Protein AF-A0A9E1IAH6-F1 (afdb_monomer_lite)

Structure (mmCIF, N/CA/C/O backbone):
data_AF-A0A9E1IAH6-F1
#
_entry.id   AF-A0A9E1IAH6-F1
#
loop_
_atom_site.group_PDB
_atom_site.id
_atom_site.type_symbol
_atom_site.label_atom_id
_atom_site.label_alt_id
_atom_site.label_comp_id
_atom_site.label_asym_id
_atom_site.label_entity_id
_atom_site.label_seq_id
_atom_site.pdbx_PDB_ins_code
_atom_site.Cartn_x
_atom_site.Cartn_y
_atom_site.Cartn_z
_atom_site.occupancy
_atom_site.B_iso_or_equiv
_atom_site.auth_seq_id
_atom_site.auth_comp_id
_atom_site.auth_asym_id
_atom_site.auth_atom_id
_atom_site.pdbx_PDB_model_num
ATOM 1 N N . MET A 1 1 ? 34.985 -28.064 -27.841 1.00 69.06 1 MET A N 1
ATOM 2 C CA . MET A 1 1 ? 35.245 -27.105 -26.742 1.00 69.06 1 MET A CA 1
ATOM 3 C C . MET A 1 1 ? 35.573 -25.696 -27.240 1.00 69.06 1 MET A C 1
ATOM 5 O O . MET A 1 1 ? 34.730 -24.836 -27.055 1.00 69.06 1 MET A O 1
ATOM 9 N N . LYS A 1 2 ? 36.683 -25.441 -27.957 1.00 74.56 2 LYS A N 1
ATOM 10 C CA . LYS A 1 2 ? 37.049 -24.075 -28.425 1.00 74.56 2 LYS A CA 1
ATOM 11 C C . LYS A 1 2 ? 35.964 -23.340 -29.242 1.00 74.56 2 LYS A C 1
ATOM 13 O O . LYS A 1 2 ? 35.744 -22.157 -29.031 1.00 74.56 2 LYS A O 1
ATOM 18 N N . ARG A 1 3 ? 35.249 -24.044 -30.131 1.00 75.94 3 ARG A N 1
ATOM 19 C CA . ARG A 1 3 ? 34.139 -23.467 -30.924 1.00 75.94 3 ARG A CA 1
ATOM 20 C C . ARG A 1 3 ? 32.915 -23.097 -30.079 1.00 75.94 3 ARG A C 1
ATOM 22 O O . ARG A 1 3 ? 32.267 -22.109 -30.369 1.00 75.94 3 ARG A O 1
ATOM 29 N N . LEU A 1 4 ? 32.630 -23.871 -29.032 1.00 80.50 4 LEU A N 1
ATOM 30 C CA . LEU A 1 4 ? 31.499 -23.626 -28.133 1.00 80.50 4 LEU A CA 1
ATOM 31 C C . LEU A 1 4 ? 31.780 -22.405 -27.244 1.00 80.50 4 LEU A C 1
ATOM 33 O O . LEU A 1 4 ? 30.912 -21.562 -27.067 1.00 80.50 4 LEU A O 1
ATOM 37 N N . LEU A 1 5 ? 33.030 -22.256 -26.795 1.00 83.00 5 LEU A N 1
ATOM 38 C CA . LEU A 1 5 ? 33.488 -21.083 -26.048 1.00 83.00 5 LEU A CA 1
ATOM 39 C C . LEU A 1 5 ? 33.442 -19.805 -26.904 1.00 83.00 5 LEU A C 1
ATOM 41 O O . LEU A 1 5 ? 32.976 -18.781 -26.427 1.00 83.00 5 LEU A O 1
ATOM 45 N N . LEU A 1 6 ? 33.838 -19.875 -28.181 1.00 85.25 6 LEU A N 1
ATOM 46 C CA . LEU A 1 6 ? 33.715 -18.744 -29.113 1.00 85.25 6 LEU A CA 1
ATOM 47 C C . LEU A 1 6 ? 32.259 -18.344 -29.383 1.00 85.25 6 LEU A C 1
ATOM 49 O O . LEU A 1 6 ? 31.968 -17.156 -29.442 1.00 85.25 6 LEU A O 1
ATOM 53 N N . VAL A 1 7 ? 31.346 -19.311 -29.522 1.00 84.69 7 VAL A N 1
ATOM 54 C CA . VAL A 1 7 ? 29.911 -19.027 -29.693 1.00 84.69 7 VAL A CA 1
ATOM 55 C C . VAL A 1 7 ? 29.330 -18.380 -28.435 1.00 84.69 7 VAL A C 1
ATOM 57 O O . VAL A 1 7 ? 28.626 -17.383 -28.547 1.00 84.69 7 VAL A O 1
ATOM 60 N N . LEU A 1 8 ? 29.668 -18.880 -27.242 1.00 81.69 8 LEU A N 1
ATOM 61 C CA . LEU A 1 8 ? 29.250 -18.257 -25.981 1.00 81.69 8 LEU A CA 1
ATOM 62 C C . LEU A 1 8 ? 29.805 -16.835 -25.835 1.00 81.69 8 LEU A C 1
ATOM 64 O O . LEU A 1 8 ? 29.055 -15.931 -25.489 1.00 81.69 8 LEU A O 1
ATOM 68 N N . LEU A 1 9 ? 31.085 -16.619 -26.154 1.00 86.88 9 LEU A N 1
ATOM 69 C CA . LEU A 1 9 ? 31.702 -15.291 -26.121 1.00 86.88 9 LEU A CA 1
ATOM 70 C C . LEU A 1 9 ? 31.017 -14.328 -27.102 1.00 86.88 9 LEU A C 1
ATOM 72 O O . LEU A 1 9 ? 30.769 -13.179 -26.754 1.00 86.88 9 LEU A O 1
ATOM 76 N N . ALA A 1 10 ? 30.674 -14.799 -28.305 1.00 85.00 10 ALA A N 1
ATOM 77 C CA . ALA A 1 10 ? 29.957 -14.005 -29.298 1.00 85.00 10 ALA A CA 1
ATOM 78 C C . ALA A 1 10 ? 28.541 -13.635 -28.830 1.00 85.00 10 ALA A C 1
ATOM 80 O O . ALA A 1 10 ? 28.126 -12.499 -29.030 1.00 85.00 10 ALA A O 1
ATOM 81 N N . ILE A 1 11 ? 27.824 -14.554 -28.171 1.00 86.25 11 ILE A N 1
ATOM 82 C CA . ILE A 1 11 ? 26.506 -14.276 -27.579 1.00 86.25 11 ILE A CA 1
ATOM 83 C C . ILE A 1 11 ? 26.632 -13.242 -26.459 1.00 86.25 11 ILE A C 1
ATOM 85 O O . ILE A 1 11 ? 25.903 -12.259 -26.468 1.00 86.25 11 ILE A O 1
ATOM 89 N N . VAL A 1 12 ? 27.572 -13.422 -25.526 1.00 86.19 12 VAL A N 1
ATOM 90 C CA . VAL A 1 12 ? 27.797 -12.474 -24.421 1.00 86.19 12 VAL A CA 1
ATOM 91 C C . VAL A 1 12 ? 28.167 -11.092 -24.954 1.00 86.19 12 VAL A C 1
ATOM 93 O O . VAL A 1 12 ? 27.611 -10.097 -24.501 1.00 86.19 12 VAL A O 1
ATOM 96 N N . TRP A 1 13 ? 29.056 -11.022 -25.947 1.00 90.94 13 TRP A N 1
ATOM 97 C CA . TRP A 1 13 ? 29.432 -9.762 -26.582 1.00 90.94 13 TRP A CA 1
ATOM 98 C C . TRP A 1 13 ? 28.243 -9.109 -27.287 1.00 90.94 13 TRP A C 1
ATOM 100 O O . TRP A 1 13 ? 28.000 -7.924 -27.095 1.00 90.94 13 TRP A O 1
ATOM 110 N N . PHE A 1 14 ? 27.464 -9.880 -28.049 1.00 87.12 14 PHE A N 1
ATOM 111 C CA . PHE A 1 14 ? 26.280 -9.372 -28.738 1.00 87.12 14 PHE A CA 1
ATOM 112 C C . PHE A 1 14 ? 25.232 -8.842 -27.753 1.00 87.12 14 PHE A C 1
ATOM 114 O O . PHE A 1 14 ? 24.726 -7.742 -27.942 1.00 87.12 14 PHE A O 1
ATOM 121 N N . VAL A 1 15 ? 24.952 -9.581 -26.675 1.00 82.38 15 VAL A N 1
ATOM 122 C CA . VAL A 1 15 ? 24.037 -9.150 -25.607 1.00 82.38 15 VAL A CA 1
ATOM 123 C C . VAL A 1 15 ? 24.570 -7.900 -24.906 1.00 82.38 15 VAL A C 1
ATOM 125 O O . VAL A 1 15 ? 23.802 -6.978 -24.660 1.00 82.38 15 VAL A O 1
ATOM 128 N N . GLY A 1 16 ? 25.876 -7.833 -24.633 1.00 81.88 16 GLY A N 1
ATOM 129 C CA . GLY A 1 16 ? 26.510 -6.669 -24.015 1.00 81.88 16 GLY A CA 1
ATOM 130 C C . GLY A 1 16 ? 26.426 -5.418 -24.889 1.00 81.88 16 GLY A C 1
ATOM 131 O O . GLY A 1 16 ? 25.994 -4.371 -24.416 1.00 81.88 16 GLY A O 1
ATOM 132 N N . VAL A 1 17 ? 26.768 -5.530 -26.176 1.00 86.88 17 VAL A N 1
ATOM 133 C CA . VAL A 1 17 ? 26.642 -4.424 -27.138 1.00 86.88 17 VAL A CA 1
ATOM 134 C C . VAL A 1 17 ? 25.188 -3.999 -27.267 1.00 86.88 17 VAL A C 1
ATOM 136 O O . VAL A 1 17 ? 24.903 -2.813 -27.171 1.00 86.88 17 VAL A O 1
ATOM 139 N N . LEU A 1 18 ? 24.262 -4.948 -27.411 1.00 83.25 18 LEU A N 1
ATOM 140 C CA . LEU A 1 18 ? 22.836 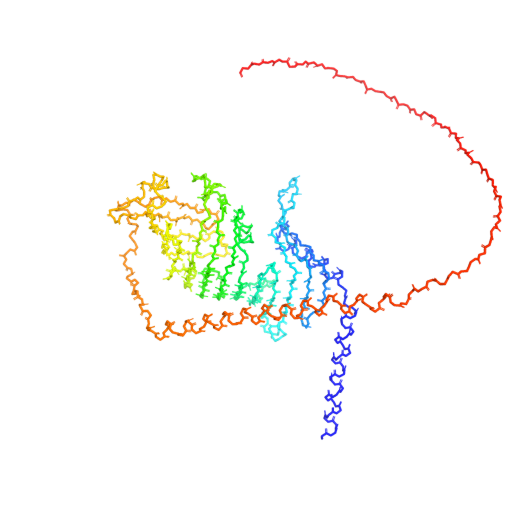-4.653 -27.507 1.00 83.25 18 LEU A CA 1
ATOM 141 C C . LEU A 1 18 ? 22.314 -3.943 -26.252 1.00 83.25 18 LEU A C 1
ATOM 143 O O . LEU A 1 18 ? 21.568 -2.980 -26.380 1.00 83.25 18 LEU A O 1
ATOM 147 N N . TYR A 1 19 ? 22.740 -4.360 -25.059 1.00 79.75 19 TYR A N 1
ATOM 148 C CA . TYR A 1 19 ? 22.376 -3.712 -23.799 1.00 79.75 19 TYR A CA 1
ATOM 149 C C . TYR A 1 19 ? 22.922 -2.280 -23.702 1.00 79.75 19 TYR A C 1
ATOM 151 O O . TYR A 1 19 ? 22.187 -1.364 -23.338 1.00 79.75 19 TYR A O 1
ATOM 159 N N . VAL A 1 20 ? 24.190 -2.067 -24.072 1.00 83.62 20 VAL A N 1
ATOM 160 C CA . VAL A 1 20 ? 24.808 -0.731 -24.085 1.00 83.62 20 VAL A CA 1
ATOM 161 C C . VAL A 1 20 ? 24.131 0.168 -25.114 1.00 83.62 20 VAL A C 1
ATOM 163 O O . VAL A 1 20 ? 23.742 1.283 -24.778 1.00 83.62 20 VAL A O 1
ATOM 166 N N . THR A 1 21 ? 23.935 -0.313 -26.345 1.00 83.88 21 THR A N 1
ATOM 167 C CA . THR A 1 21 ? 23.224 0.434 -27.386 1.00 83.88 21 THR A CA 1
ATOM 168 C C . THR A 1 21 ? 21.821 0.780 -26.920 1.00 83.88 21 THR A C 1
ATOM 170 O O . THR A 1 21 ? 21.464 1.948 -26.957 1.00 83.88 21 THR A O 1
ATOM 173 N N . TRP A 1 22 ? 21.065 -0.187 -26.394 1.00 79.94 22 TRP A N 1
ATOM 174 C CA . TRP A 1 22 ? 19.723 0.051 -25.868 1.00 79.94 22 TRP A CA 1
ATOM 175 C C . TRP A 1 22 ? 19.707 1.118 -24.774 1.00 79.94 22 TRP A C 1
ATOM 177 O O . TRP A 1 22 ? 18.808 1.949 -24.773 1.00 79.94 22 TRP A O 1
ATOM 187 N N . ARG A 1 23 ? 20.706 1.143 -23.884 1.00 80.38 23 ARG A N 1
ATOM 188 C CA . ARG A 1 23 ? 20.798 2.145 -22.816 1.00 80.38 23 ARG A CA 1
ATOM 189 C C . ARG A 1 23 ? 21.170 3.540 -23.318 1.00 80.38 23 ARG A C 1
ATOM 191 O O . ARG A 1 23 ? 20.661 4.510 -22.772 1.00 80.38 23 ARG A O 1
ATOM 198 N N . VAL A 1 24 ? 22.018 3.638 -24.341 1.00 83.69 24 VAL A N 1
ATOM 199 C CA . VAL A 1 24 ? 22.449 4.919 -24.930 1.00 83.69 24 VAL A CA 1
ATOM 200 C C . VAL A 1 24 ? 21.395 5.492 -25.877 1.00 83.69 24 VAL A C 1
ATOM 202 O O . VAL A 1 24 ? 21.181 6.697 -25.903 1.00 83.69 24 VAL A O 1
ATOM 205 N N . THR A 1 25 ? 20.716 4.646 -26.652 1.00 84.81 25 THR A N 1
ATOM 206 C CA . THR A 1 25 ? 19.705 5.073 -27.630 1.00 84.81 25 THR A CA 1
ATOM 207 C C . THR A 1 25 ? 18.289 5.061 -27.060 1.00 84.81 25 THR A C 1
ATOM 209 O O . THR A 1 25 ? 17.329 5.107 -27.827 1.00 84.81 25 THR A O 1
ATOM 212 N N . PHE A 1 26 ? 18.131 4.917 -25.742 1.00 85.81 26 PHE A N 1
ATOM 213 C CA . PHE A 1 26 ? 16.818 4.885 -25.114 1.00 85.81 26 PHE A CA 1
ATOM 214 C C . PHE A 1 26 ? 16.159 6.271 -25.191 1.00 85.81 26 PHE A C 1
ATOM 216 O O . PHE A 1 26 ? 16.714 7.223 -24.641 1.00 85.81 26 PHE A O 1
ATOM 223 N N . PRO A 1 27 ? 14.982 6.410 -25.826 1.00 86.69 27 PRO A N 1
ATOM 224 C CA . PRO A 1 27 ? 14.305 7.695 -25.950 1.00 86.69 27 PRO A CA 1
ATOM 225 C C . PRO A 1 27 ? 13.541 8.015 -24.657 1.00 86.69 27 PRO A C 1
ATOM 227 O O . PRO A 1 27 ? 12.318 7.890 -24.597 1.00 86.69 27 PRO A O 1
ATOM 230 N N . SER A 1 28 ? 14.274 8.386 -23.607 1.00 86.31 28 SER A N 1
ATOM 231 C CA . SER A 1 28 ? 13.749 8.623 -22.254 1.00 86.31 28 SER A CA 1
ATOM 232 C C . SER A 1 28 ? 12.571 9.596 -22.227 1.00 86.31 28 SER A C 1
ATOM 234 O O . SER A 1 28 ? 11.547 9.285 -21.625 1.00 86.31 28 SER A O 1
ATOM 236 N N . GLU A 1 29 ? 12.689 10.731 -22.915 1.00 85.69 29 GLU A N 1
ATOM 237 C CA . GLU A 1 29 ? 11.664 11.783 -22.965 1.00 85.69 29 GLU A CA 1
ATOM 238 C C . GLU A 1 29 ? 10.367 11.292 -23.614 1.00 85.69 29 GLU A C 1
ATOM 240 O O . GLU A 1 29 ? 9.293 11.435 -23.036 1.00 85.69 29 GLU A O 1
ATOM 245 N N . VAL A 1 30 ? 10.472 10.623 -24.767 1.00 86.94 30 VAL A N 1
ATOM 246 C CA . VAL A 1 30 ? 9.314 10.080 -25.497 1.00 86.94 30 VAL A CA 1
ATOM 247 C C . VAL A 1 30 ? 8.622 8.987 -24.684 1.00 86.94 30 VAL A C 1
ATOM 249 O O . VAL A 1 30 ? 7.395 8.909 -24.652 1.00 86.94 30 VAL A O 1
ATOM 252 N N . VAL A 1 31 ? 9.396 8.130 -24.010 1.00 85.75 31 VAL A N 1
ATOM 253 C CA . VAL A 1 31 ? 8.832 7.091 -23.140 1.00 85.75 31 VAL A CA 1
ATOM 254 C C . VAL A 1 31 ? 8.148 7.719 -21.932 1.00 85.75 31 VAL A C 1
ATOM 256 O O . VAL A 1 31 ? 7.041 7.303 -21.601 1.00 85.75 31 VAL A O 1
ATOM 259 N N . ALA A 1 32 ? 8.762 8.722 -21.303 1.00 86.25 32 ALA A N 1
ATOM 260 C CA . ALA A 1 32 ? 8.158 9.441 -20.190 1.00 86.25 32 ALA A CA 1
ATOM 261 C C . ALA A 1 32 ? 6.825 10.071 -20.612 1.00 86.25 32 ALA A C 1
ATOM 263 O O . ALA A 1 32 ? 5.813 9.804 -19.975 1.00 86.25 32 ALA A O 1
ATOM 264 N N . GLU A 1 33 ? 6.798 10.827 -21.712 1.00 86.00 33 GLU A N 1
ATOM 265 C CA . GLU A 1 33 ? 5.590 11.475 -22.238 1.00 86.00 33 GLU A CA 1
ATOM 266 C C . GLU A 1 33 ? 4.486 10.466 -22.577 1.00 86.00 33 GLU A C 1
ATOM 268 O O . GLU A 1 33 ? 3.330 10.654 -22.197 1.00 86.00 33 GLU A O 1
ATOM 273 N N . ASN A 1 34 ? 4.845 9.343 -23.203 1.00 86.88 34 ASN A N 1
ATOM 274 C CA . ASN A 1 34 ? 3.898 8.270 -23.478 1.00 86.88 34 ASN A CA 1
ATOM 275 C C . ASN A 1 34 ? 3.339 7.646 -22.188 1.00 86.88 34 ASN A C 1
ATOM 277 O O . ASN A 1 34 ? 2.148 7.364 -22.133 1.00 86.88 34 ASN A O 1
ATOM 281 N N . ILE A 1 35 ? 4.149 7.463 -21.136 1.00 85.38 35 ILE A N 1
ATOM 282 C CA . ILE A 1 35 ? 3.642 6.989 -19.837 1.00 85.38 35 ILE A CA 1
ATOM 283 C C . ILE A 1 35 ? 2.678 8.014 -19.236 1.00 85.38 35 ILE A C 1
ATOM 285 O O . ILE A 1 35 ? 1.593 7.622 -18.815 1.00 85.38 35 ILE A O 1
ATOM 289 N N . LYS A 1 36 ? 3.019 9.311 -19.242 1.00 86.19 36 LYS A N 1
ATOM 290 C CA . LYS A 1 36 ? 2.121 10.367 -18.738 1.00 86.19 36 LYS A CA 1
ATOM 291 C C . LYS A 1 36 ? 0.767 10.321 -19.442 1.00 86.19 36 LYS A C 1
ATOM 293 O O . LYS A 1 36 ? -0.271 10.313 -18.788 1.00 86.19 36 LYS A O 1
ATOM 298 N N . TRP A 1 37 ? 0.787 10.230 -20.773 1.00 85.19 37 TRP A N 1
ATOM 299 C CA . TRP A 1 37 ? -0.426 10.140 -21.580 1.00 85.19 37 TRP A CA 1
ATOM 300 C C . TRP A 1 37 ? -1.211 8.849 -21.323 1.00 85.19 37 TRP A C 1
ATOM 302 O O . TRP A 1 37 ? -2.436 8.887 -21.245 1.00 85.19 37 TRP A O 1
ATOM 312 N N . GLN A 1 38 ? -0.531 7.708 -21.170 1.00 83.75 38 GLN A N 1
ATOM 313 C CA . GLN A 1 38 ? -1.192 6.438 -20.875 1.00 83.75 38 GLN A CA 1
ATOM 314 C C . GLN A 1 38 ? -1.846 6.441 -19.500 1.00 83.75 38 GLN A C 1
ATOM 316 O O . GLN A 1 38 ? -2.982 5.996 -19.406 1.00 83.75 38 GLN A O 1
ATOM 321 N N . VAL A 1 39 ? -1.180 6.952 -18.461 1.00 82.19 39 VAL A N 1
ATOM 322 C CA . VAL A 1 39 ? -1.787 7.032 -17.126 1.00 82.19 39 VAL A CA 1
ATOM 323 C C . VAL A 1 39 ? -3.005 7.945 -17.159 1.00 82.19 39 VAL A C 1
ATOM 325 O O . VAL A 1 39 ? -4.071 7.520 -16.730 1.00 82.19 39 VAL A O 1
ATOM 328 N N . TYR A 1 40 ? -2.892 9.130 -17.761 1.00 81.56 40 TYR A N 1
ATOM 329 C CA . TYR A 1 40 ? -4.020 10.051 -17.905 1.00 81.56 40 TYR A CA 1
ATOM 330 C C . TYR A 1 40 ? -5.196 9.426 -18.656 1.00 81.56 40 TYR A C 1
ATOM 332 O O . TYR A 1 40 ? -6.335 9.506 -18.218 1.00 81.56 40 TYR A O 1
ATOM 340 N N . ARG A 1 41 ? -4.930 8.722 -19.758 1.00 80.62 41 ARG A N 1
ATOM 341 C CA . ARG A 1 41 ? -5.988 8.097 -20.554 1.00 80.62 41 ARG A CA 1
ATOM 342 C C . ARG A 1 41 ? -6.605 6.861 -19.895 1.00 80.62 41 ARG A C 1
ATOM 344 O O . ARG A 1 41 ? -7.797 6.640 -20.052 1.00 80.62 41 ARG A O 1
ATOM 351 N N . LEU A 1 42 ? -5.800 6.016 -19.251 1.00 78.31 42 LEU A N 1
ATOM 352 C CA . LEU A 1 42 ? -6.270 4.775 -18.618 1.00 78.31 42 LEU A CA 1
ATOM 353 C C . LEU A 1 42 ? -6.966 5.026 -17.279 1.00 78.31 42 LEU A C 1
ATOM 355 O O . LEU A 1 42 ? -7.711 4.166 -16.828 1.00 78.31 42 LEU A O 1
ATOM 359 N N . SER A 1 43 ? -6.720 6.182 -16.665 1.00 73.00 43 SER A N 1
ATOM 360 C CA . SER A 1 43 ? -7.427 6.649 -15.472 1.00 73.00 43 SER A CA 1
ATOM 361 C C . SER A 1 43 ? -8.674 7.473 -15.786 1.00 73.00 43 SER A C 1
ATOM 363 O O . SER A 1 43 ? -9.135 8.197 -14.917 1.00 73.00 43 SER A O 1
ATOM 365 N N . ASP A 1 44 ? -9.193 7.431 -17.018 1.00 80.94 44 ASP A N 1
ATOM 366 C CA . ASP A 1 44 ? -10.336 8.257 -17.434 1.00 80.94 44 ASP A CA 1
ATOM 367 C C . ASP A 1 44 ? -10.157 9.754 -17.101 1.00 80.94 44 ASP A C 1
ATOM 369 O O . ASP A 1 44 ? -11.099 10.450 -16.733 1.00 80.94 44 ASP A O 1
ATOM 373 N N . GLU A 1 45 ? -8.931 10.259 -17.277 1.00 81.75 45 GLU A N 1
ATOM 374 C CA . GLU A 1 45 ? -8.524 11.647 -17.025 1.00 81.75 45 GLU A CA 1
ATOM 375 C C . GLU A 1 45 ? -8.469 12.054 -15.540 1.00 81.75 45 GLU A C 1
ATOM 377 O O . GLU A 1 45 ? -8.265 13.231 -15.238 1.00 81.75 45 GLU A O 1
ATOM 382 N N . GLU A 1 46 ? -8.579 11.098 -14.614 1.00 78.62 46 GLU A N 1
ATOM 383 C CA . GLU A 1 46 ? -8.554 11.351 -13.167 1.00 78.62 46 GLU A CA 1
ATOM 384 C C . GLU A 1 46 ? -7.136 11.522 -12.612 1.00 78.62 46 GLU A C 1
ATOM 386 O O . GLU A 1 46 ? -6.942 12.269 -11.654 1.00 78.62 46 GLU A O 1
ATOM 391 N N . PHE A 1 47 ? -6.124 10.886 -13.214 1.00 81.44 47 PHE A N 1
ATOM 392 C CA . PHE A 1 47 ? -4.750 10.931 -12.708 1.00 81.44 47 PHE A CA 1
ATOM 393 C C . PHE A 1 47 ? -3.748 11.464 -13.730 1.00 81.44 47 PHE A C 1
ATOM 395 O O . PHE A 1 47 ? -3.707 11.066 -14.891 1.00 81.44 47 PHE A O 1
ATOM 402 N N . PHE A 1 48 ? -2.847 12.322 -13.269 1.00 85.00 48 PHE A N 1
ATOM 403 C CA . PHE A 1 48 ? -1.702 12.816 -14.022 1.00 85.00 48 PHE A CA 1
ATOM 404 C C . PHE A 1 48 ? -0.402 12.404 -13.332 1.00 85.00 48 PHE A C 1
ATOM 406 O O . PHE A 1 48 ? -0.327 12.375 -12.108 1.00 85.00 48 PHE A O 1
ATOM 413 N N . VAL A 1 49 ? 0.643 12.091 -14.100 1.00 85.75 49 VAL A N 1
ATOM 414 C CA . VAL A 1 49 ? 1.929 11.660 -13.534 1.00 85.75 49 VAL A CA 1
ATOM 415 C C . VAL A 1 49 ? 3.066 12.520 -14.057 1.00 85.75 49 VAL A C 1
ATOM 417 O O . VAL A 1 49 ? 3.191 12.768 -15.254 1.00 85.75 49 VAL A O 1
ATOM 420 N N . GLU A 1 50 ? 3.957 12.922 -13.160 1.00 86.31 50 GLU A N 1
ATOM 421 C CA . GLU A 1 50 ? 5.265 13.467 -13.489 1.00 86.31 50 GLU A CA 1
ATOM 422 C C . GLU A 1 50 ? 6.345 12.434 -13.192 1.00 86.31 50 GLU A C 1
ATOM 424 O O . GLU A 1 50 ? 6.338 11.779 -12.156 1.00 86.31 50 GLU A O 1
ATOM 429 N N . LEU A 1 51 ? 7.275 12.273 -14.128 1.00 89.25 51 LEU A N 1
ATOM 430 C CA . LEU A 1 51 ? 8.386 11.333 -14.048 1.00 89.25 51 LEU A CA 1
ATOM 431 C C . LEU A 1 51 ? 9.639 12.075 -14.490 1.00 89.25 51 LEU A C 1
ATOM 433 O O . LEU A 1 51 ? 9.597 12.800 -15.487 1.00 89.25 51 LEU A O 1
ATOM 437 N N . SER A 1 52 ? 10.747 11.855 -13.791 1.00 84.81 52 SER A N 1
ATOM 438 C CA . SER A 1 52 ? 12.069 12.343 -14.181 1.00 84.81 52 SER A CA 1
ATOM 439 C C . SER A 1 52 ? 13.014 11.171 -14.446 1.00 84.81 52 SER A C 1
ATOM 441 O O . SER A 1 52 ? 12.855 10.087 -13.887 1.00 84.81 52 SER A O 1
ATOM 443 N N . ASP A 1 53 ? 14.023 11.391 -15.289 1.00 84.06 53 ASP A N 1
ATOM 444 C CA . ASP A 1 53 ? 15.135 10.453 -15.506 1.00 84.06 53 ASP A CA 1
ATOM 445 C C . ASP A 1 53 ? 14.701 9.010 -15.857 1.00 84.06 53 ASP A C 1
ATOM 447 O O . ASP A 1 53 ? 15.228 8.029 -15.323 1.00 84.06 53 ASP A O 1
ATOM 451 N N . VAL A 1 54 ? 13.708 8.871 -16.749 1.00 86.94 54 VAL A N 1
ATOM 452 C CA . VAL A 1 54 ? 13.209 7.557 -17.179 1.00 86.94 54 VAL A CA 1
ATOM 453 C C . VAL A 1 54 ? 14.291 6.828 -17.969 1.00 86.94 54 VAL A C 1
ATOM 455 O O . VAL A 1 54 ? 14.694 7.246 -19.054 1.00 86.94 54 VAL A O 1
ATOM 458 N N . LYS A 1 55 ? 14.752 5.704 -17.432 1.00 88.19 55 LYS A N 1
ATOM 459 C CA . LYS A 1 55 ? 15.857 4.913 -17.969 1.00 88.19 55 LYS A CA 1
ATOM 460 C C . LYS A 1 55 ? 15.460 3.447 -18.098 1.00 88.19 55 LYS A C 1
ATOM 462 O O . LYS A 1 55 ? 14.669 2.943 -17.301 1.00 88.19 55 LYS A O 1
ATOM 467 N N . PRO A 1 56 ? 16.063 2.713 -19.041 1.00 84.88 56 PRO A N 1
ATOM 468 C CA . PRO A 1 56 ? 15.865 1.277 -19.109 1.00 84.88 56 PRO A CA 1
ATOM 469 C C . PRO A 1 56 ? 16.447 0.601 -17.860 1.00 84.88 56 PRO A C 1
ATOM 471 O O . PRO A 1 56 ? 17.492 1.007 -17.355 1.00 84.88 56 PRO A O 1
ATOM 474 N N . TRP A 1 57 ? 15.806 -0.440 -17.347 1.00 80.75 57 TRP A N 1
ATOM 475 C CA . TRP A 1 57 ? 16.319 -1.213 -16.215 1.00 80.75 57 TRP A CA 1
ATOM 476 C C . TRP A 1 57 ? 16.040 -2.697 -16.426 1.00 80.75 57 TRP A C 1
ATOM 478 O O . TRP A 1 57 ? 14.901 -3.149 -16.317 1.00 80.75 57 TRP A O 1
ATOM 488 N N . GLY A 1 58 ? 17.079 -3.466 -16.761 1.00 78.38 58 GLY A N 1
ATOM 489 C CA . GLY A 1 58 ? 16.934 -4.880 -17.107 1.00 78.38 58 GLY A CA 1
ATOM 490 C C . GLY A 1 58 ? 15.981 -5.078 -18.289 1.00 78.38 58 GLY A C 1
ATOM 491 O O . GLY A 1 58 ? 16.341 -4.798 -19.423 1.00 78.38 58 GLY A O 1
ATOM 492 N N . LEU A 1 59 ? 14.769 -5.561 -18.014 1.00 78.38 59 LEU A N 1
ATOM 493 C CA . LEU A 1 59 ? 13.686 -5.758 -18.990 1.00 78.38 59 LEU A CA 1
ATOM 494 C C . LEU A 1 59 ? 12.460 -4.885 -18.678 1.00 78.38 59 LEU A C 1
ATOM 496 O O . LEU A 1 59 ? 11.331 -5.224 -19.019 1.00 78.38 59 LEU A O 1
ATOM 500 N N . GLY A 1 60 ? 12.679 -3.770 -17.990 1.00 83.19 60 GLY A N 1
ATOM 501 C CA . GLY A 1 60 ? 11.663 -2.767 -17.720 1.00 83.19 60 GLY A CA 1
ATOM 502 C C . GLY A 1 60 ? 12.269 -1.377 -17.602 1.00 83.19 60 GLY A C 1
ATOM 503 O O . GLY A 1 60 ? 13.195 -1.037 -18.344 1.00 83.19 60 GLY A O 1
ATOM 504 N N . LEU A 1 61 ? 11.721 -0.569 -16.700 1.00 86.75 61 LEU A N 1
ATOM 505 C CA . LEU A 1 61 ? 11.969 0.864 -16.604 1.00 86.75 61 LEU A CA 1
ATOM 506 C C . LEU A 1 61 ? 12.302 1.267 -15.170 1.00 86.75 61 LEU A C 1
ATOM 508 O O . LEU A 1 61 ? 11.792 0.701 -14.209 1.00 86.75 61 LEU A O 1
ATOM 512 N N . SER A 1 62 ? 13.153 2.273 -15.039 1.00 88.88 62 SER A N 1
ATOM 513 C CA . SER A 1 62 ? 13.408 2.995 -13.800 1.00 88.88 62 SER A CA 1
ATOM 514 C C . SER A 1 62 ? 13.056 4.455 -14.027 1.00 88.88 62 SER A C 1
ATOM 516 O O . SER A 1 62 ? 13.398 5.000 -15.071 1.00 88.88 62 SER A O 1
ATOM 518 N N . ALA A 1 63 ? 12.429 5.089 -13.050 1.00 88.69 63 ALA A N 1
ATOM 519 C CA . ALA A 1 63 ? 12.164 6.519 -13.022 1.00 88.69 63 ALA A CA 1
ATOM 520 C C . ALA A 1 63 ? 12.553 7.084 -11.651 1.00 88.69 63 ALA A C 1
ATOM 522 O O . ALA A 1 63 ? 12.590 6.351 -10.658 1.00 88.69 63 ALA A O 1
ATOM 523 N N . LYS A 1 64 ? 12.854 8.380 -11.612 1.00 87.38 64 LYS A N 1
ATOM 524 C CA . LYS A 1 64 ? 13.102 9.157 -10.394 1.00 87.38 64 LYS A CA 1
ATOM 525 C C . LYS A 1 64 ? 12.045 10.247 -10.254 1.00 87.38 64 LYS A C 1
ATOM 527 O O . LYS A 1 64 ? 11.478 10.677 -11.259 1.00 87.38 64 LYS A O 1
ATOM 532 N N . ASN A 1 65 ? 11.825 10.722 -9.030 1.00 83.94 65 ASN A N 1
ATOM 533 C CA . ASN A 1 65 ? 10.887 11.804 -8.717 1.00 83.94 65 ASN A CA 1
ATOM 534 C C . ASN A 1 65 ? 9.510 11.570 -9.360 1.00 83.94 65 ASN A C 1
ATOM 536 O O . ASN A 1 65 ? 9.019 12.409 -10.116 1.00 83.94 65 ASN A O 1
ATOM 540 N N . VAL A 1 66 ? 8.936 10.390 -9.125 1.00 83.75 66 VAL A N 1
ATOM 541 C CA . VAL A 1 66 ? 7.616 10.040 -9.652 1.00 83.75 66 VAL A CA 1
ATOM 542 C C . VAL A 1 66 ? 6.567 10.728 -8.797 1.00 83.75 66 VAL A C 1
ATOM 544 O O . VAL A 1 66 ? 6.479 10.457 -7.606 1.00 83.75 66 VAL A O 1
ATOM 547 N N . ARG A 1 67 ? 5.777 11.622 -9.380 1.00 83.38 67 ARG A N 1
ATOM 548 C CA . ARG A 1 67 ? 4.693 12.318 -8.682 1.00 83.38 67 ARG A CA 1
ATOM 549 C C . ARG A 1 67 ? 3.373 12.007 -9.356 1.00 83.38 67 ARG A C 1
ATOM 551 O O . ARG A 1 67 ? 3.274 12.146 -10.570 1.00 83.38 67 ARG A O 1
ATOM 558 N N . ILE A 1 68 ? 2.381 11.584 -8.588 1.00 82.62 68 ILE A N 1
ATOM 559 C CA . ILE A 1 68 ? 1.033 11.286 -9.074 1.00 82.62 68 ILE A CA 1
ATOM 560 C C . ILE A 1 68 ? 0.105 12.366 -8.537 1.00 82.62 68 ILE A C 1
ATOM 562 O O . ILE A 1 68 ? 0.073 12.619 -7.334 1.00 82.62 68 ILE A O 1
ATOM 566 N N . PHE A 1 69 ? -0.639 12.990 -9.435 1.00 81.50 69 PHE A N 1
ATOM 567 C CA . PHE A 1 69 ? -1.601 14.039 -9.154 1.00 81.50 69 PHE A CA 1
ATOM 568 C C . PHE A 1 69 ? -2.997 13.541 -9.499 1.00 81.50 69 PHE A C 1
ATOM 570 O O . PHE A 1 69 ? -3.179 12.915 -10.541 1.00 81.50 69 PHE A O 1
ATOM 577 N N . GLU A 1 70 ? -3.975 13.843 -8.659 1.00 80.19 70 GLU A N 1
ATOM 578 C CA . GLU A 1 70 ? -5.386 13.696 -9.007 1.00 80.19 70 GLU A CA 1
ATOM 579 C C . GLU A 1 70 ? -5.889 14.998 -9.636 1.00 80.19 70 GLU A C 1
ATOM 581 O O . GLU A 1 70 ? -5.552 16.095 -9.177 1.00 80.19 70 GLU A O 1
ATOM 586 N N . VAL A 1 71 ? -6.672 14.882 -10.705 1.00 79.81 71 VAL A N 1
ATOM 587 C CA . VAL A 1 71 ? -7.295 16.001 -11.411 1.00 79.81 71 VAL A CA 1
ATOM 588 C C . VAL A 1 71 ? -8.708 16.188 -10.866 1.00 79.81 71 VAL A C 1
ATOM 590 O O . VAL A 1 71 ? -9.646 15.483 -11.228 1.00 79.81 71 VAL A O 1
ATOM 593 N N . MET A 1 72 ? -8.871 17.174 -9.989 1.00 69.75 72 MET A N 1
ATOM 594 C CA . MET A 1 72 ? -10.144 17.495 -9.352 1.00 69.75 72 MET A CA 1
ATOM 595 C C . MET A 1 72 ? -10.940 18.514 -10.172 1.00 69.75 72 MET A C 1
ATOM 597 O O . MET A 1 72 ? -10.492 19.642 -10.377 1.00 69.75 72 MET A O 1
ATOM 601 N N . GLY A 1 73 ? -12.176 18.157 -10.536 1.00 55.06 73 GLY A N 1
ATOM 602 C CA . GLY A 1 73 ? -13.199 19.091 -11.022 1.00 55.06 73 GLY A CA 1
ATOM 603 C C . GLY A 1 73 ? -13.205 19.351 -12.537 1.00 55.06 73 GLY A C 1
ATOM 604 O O . GLY A 1 73 ? -12.224 19.767 -13.136 1.00 55.06 73 GLY A O 1
ATOM 605 N N . TYR A 1 74 ? -14.383 19.208 -13.158 1.00 51.69 74 TYR A N 1
ATOM 606 C CA . TYR A 1 74 ? -14.577 19.355 -14.614 1.00 51.69 74 TYR A CA 1
ATOM 607 C C . TYR A 1 74 ? -14.527 20.811 -15.127 1.00 51.69 74 TYR A C 1
ATOM 609 O O . TYR A 1 74 ? -14.418 21.051 -16.327 1.00 51.69 74 TYR A O 1
ATOM 617 N N . ARG A 1 75 ? -14.683 21.804 -14.238 1.00 45.78 75 ARG A N 1
ATOM 618 C CA . ARG A 1 75 ? -14.787 23.237 -14.600 1.00 45.78 75 ARG A CA 1
ATOM 619 C C . ARG A 1 75 ? -13.606 24.098 -14.152 1.00 45.78 75 ARG A C 1
ATOM 621 O O . ARG A 1 75 ? -13.414 25.158 -14.736 1.00 45.78 75 ARG A O 1
ATOM 628 N N . ASP A 1 76 ? -12.862 23.662 -13.142 1.00 49.97 76 ASP A N 1
ATOM 629 C CA . ASP A 1 76 ? -11.665 24.332 -12.623 1.00 49.97 76 ASP A CA 1
ATOM 630 C C . ASP A 1 76 ? -10.690 23.230 -12.184 1.00 49.97 76 ASP A C 1
ATOM 632 O O . ASP A 1 76 ? -10.743 22.814 -11.025 1.00 49.97 76 ASP A O 1
ATOM 636 N N . PRO A 1 77 ? -9.918 22.653 -13.127 1.00 59.62 77 PRO A N 1
ATOM 637 C CA . PRO A 1 77 ? -9.072 21.503 -12.849 1.00 59.62 77 PRO A CA 1
ATOM 638 C C . PRO A 1 77 ? -7.982 21.912 -11.864 1.00 59.62 77 PRO A C 1
ATOM 640 O O . PRO A 1 77 ? -7.029 22.612 -12.210 1.00 59.62 77 PRO A O 1
ATOM 643 N N . ARG A 1 78 ? -8.131 21.468 -10.619 1.00 61.62 78 ARG A N 1
ATOM 644 C CA . ARG A 1 78 ? -7.090 21.580 -9.600 1.00 61.62 78 ARG A CA 1
ATOM 645 C C . ARG A 1 78 ? -6.332 20.269 -9.565 1.00 61.62 78 ARG A C 1
ATOM 647 O O . ARG A 1 78 ? -6.938 19.207 -9.489 1.00 61.62 78 ARG A O 1
ATOM 654 N N . THR A 1 79 ? -5.013 20.349 -9.648 1.00 69.88 79 THR A N 1
ATOM 655 C CA . THR A 1 79 ? -4.143 19.189 -9.486 1.00 69.88 79 THR A CA 1
ATOM 656 C C . THR A 1 79 ? -3.715 19.104 -8.033 1.00 69.88 79 THR A C 1
ATOM 658 O O . THR A 1 79 ? -3.102 20.028 -7.498 1.00 69.88 79 THR A O 1
ATOM 661 N N . GLU A 1 80 ? -4.065 18.004 -7.380 1.00 72.62 80 GLU A N 1
ATOM 662 C CA . GLU A 1 80 ? -3.646 17.724 -6.010 1.00 72.62 80 GLU A CA 1
ATOM 663 C C . GLU A 1 80 ? -2.619 16.596 -6.037 1.00 72.62 80 GLU A C 1
ATOM 665 O O . GLU A 1 80 ? -2.862 15.541 -6.622 1.00 72.62 80 GLU A O 1
ATOM 670 N N . LEU A 1 81 ? -1.442 16.829 -5.451 1.00 69.75 81 LEU A N 1
ATOM 671 C CA . LEU A 1 81 ? -0.416 15.797 -5.341 1.00 69.75 81 LEU A CA 1
ATOM 672 C C . LEU A 1 81 ? -0.932 14.698 -4.408 1.00 69.75 81 LEU A C 1
ATOM 674 O O . LEU A 1 81 ? -1.127 14.942 -3.222 1.00 69.75 81 LEU A O 1
ATOM 678 N N . ARG A 1 82 ? -1.119 13.491 -4.944 1.00 71.19 82 ARG A N 1
ATOM 679 C CA . ARG A 1 82 ? -1.516 12.309 -4.170 1.00 71.19 82 ARG A CA 1
ATOM 680 C C . ARG A 1 82 ? -0.331 11.498 -3.692 1.00 71.19 82 ARG A C 1
ATOM 682 O O . ARG A 1 82 ? -0.353 11.004 -2.576 1.00 71.19 82 ARG A O 1
ATOM 689 N N . PHE A 1 83 ? 0.697 11.375 -4.527 1.00 71.88 83 PHE A N 1
ATOM 690 C CA . PHE A 1 83 ? 1.879 10.588 -4.193 1.00 71.88 83 PHE A CA 1
ATOM 691 C C . PHE A 1 83 ? 3.145 11.220 -4.732 1.00 71.88 83 PHE A C 1
ATOM 693 O O . PHE A 1 83 ? 3.173 11.683 -5.872 1.00 71.88 83 PHE A O 1
ATOM 700 N N . ALA A 1 84 ? 4.222 11.141 -3.955 1.00 76.19 84 ALA A N 1
ATOM 701 C CA . ALA A 1 84 ? 5.566 11.458 -4.406 1.00 76.19 84 ALA A CA 1
ATOM 702 C C . ALA A 1 84 ? 6.527 10.324 -4.037 1.00 76.19 84 ALA A C 1
ATOM 704 O O . ALA A 1 84 ? 6.705 9.993 -2.873 1.00 76.19 84 ALA A O 1
ATOM 705 N N . MET A 1 85 ? 7.173 9.748 -5.044 1.00 82.19 85 MET A N 1
ATOM 706 C CA . MET A 1 85 ? 8.141 8.666 -4.912 1.00 82.19 85 MET A CA 1
ATOM 707 C C . MET A 1 85 ? 9.510 9.168 -5.365 1.00 82.19 85 MET A C 1
ATOM 709 O O . MET A 1 85 ? 9.644 9.799 -6.419 1.00 82.19 85 MET A O 1
ATOM 713 N N . GLU A 1 86 ? 10.549 8.846 -4.605 1.00 81.88 86 GLU A N 1
ATOM 714 C CA . GLU A 1 86 ? 11.923 9.225 -4.949 1.00 81.88 86 GLU A CA 1
ATOM 715 C C . GLU A 1 86 ? 12.416 8.432 -6.159 1.00 81.88 86 GLU A C 1
ATOM 717 O O . GLU A 1 86 ? 13.017 8.975 -7.091 1.00 81.88 86 GLU A O 1
ATOM 722 N N . ALA A 1 87 ? 12.103 7.137 -6.175 1.00 83.38 87 ALA A N 1
ATOM 723 C CA . ALA A 1 87 ? 12.457 6.230 -7.247 1.00 83.38 87 ALA A CA 1
ATOM 724 C C . ALA A 1 87 ? 11.397 5.142 -7.416 1.00 83.38 87 ALA A C 1
ATOM 726 O O . ALA A 1 87 ? 10.859 4.614 -6.444 1.00 83.38 87 ALA A O 1
ATOM 727 N N . ALA A 1 88 ? 11.154 4.766 -8.668 1.00 85.12 88 ALA A N 1
ATOM 728 C CA . ALA A 1 88 ? 10.330 3.624 -9.028 1.00 85.12 88 ALA A CA 1
ATOM 729 C C . ALA A 1 88 ? 11.077 2.775 -10.058 1.00 85.12 88 ALA A C 1
ATOM 731 O O . ALA A 1 88 ? 11.558 3.281 -11.073 1.00 85.12 88 ALA A O 1
ATOM 732 N N . ARG A 1 89 ? 11.182 1.472 -9.808 1.00 86.31 89 ARG A N 1
ATOM 733 C CA . ARG A 1 89 ? 11.731 0.490 -10.749 1.00 86.31 89 ARG A CA 1
ATOM 734 C C . ARG A 1 89 ? 10.658 -0.538 -11.035 1.00 86.31 89 ARG A C 1
ATOM 736 O O . ARG A 1 89 ? 10.135 -1.130 -10.105 1.00 86.31 89 ARG A O 1
ATOM 743 N N . LEU A 1 90 ? 10.368 -0.784 -12.304 1.00 84.56 90 LEU A N 1
ATOM 744 C CA . LEU A 1 90 ? 9.407 -1.780 -12.768 1.00 84.56 90 LEU A CA 1
ATOM 745 C C . LEU A 1 90 ? 10.104 -2.721 -13.748 1.00 84.56 90 LEU A C 1
ATOM 747 O O . LEU A 1 90 ? 10.882 -2.287 -14.597 1.00 84.56 90 LEU A O 1
ATOM 751 N N . ARG A 1 91 ? 9.827 -4.018 -13.655 1.00 83.44 91 ARG A N 1
ATOM 752 C CA . ARG A 1 91 ? 10.322 -5.052 -14.568 1.00 83.44 91 ARG A CA 1
ATOM 753 C C . ARG A 1 91 ? 9.197 -6.000 -14.954 1.00 83.44 91 ARG A C 1
ATOM 755 O O . ARG A 1 91 ? 8.380 -6.381 -14.119 1.00 83.44 91 ARG A O 1
ATOM 762 N N . VAL A 1 92 ? 9.211 -6.429 -16.210 1.00 80.56 92 VAL A N 1
ATOM 763 C CA . VAL A 1 92 ? 8.301 -7.457 -16.720 1.00 80.56 92 VAL A CA 1
ATOM 764 C C . VAL A 1 92 ? 9.082 -8.749 -16.925 1.00 80.56 92 VAL A C 1
ATOM 766 O O . VAL A 1 92 ? 10.197 -8.733 -17.451 1.00 80.56 92 VAL A O 1
ATOM 769 N N . TYR A 1 93 ? 8.514 -9.884 -16.520 1.00 74.88 93 TYR A N 1
ATOM 770 C CA . TYR A 1 93 ? 9.153 -11.182 -16.733 1.00 74.88 93 TYR A CA 1
ATOM 771 C C . TYR A 1 93 ? 8.928 -11.673 -18.176 1.00 74.88 93 TYR A C 1
ATOM 773 O O . TYR A 1 93 ? 7.784 -11.907 -18.562 1.00 74.88 93 TYR A O 1
ATOM 781 N N . PRO A 1 94 ? 9.971 -11.928 -18.988 1.00 71.62 94 PRO A N 1
ATOM 782 C CA . PRO A 1 94 ? 9.796 -12.302 -20.397 1.00 71.62 94 PRO A CA 1
ATOM 783 C C . PRO A 1 94 ? 9.020 -13.602 -20.603 1.00 71.62 94 PRO A C 1
ATOM 785 O O . PRO A 1 94 ? 8.251 -13.723 -21.551 1.00 71.62 94 PRO A O 1
ATOM 788 N N . GLY A 1 95 ? 9.207 -14.575 -19.705 1.00 72.38 95 GLY A N 1
ATOM 789 C CA . GLY A 1 95 ? 8.473 -15.841 -19.754 1.00 72.38 95 GLY A CA 1
ATOM 790 C C . GLY A 1 95 ? 6.966 -15.654 -19.563 1.00 72.38 95 GLY A C 1
ATOM 791 O O . GLY A 1 95 ? 6.183 -16.366 -20.183 1.00 72.38 95 GLY A O 1
ATOM 792 N N . SER A 1 96 ? 6.566 -14.648 -18.780 1.00 68.19 96 SER A N 1
ATOM 793 C CA . SER A 1 96 ? 5.161 -14.327 -18.502 1.00 68.19 96 SER A CA 1
ATOM 794 C C . SER A 1 96 ? 4.443 -13.737 -19.727 1.00 68.19 96 SER A C 1
ATOM 796 O O . SER A 1 96 ? 3.285 -14.053 -19.998 1.00 68.19 96 SER A O 1
ATOM 798 N N . LEU A 1 97 ? 5.175 -12.989 -20.566 1.00 69.69 97 LEU A N 1
ATOM 799 C CA . LEU A 1 97 ? 4.663 -12.454 -21.832 1.00 69.69 97 LEU A CA 1
ATOM 800 C C . LEU A 1 97 ? 4.306 -13.564 -22.829 1.00 69.69 97 LEU A C 1
ATOM 802 O O . LEU A 1 97 ? 3.304 -13.466 -23.535 1.00 69.69 97 LEU A O 1
ATOM 806 N N . LEU A 1 98 ? 5.097 -14.642 -22.872 1.00 73.50 98 LEU A N 1
ATOM 807 C CA . LEU A 1 98 ? 4.829 -15.795 -23.740 1.00 73.50 98 LEU A CA 1
ATOM 808 C C . LEU A 1 98 ? 3.583 -16.577 -23.302 1.00 73.50 98 LEU A C 1
ATOM 810 O O . LEU A 1 98 ? 2.924 -17.191 -24.140 1.00 73.50 98 LEU A O 1
ATOM 814 N N . ALA A 1 99 ? 3.253 -16.531 -22.011 1.00 70.50 99 ALA A N 1
ATOM 815 C CA . ALA A 1 99 ? 2.099 -17.203 -21.428 1.00 70.50 99 ALA A CA 1
ATOM 816 C C . ALA A 1 99 ? 0.793 -16.387 -21.513 1.00 70.50 99 ALA A C 1
ATOM 818 O O . ALA A 1 99 ? -0.241 -16.886 -21.085 1.00 70.50 99 ALA A O 1
ATOM 819 N N . ARG A 1 100 ? 0.817 -15.157 -22.063 1.00 71.19 100 ARG A N 1
ATOM 820 C CA . ARG A 1 100 ? -0.310 -14.190 -22.033 1.00 71.19 100 ARG A CA 1
ATOM 821 C C . ARG A 1 100 ? -0.811 -13.846 -20.622 1.00 71.19 100 ARG A C 1
ATOM 823 O O . ARG A 1 100 ? -1.930 -13.366 -20.466 1.00 71.19 100 ARG A O 1
ATOM 830 N N . ALA A 1 101 ? 0.038 -14.048 -19.623 1.00 73.62 101 ALA A N 1
ATOM 831 C CA . ALA A 1 101 ? -0.227 -13.702 -18.237 1.00 73.62 101 ALA A CA 1
ATOM 832 C C . ALA A 1 101 ? 0.947 -12.857 -17.727 1.00 73.62 101 ALA A C 1
ATOM 834 O O . ALA A 1 101 ? 1.864 -13.409 -17.114 1.00 73.62 101 ALA A O 1
ATOM 835 N N . PRO A 1 102 ? 1.025 -11.561 -18.094 1.00 76.69 102 PRO A N 1
ATOM 836 C CA . PRO A 1 102 ? 2.150 -10.720 -17.723 1.00 76.69 102 PRO A CA 1
ATOM 837 C C . PRO A 1 102 ? 2.278 -10.635 -16.205 1.00 76.69 102 PRO A C 1
ATOM 839 O O . PRO A 1 102 ? 1.315 -10.328 -15.506 1.00 76.69 102 PRO A O 1
ATOM 842 N N . VAL A 1 103 ? 3.494 -10.838 -15.712 1.00 80.12 103 VAL A N 1
ATOM 843 C CA . VAL A 1 103 ? 3.849 -10.551 -14.325 1.00 80.12 103 VAL A CA 1
ATOM 844 C C . VAL A 1 103 ? 4.745 -9.325 -14.324 1.00 80.12 103 VAL A C 1
ATOM 846 O O . VAL A 1 103 ? 5.839 -9.332 -14.909 1.00 80.12 103 VAL A O 1
ATOM 849 N N . VAL A 1 104 ? 4.265 -8.276 -13.669 1.00 82.25 104 VAL A N 1
ATOM 850 C CA . VAL A 1 104 ? 5.007 -7.045 -13.413 1.00 82.25 104 VAL A CA 1
ATOM 851 C C . VAL A 1 104 ? 5.509 -7.116 -11.982 1.00 82.25 104 VAL A C 1
ATOM 853 O O . VAL A 1 104 ? 4.767 -7.467 -11.078 1.00 82.25 104 VAL A O 1
ATOM 856 N N . SER A 1 105 ? 6.778 -6.805 -11.757 1.00 84.75 105 SER A N 1
ATOM 857 C CA . SER A 1 105 ? 7.283 -6.582 -10.400 1.00 84.75 105 SER A CA 1
ATOM 858 C C . SER A 1 105 ? 7.999 -5.255 -10.337 1.00 84.75 105 SER A C 1
ATOM 860 O O . SER A 1 105 ? 8.583 -4.817 -11.330 1.00 84.75 105 SER A O 1
ATOM 862 N N . GLY A 1 106 ? 7.961 -4.617 -9.185 1.00 82.94 106 GLY A N 1
ATOM 863 C CA . GLY A 1 106 ? 8.569 -3.329 -8.988 1.00 82.94 106 GLY A CA 1
ATOM 864 C C . GLY A 1 106 ? 8.995 -3.080 -7.565 1.00 82.94 106 GLY A C 1
ATOM 865 O O . GLY A 1 106 ? 8.675 -3.836 -6.658 1.00 82.94 106 GLY A O 1
ATOM 866 N N . ARG A 1 107 ? 9.745 -1.999 -7.425 1.00 85.50 107 ARG A N 1
ATOM 867 C CA . ARG A 1 107 ? 10.178 -1.441 -6.159 1.00 85.50 107 ARG A CA 1
ATOM 868 C C . ARG A 1 107 ? 9.979 0.057 -6.214 1.00 85.50 107 ARG A C 1
ATOM 870 O O . ARG A 1 107 ? 10.413 0.691 -7.181 1.00 85.50 107 ARG A O 1
ATOM 877 N N . VAL A 1 108 ? 9.358 0.602 -5.184 1.00 84.31 108 VAL A N 1
ATOM 878 C CA . VAL A 1 108 ? 9.074 2.024 -5.039 1.00 84.31 108 VAL A CA 1
ATOM 879 C C . VAL A 1 108 ? 9.659 2.507 -3.718 1.00 84.31 108 VAL A C 1
ATOM 881 O O . VAL A 1 108 ? 9.551 1.826 -2.703 1.00 84.31 108 VAL A O 1
ATOM 884 N N . GLN A 1 109 ? 10.299 3.672 -3.741 1.00 81.19 109 GLN A N 1
ATOM 885 C CA . GLN A 1 109 ? 10.831 4.331 -2.552 1.00 81.19 109 GLN A CA 1
ATOM 886 C C . GLN A 1 109 ? 9.985 5.564 -2.218 1.00 81.19 109 GLN A C 1
ATOM 888 O O . GLN A 1 109 ? 9.848 6.464 -3.051 1.00 81.19 109 GLN A O 1
ATOM 893 N N . LEU A 1 110 ? 9.427 5.585 -1.007 1.00 76.88 110 LEU A N 1
ATOM 894 C CA . LEU A 1 110 ? 8.524 6.616 -0.486 1.00 76.88 110 LEU A CA 1
ATOM 895 C C . LEU A 1 110 ? 9.134 7.187 0.799 1.00 76.88 110 LEU A C 1
ATOM 897 O O . LEU A 1 110 ? 8.993 6.611 1.880 1.00 76.88 110 LEU A O 1
ATOM 901 N N . GLY A 1 111 ? 9.887 8.281 0.670 1.00 74.00 111 GLY A N 1
ATOM 902 C CA . GLY A 1 111 ? 10.703 8.817 1.759 1.00 74.00 111 GLY A CA 1
ATOM 903 C C . GLY A 1 111 ? 11.664 7.758 2.313 1.00 74.00 111 GLY A C 1
ATOM 904 O O . GLY A 1 111 ? 12.519 7.235 1.599 1.00 74.00 111 GLY A O 1
ATOM 905 N N . SER A 1 112 ? 11.507 7.406 3.593 1.00 68.69 112 SER A N 1
ATOM 906 C CA . SER A 1 112 ? 12.292 6.341 4.234 1.00 68.69 112 SER A CA 1
ATOM 907 C C . SER A 1 112 ? 11.745 4.923 4.028 1.00 68.69 112 SER A C 1
ATOM 909 O O . SER A 1 112 ? 12.427 3.972 4.406 1.00 68.69 112 SER A O 1
ATOM 911 N N . GLY A 1 113 ? 10.528 4.776 3.498 1.00 71.19 113 GLY A N 1
ATOM 912 C CA . GLY A 1 113 ? 9.872 3.487 3.284 1.00 71.19 113 GLY A CA 1
ATOM 913 C C . GLY A 1 113 ? 10.182 2.888 1.914 1.00 71.19 113 GLY A C 1
ATOM 914 O O . GLY A 1 113 ? 10.419 3.605 0.935 1.00 71.19 113 GLY A O 1
ATOM 915 N N . LEU A 1 114 ? 10.154 1.560 1.840 1.00 80.19 114 LEU A N 1
ATOM 916 C CA . LEU A 1 114 ? 10.366 0.804 0.608 1.00 80.19 114 LEU A CA 1
ATOM 917 C C . LEU A 1 114 ? 9.180 -0.129 0.390 1.00 80.19 114 LEU A C 1
ATOM 919 O O . LEU A 1 114 ? 8.785 -0.849 1.300 1.00 80.19 114 LEU A O 1
ATOM 923 N N . VAL A 1 115 ? 8.622 -0.095 -0.818 1.00 83.69 115 VAL A N 1
ATOM 924 C CA . VAL A 1 115 ? 7.500 -0.941 -1.228 1.00 83.69 115 VAL A CA 1
ATOM 925 C C . VAL A 1 115 ? 7.945 -1.820 -2.381 1.00 83.69 115 VAL A C 1
ATOM 927 O O . VAL A 1 115 ? 8.239 -1.323 -3.471 1.00 83.69 115 VAL A O 1
ATOM 930 N N . ASP A 1 116 ? 7.993 -3.122 -2.145 1.00 84.44 116 ASP A N 1
ATOM 931 C CA . ASP A 1 116 ? 8.132 -4.137 -3.174 1.00 84.44 116 ASP A CA 1
ATOM 932 C C . ASP A 1 116 ? 6.733 -4.575 -3.627 1.00 84.44 116 ASP A C 1
ATOM 934 O O . ASP A 1 116 ? 5.846 -4.843 -2.824 1.00 84.44 116 ASP A O 1
ATOM 938 N N . LEU A 1 117 ? 6.513 -4.599 -4.942 1.00 87.19 117 LEU A N 1
ATOM 939 C CA . LEU A 1 117 ? 5.233 -4.962 -5.546 1.00 87.19 117 LEU A CA 1
ATOM 940 C C . LEU A 1 117 ? 5.430 -6.025 -6.617 1.00 87.19 117 LEU A C 1
ATOM 942 O O . LEU A 1 117 ? 6.399 -6.004 -7.384 1.00 87.19 117 LEU A O 1
ATOM 946 N N . LYS A 1 118 ? 4.477 -6.937 -6.731 1.00 86.56 118 LYS A N 1
ATOM 947 C CA . LYS A 1 118 ? 4.420 -7.936 -7.787 1.00 86.56 118 LYS A CA 1
ATOM 948 C C . LYS A 1 118 ? 2.964 -8.197 -8.142 1.00 86.56 118 LYS A C 1
ATOM 950 O O . LYS A 1 118 ? 2.185 -8.699 -7.349 1.00 86.56 118 LYS A O 1
ATOM 955 N N . VAL A 1 119 ? 2.610 -7.833 -9.367 1.00 84.81 119 VAL A N 1
ATOM 956 C CA . VAL A 1 119 ? 1.250 -7.890 -9.892 1.00 84.81 119 VAL A CA 1
ATOM 957 C C . VAL A 1 119 ? 1.214 -8.908 -11.023 1.00 84.81 119 VAL A C 1
ATOM 959 O O . VAL A 1 119 ? 1.911 -8.765 -12.036 1.00 84.81 119 VAL A O 1
ATOM 962 N N . GLY A 1 120 ? 0.424 -9.958 -10.834 1.00 81.38 120 GLY A N 1
ATOM 963 C CA . GLY A 1 120 ? 0.050 -10.900 -11.876 1.00 81.38 120 GLY A CA 1
ATOM 964 C C . GLY A 1 120 ? -1.167 -10.380 -12.626 1.00 81.38 120 GLY A C 1
ATOM 965 O O . GLY A 1 120 ? -2.134 -9.919 -12.024 1.00 81.38 120 GLY A O 1
ATOM 966 N N . THR A 1 121 ? -1.119 -10.443 -13.951 1.00 81.38 121 THR A N 1
ATOM 967 C CA . THR A 1 121 ? -2.241 -10.044 -14.801 1.00 81.38 121 THR A CA 1
ATOM 968 C C . THR A 1 121 ? -2.601 -11.153 -15.774 1.00 81.38 121 THR A C 1
ATOM 970 O O . THR A 1 121 ? -1.736 -11.927 -16.192 1.00 81.38 121 THR A O 1
ATOM 973 N N . SER A 1 122 ? -3.864 -11.206 -16.182 1.00 78.00 122 SER A N 1
ATOM 974 C CA . SER A 1 122 ? -4.330 -12.008 -17.308 1.00 78.00 122 SER A CA 1
ATOM 975 C C . SER A 1 122 ? -4.852 -11.095 -18.411 1.00 78.00 122 SER A C 1
ATOM 977 O O . SER A 1 122 ? -5.433 -10.040 -18.155 1.00 78.00 122 SER A O 1
ATOM 979 N N . ILE A 1 123 ? -4.601 -11.480 -19.664 1.00 74.25 123 ILE A N 1
ATOM 980 C CA . ILE A 1 123 ? -5.123 -10.758 -20.824 1.00 74.25 123 ILE A CA 1
ATOM 981 C C . ILE A 1 123 ? -6.197 -11.622 -21.482 1.00 74.25 123 ILE A C 1
ATOM 983 O O . ILE A 1 123 ? -5.872 -12.607 -22.152 1.00 74.25 123 ILE A O 1
ATOM 987 N N . SER A 1 124 ? -7.462 -11.225 -21.334 1.00 69.44 124 SER A N 1
ATOM 988 C CA . SER A 1 124 ? -8.607 -11.829 -22.026 1.00 69.44 124 SER A CA 1
ATOM 989 C C . SER A 1 124 ? -9.372 -10.757 -22.794 1.00 69.44 124 SER A C 1
ATOM 991 O O . SER A 1 124 ? -9.594 -9.664 -22.289 1.00 69.44 124 SER A O 1
ATOM 993 N N . ASP A 1 125 ? -9.736 -11.043 -24.045 1.00 69.06 125 ASP A N 1
ATOM 994 C CA . ASP A 1 125 ? -10.543 -10.153 -24.899 1.00 69.06 125 ASP A CA 1
ATOM 995 C C . ASP A 1 125 ? -10.014 -8.711 -25.052 1.00 69.06 125 ASP A C 1
ATOM 997 O O . ASP A 1 125 ? -10.765 -7.770 -25.295 1.00 69.06 125 ASP A O 1
ATOM 1001 N N . GLY A 1 126 ? -8.692 -8.532 -24.952 1.00 61.91 126 GLY A N 1
ATOM 1002 C CA . GLY A 1 126 ? -8.045 -7.218 -25.040 1.00 61.91 126 GLY A CA 1
ATOM 1003 C C . GLY A 1 126 ? -8.106 -6.395 -23.749 1.00 61.91 126 GLY A C 1
ATOM 1004 O O . GLY A 1 126 ? -7.567 -5.292 -23.727 1.00 61.91 126 GLY A O 1
ATOM 1005 N N . MET A 1 127 ? -8.699 -6.941 -22.688 1.00 58.50 127 MET A N 1
ATOM 1006 C CA . MET A 1 127 ? -8.713 -6.376 -21.343 1.00 58.50 127 MET A CA 1
ATOM 1007 C C . MET A 1 127 ? -7.603 -7.012 -20.502 1.00 58.50 127 MET A C 1
ATOM 1009 O O . MET A 1 127 ? -7.313 -8.203 -20.638 1.00 58.50 127 MET A O 1
ATOM 1013 N N . VAL A 1 128 ? -6.971 -6.207 -19.648 1.00 66.81 128 VAL A N 1
ATOM 1014 C CA . VAL A 1 128 ? -5.983 -6.664 -18.664 1.00 66.81 128 VAL A CA 1
ATOM 1015 C C . VAL A 1 128 ? -6.686 -6.721 -17.314 1.00 66.81 128 VAL A C 1
ATOM 1017 O O . VAL A 1 128 ? -7.104 -5.683 -16.810 1.00 66.81 128 VAL A O 1
ATOM 1020 N N . ALA A 1 129 ? -6.832 -7.915 -16.747 1.00 72.19 129 ALA A N 1
ATOM 1021 C CA . ALA A 1 129 ? -7.350 -8.108 -15.396 1.00 72.19 129 ALA A CA 1
ATOM 1022 C C . ALA A 1 129 ? -6.188 -8.413 -14.446 1.00 72.19 129 ALA A C 1
ATOM 1024 O O . ALA A 1 129 ? -5.284 -9.174 -14.800 1.00 72.19 129 ALA A O 1
ATOM 1025 N N . VAL A 1 130 ? -6.193 -7.816 -13.254 1.00 77.50 130 VAL A N 1
ATOM 1026 C CA . VAL A 1 130 ? -5.256 -8.181 -12.184 1.00 77.50 130 VAL A CA 1
ATOM 1027 C C . VAL A 1 130 ? -5.744 -9.487 -11.571 1.00 77.50 130 VAL A C 1
ATOM 1029 O O . VAL A 1 130 ? -6.886 -9.559 -11.142 1.00 77.50 130 VAL A O 1
ATOM 1032 N N . THR A 1 131 ? -4.895 -10.513 -11.567 1.00 80.38 131 THR A N 1
ATOM 1033 C CA . THR A 1 131 ? -5.226 -11.847 -11.036 1.00 80.38 131 THR A CA 1
ATOM 1034 C C . THR A 1 131 ? -4.489 -12.171 -9.747 1.00 80.38 131 THR A C 1
ATOM 1036 O O . THR A 1 131 ? -4.872 -13.095 -9.041 1.00 80.38 131 THR A O 1
ATOM 1039 N N . SER A 1 132 ? -3.400 -11.460 -9.457 1.00 82.69 132 SER A N 1
ATOM 1040 C CA . SER A 1 132 ? -2.725 -11.541 -8.166 1.00 82.69 132 SER A CA 1
ATOM 1041 C C . SER A 1 132 ? -1.983 -10.251 -7.851 1.00 82.69 132 SER A C 1
ATOM 1043 O O . SER A 1 132 ? -1.485 -9.567 -8.754 1.00 82.69 132 SER A O 1
ATOM 1045 N N . ALA A 1 133 ? -1.903 -9.927 -6.568 1.00 85.50 133 ALA A N 1
ATOM 1046 C CA . ALA A 1 133 ? -1.167 -8.786 -6.057 1.00 85.50 133 ALA A CA 1
ATOM 1047 C C . ALA A 1 133 ? -0.425 -9.194 -4.784 1.00 85.50 133 ALA A C 1
ATOM 1049 O O . ALA A 1 133 ? -1.035 -9.548 -3.782 1.00 85.50 133 ALA A O 1
ATOM 1050 N N . GLU A 1 134 ? 0.898 -9.116 -4.854 1.00 84.31 134 GLU A N 1
ATOM 1051 C CA . GLU A 1 134 ? 1.815 -9.279 -3.734 1.00 84.31 134 GLU A CA 1
ATOM 1052 C C . GLU A 1 134 ? 2.450 -7.904 -3.483 1.00 84.31 134 GLU A C 1
ATOM 1054 O O . GLU A 1 134 ? 3.073 -7.327 -4.384 1.00 84.31 134 GLU A O 1
ATOM 1059 N N . LEU A 1 135 ? 2.234 -7.338 -2.300 1.00 87.12 135 LEU A N 1
ATOM 1060 C CA . LEU A 1 135 ? 2.776 -6.052 -1.873 1.00 87.12 135 LEU A CA 1
ATOM 1061 C C . LEU A 1 135 ? 3.413 -6.221 -0.499 1.00 87.12 135 LEU A C 1
ATOM 1063 O O . LEU A 1 135 ? 2.762 -6.648 0.447 1.00 87.12 135 LEU A O 1
ATOM 1067 N N . GLU A 1 136 ? 4.680 -5.845 -0.395 1.00 83.94 136 GLU A N 1
ATOM 1068 C CA . GLU A 1 136 ? 5.438 -5.820 0.851 1.00 83.94 136 GLU A CA 1
ATOM 1069 C C . GLU A 1 136 ? 5.971 -4.398 1.028 1.00 83.94 136 GLU A C 1
ATOM 1071 O O . GLU A 1 136 ? 6.770 -3.909 0.229 1.00 83.94 136 GLU A O 1
ATOM 1076 N N . ALA A 1 137 ? 5.478 -3.697 2.040 1.00 82.75 137 ALA A N 1
ATOM 1077 C CA . ALA A 1 137 ? 5.930 -2.370 2.411 1.00 82.75 137 ALA A CA 1
ATOM 1078 C C . ALA A 1 137 ? 6.615 -2.441 3.770 1.00 82.75 137 ALA A C 1
ATOM 1080 O O . ALA A 1 137 ? 5.974 -2.769 4.764 1.00 82.75 137 ALA A O 1
ATOM 1081 N N . ASP A 1 138 ? 7.897 -2.092 3.811 1.00 78.06 138 ASP A N 1
ATOM 1082 C CA . ASP A 1 138 ? 8.678 -2.024 5.041 1.00 78.06 138 ASP A CA 1
ATOM 1083 C C . ASP A 1 138 ? 8.751 -0.579 5.543 1.00 78.06 138 ASP A C 1
ATOM 1085 O O . ASP A 1 138 ? 9.225 0.318 4.835 1.00 78.06 138 ASP A O 1
ATOM 1089 N N . SER A 1 139 ? 8.361 -0.360 6.805 1.00 75.75 139 SER A N 1
ATOM 1090 C CA . SER A 1 139 ? 8.436 0.955 7.468 1.00 75.75 139 SER A CA 1
ATOM 1091 C C . SER A 1 139 ? 7.769 2.083 6.668 1.00 75.75 139 SER A C 1
ATOM 1093 O O . SER A 1 139 ? 8.309 3.189 6.555 1.00 75.75 139 SER A O 1
ATOM 1095 N N . PHE A 1 140 ? 6.592 1.807 6.107 1.00 79.50 140 PHE A N 1
ATOM 1096 C CA . PHE A 1 140 ? 5.826 2.759 5.318 1.00 79.50 140 PHE A CA 1
ATOM 1097 C C . PHE A 1 140 ? 5.442 3.979 6.173 1.00 79.50 140 PHE A C 1
ATOM 1099 O O . PHE A 1 140 ? 4.800 3.802 7.213 1.00 79.50 140 PHE A O 1
ATOM 1106 N N . PRO A 1 141 ? 5.828 5.212 5.795 1.00 77.44 141 PRO A N 1
ATOM 1107 C CA . PRO A 1 141 ? 5.617 6.374 6.650 1.00 77.44 141 PRO A CA 1
ATOM 1108 C C . PRO A 1 141 ? 4.129 6.643 6.908 1.00 77.44 141 PRO A C 1
ATOM 1110 O O . PRO A 1 141 ? 3.321 6.675 5.982 1.00 77.44 141 PRO A O 1
ATOM 1113 N N . LEU A 1 142 ? 3.770 6.919 8.165 1.00 75.25 142 LEU A N 1
ATOM 1114 C CA . LEU A 1 142 ? 2.382 7.218 8.557 1.00 75.25 142 LEU A CA 1
ATOM 1115 C C . LEU A 1 142 ? 1.783 8.419 7.817 1.00 75.25 142 LEU A C 1
ATOM 1117 O O . LEU A 1 142 ? 0.594 8.419 7.507 1.00 75.25 142 LEU A O 1
ATOM 1121 N N . ALA A 1 143 ? 2.610 9.422 7.519 1.00 70.25 143 ALA A N 1
ATOM 1122 C CA . ALA A 1 143 ? 2.192 10.611 6.784 1.00 70.25 143 ALA A CA 1
ATOM 1123 C C . ALA A 1 143 ? 1.650 10.269 5.384 1.00 70.25 143 ALA A C 1
ATOM 1125 O O . ALA A 1 143 ? 0.672 10.864 4.941 1.00 70.25 143 ALA A O 1
ATOM 1126 N N . GLU A 1 144 ? 2.230 9.265 4.721 1.00 72.38 144 GLU A N 1
ATOM 1127 C CA . GLU A 1 144 ? 1.796 8.828 3.390 1.00 72.38 144 GLU A CA 1
ATOM 1128 C C . GLU A 1 144 ? 0.457 8.068 3.451 1.00 72.38 144 GLU A C 1
ATOM 1130 O O . GLU A 1 144 ? -0.369 8.179 2.549 1.00 72.38 144 GLU A O 1
ATOM 1135 N N . ILE A 1 145 ? 0.189 7.336 4.541 1.00 71.06 145 ILE A N 1
ATOM 1136 C CA . ILE A 1 145 ? -1.102 6.650 4.762 1.00 71.06 145 ILE A CA 1
ATOM 1137 C C . ILE A 1 145 ? -2.213 7.656 5.044 1.00 71.06 145 ILE A C 1
ATOM 1139 O O . ILE A 1 145 ? -3.342 7.483 4.589 1.00 71.06 145 ILE A O 1
ATOM 1143 N N . ALA A 1 146 ? -1.897 8.719 5.779 1.00 66.56 146 ALA A N 1
ATOM 1144 C CA . ALA A 1 146 ? -2.842 9.795 6.025 1.00 66.56 146 ALA A CA 1
ATOM 1145 C C . ALA A 1 146 ? -3.268 10.473 4.722 1.00 66.56 146 ALA A C 1
ATOM 1147 O O . ALA A 1 146 ? -4.464 10.580 4.455 1.00 66.56 146 ALA A O 1
ATOM 1148 N N . ALA A 1 147 ? -2.291 10.838 3.884 1.00 65.62 147 ALA A N 1
ATOM 1149 C CA . ALA A 1 147 ? -2.543 11.436 2.578 1.00 65.62 147 ALA A CA 1
ATOM 1150 C C . ALA A 1 147 ? -3.434 10.533 1.707 1.00 65.62 147 ALA A C 1
ATOM 1152 O O . ALA A 1 147 ? -4.375 11.005 1.070 1.00 65.62 147 ALA A O 1
ATOM 1153 N N . LEU A 1 148 ? -3.193 9.219 1.755 1.00 65.06 148 LEU A N 1
ATOM 1154 C CA . LEU A 1 148 ? -4.009 8.185 1.117 1.00 65.06 148 LEU A CA 1
ATOM 1155 C C . LEU A 1 148 ? -5.464 8.159 1.597 1.00 65.06 148 LEU A C 1
ATOM 1157 O O . LEU A 1 148 ? -6.382 7.980 0.799 1.00 65.06 148 LEU A O 1
ATOM 1161 N N . ALA A 1 149 ? -5.677 8.336 2.898 1.00 62.19 149 ALA A N 1
ATOM 1162 C CA . ALA A 1 149 ? -7.001 8.388 3.504 1.00 62.19 149 ALA A CA 1
ATOM 1163 C C . ALA A 1 149 ? -7.686 9.762 3.347 1.00 62.19 149 ALA A C 1
ATOM 1165 O O . ALA A 1 149 ? -8.805 9.940 3.830 1.00 62.19 149 ALA A O 1
ATOM 1166 N N . GLY A 1 150 ? -7.035 10.732 2.691 1.00 57.72 150 GLY A N 1
ATOM 1167 C CA . GLY A 1 150 ? -7.522 12.108 2.569 1.00 57.72 150 GLY A CA 1
ATOM 1168 C C . GLY A 1 150 ? -7.470 12.892 3.883 1.00 57.72 150 GLY A C 1
ATOM 1169 O O . GLY A 1 150 ? -8.237 13.836 4.057 1.00 57.72 150 GLY A O 1
ATOM 1170 N N . GLY A 1 151 ? -6.611 12.481 4.817 1.00 64.06 151 GLY A N 1
ATOM 1171 C CA . GLY A 1 151 ? -6.433 13.105 6.122 1.00 64.06 151 GLY A CA 1
ATOM 1172 C C . GLY A 1 151 ? -4.990 13.520 6.395 1.00 64.06 151 GLY A C 1
ATOM 1173 O O . GLY A 1 151 ? -4.084 13.321 5.587 1.00 64.06 151 GLY A O 1
ATOM 1174 N N . GLU A 1 152 ? -4.768 14.066 7.583 1.00 63.00 152 GLU A N 1
ATOM 1175 C CA . GLU A 1 152 ? -3.449 14.428 8.089 1.00 63.00 152 GLU A CA 1
ATOM 1176 C C . GLU A 1 152 ? -3.179 13.661 9.387 1.00 63.00 152 GLU A C 1
ATOM 1178 O O . GLU A 1 152 ? -3.906 13.785 10.373 1.00 63.00 152 GLU A O 1
ATOM 1183 N N . ILE A 1 153 ? -2.114 12.858 9.404 1.00 66.44 153 ILE A N 1
ATOM 1184 C CA . ILE A 1 153 ? -1.609 12.224 10.623 1.00 66.44 153 ILE A CA 1
ATOM 1185 C C . ILE A 1 153 ? -0.260 12.862 10.920 1.00 66.44 153 ILE A C 1
ATOM 1187 O O . ILE A 1 153 ? 0.744 12.594 10.257 1.00 66.44 153 ILE A O 1
ATOM 1191 N N . GLY A 1 154 ? -0.238 13.714 11.939 1.00 63.34 154 GLY A N 1
ATOM 1192 C CA . GLY A 1 154 ? 0.993 14.224 12.516 1.00 63.34 154 GLY A CA 1
ATOM 1193 C C . GLY A 1 154 ? 1.587 13.157 13.423 1.00 63.34 154 GLY A C 1
ATOM 1194 O O . GLY A 1 154 ? 1.077 12.921 14.514 1.00 63.34 154 GLY A O 1
ATOM 1195 N N . GLY A 1 155 ? 2.667 12.503 13.005 1.00 67.62 155 GLY A N 1
ATOM 1196 C CA . GLY A 1 155 ? 3.278 11.433 13.790 1.00 67.62 155 GLY A CA 1
ATOM 1197 C C . GLY A 1 155 ? 4.612 10.951 13.234 1.00 67.62 155 GLY A C 1
ATOM 1198 O O . GLY A 1 155 ? 5.011 11.313 12.130 1.00 67.62 155 GLY A O 1
ATOM 1199 N N . ALA A 1 156 ? 5.311 10.140 14.021 1.00 71.88 156 ALA A N 1
ATOM 1200 C CA . ALA A 1 156 ? 6.544 9.467 13.637 1.00 71.88 156 ALA A CA 1
ATOM 1201 C C . ALA A 1 156 ? 6.384 7.955 13.834 1.00 71.88 156 ALA A C 1
ATOM 1203 O O . ALA A 1 156 ? 5.823 7.508 14.830 1.00 71.88 156 ALA A O 1
ATOM 1204 N N . GLY A 1 157 ? 6.879 7.172 12.881 1.00 74.06 157 GLY A N 1
ATOM 1205 C CA . GLY A 1 157 ? 6.735 5.718 12.862 1.00 74.06 157 GLY A CA 1
ATOM 1206 C C . GLY A 1 157 ? 6.569 5.207 11.435 1.00 74.06 157 GLY A C 1
ATOM 1207 O O . GLY A 1 157 ? 6.432 6.000 10.499 1.00 74.06 157 GLY A O 1
ATOM 1208 N N . GLY A 1 158 ? 6.594 3.888 11.269 1.00 79.69 158 GLY A N 1
ATOM 1209 C CA . GLY A 1 158 ? 6.381 3.246 9.978 1.00 79.69 158 GLY A CA 1
ATOM 1210 C C . GLY A 1 158 ? 5.554 1.979 10.134 1.00 79.69 158 GLY A C 1
ATOM 1211 O O . GLY A 1 158 ? 5.742 1.252 11.102 1.00 79.69 158 GLY A O 1
ATOM 1212 N N . LEU A 1 159 ? 4.655 1.739 9.187 1.00 82.69 159 LEU A N 1
ATOM 1213 C CA . LEU A 1 159 ? 3.818 0.546 9.123 1.00 82.69 159 LEU A CA 1
ATOM 1214 C C . LEU A 1 159 ? 4.451 -0.481 8.188 1.00 82.69 159 LEU A C 1
ATOM 1216 O O . LEU A 1 159 ? 4.848 -0.150 7.073 1.00 82.69 159 LEU A O 1
ATOM 1220 N N . ASP A 1 160 ? 4.531 -1.721 8.646 1.00 84.69 160 ASP A N 1
ATOM 1221 C CA . ASP A 1 160 ? 4.803 -2.861 7.786 1.00 84.69 160 ASP A CA 1
ATOM 1222 C C . ASP A 1 160 ? 3.480 -3.382 7.243 1.00 84.69 160 ASP A C 1
ATOM 1224 O O . ASP A 1 160 ? 2.563 -3.679 8.012 1.00 84.69 160 ASP A O 1
ATOM 1228 N N . ILE A 1 161 ? 3.372 -3.469 5.924 1.00 85.81 161 ILE A N 1
ATOM 1229 C CA . ILE A 1 161 ? 2.161 -3.926 5.246 1.00 85.81 161 ILE A CA 1
ATOM 1230 C C . ILE A 1 161 ? 2.557 -5.065 4.319 1.00 85.81 161 ILE A C 1
ATOM 1232 O O . ILE A 1 161 ? 3.371 -4.883 3.421 1.00 85.81 161 ILE A O 1
ATOM 1236 N N . GLU A 1 162 ? 1.967 -6.230 4.534 1.00 88.56 162 GLU A N 1
ATOM 1237 C CA . GLU A 1 162 ? 2.129 -7.418 3.705 1.00 88.56 162 GLU A CA 1
ATOM 1238 C C . GLU A 1 162 ? 0.748 -7.783 3.156 1.00 88.56 162 GLU A C 1
ATOM 1240 O O . GLU A 1 162 ? -0.192 -8.021 3.912 1.00 88.56 162 GLU A O 1
ATOM 1245 N N . VAL A 1 163 ? 0.600 -7.767 1.838 1.00 86.94 163 VAL A N 1
ATOM 1246 C CA . VAL A 1 163 ? -0.627 -8.132 1.127 1.00 86.94 163 VAL A CA 1
ATOM 1247 C C . VAL A 1 163 ? -0.251 -9.222 0.144 1.00 86.94 163 VAL A C 1
ATOM 1249 O O . VAL A 1 163 ? 0.573 -8.986 -0.735 1.00 86.94 163 VAL A O 1
ATOM 1252 N N . ASP A 1 164 ? -0.866 -10.387 0.273 1.00 89.62 164 ASP A N 1
ATOM 1253 C CA . ASP A 1 164 ? -0.749 -11.486 -0.679 1.00 89.62 164 ASP A CA 1
ATOM 1254 C C . ASP A 1 164 ? -2.159 -11.938 -1.042 1.00 89.62 164 ASP A C 1
ATOM 1256 O O . ASP A 1 164 ? -2.834 -12.577 -0.239 1.00 89.62 164 ASP A O 1
ATOM 1260 N N . ILE A 1 165 ? -2.645 -11.512 -2.207 1.00 85.56 165 ILE A N 1
ATOM 1261 C CA . ILE A 1 165 ? -4.010 -11.787 -2.660 1.00 85.56 165 ILE A CA 1
ATOM 1262 C C . ILE A 1 165 ? -3.978 -12.401 -4.058 1.00 85.56 165 ILE A C 1
ATOM 1264 O O . ILE A 1 165 ? -3.400 -11.841 -4.997 1.00 85.56 165 ILE A O 1
ATOM 1268 N N . GLU A 1 166 ? -4.684 -13.516 -4.212 1.00 85.94 166 GLU A N 1
ATOM 1269 C CA . GLU A 1 166 ? -5.028 -14.142 -5.481 1.00 85.94 166 GLU A CA 1
ATOM 1270 C C . GLU A 1 166 ? -6.508 -13.883 -5.789 1.00 85.94 166 GLU A C 1
ATOM 1272 O O . GLU A 1 166 ? -7.394 -14.178 -4.998 1.00 85.94 166 GLU A O 1
ATOM 1277 N N . ALA A 1 167 ? -6.786 -13.304 -6.954 1.00 85.19 167 ALA A N 1
ATOM 1278 C CA . ALA A 1 167 ? -8.120 -12.878 -7.372 1.00 85.19 167 ALA A CA 1
ATOM 1279 C C . ALA A 1 167 ? -8.350 -13.265 -8.845 1.00 85.19 167 ALA A C 1
ATOM 1281 O O . ALA A 1 167 ? -8.380 -12.398 -9.720 1.00 85.19 167 ALA A O 1
ATOM 1282 N N . PRO A 1 168 ? -8.432 -14.570 -9.171 1.00 77.38 168 PRO A N 1
ATOM 1283 C CA . PRO A 1 168 ? -8.460 -15.032 -10.559 1.00 77.38 168 PRO A CA 1
ATOM 1284 C C . PRO A 1 168 ? -9.697 -14.560 -11.337 1.00 77.38 168 PRO A C 1
ATOM 1286 O O . PRO A 1 168 ? -9.571 -14.280 -12.531 1.00 77.38 168 PRO A O 1
ATOM 1289 N N . ASP A 1 169 ? -10.849 -14.445 -10.669 1.00 81.44 169 ASP A N 1
ATOM 1290 C CA . ASP A 1 169 ? -12.139 -14.093 -11.278 1.00 81.44 169 ASP A CA 1
ATOM 1291 C C . ASP A 1 169 ? -12.691 -12.725 -10.821 1.00 81.44 169 ASP A C 1
ATOM 1293 O O . ASP A 1 169 ? -13.760 -12.321 -11.277 1.00 81.44 169 ASP A O 1
ATOM 1297 N N . GLY A 1 170 ? -11.954 -11.985 -9.987 1.00 78.75 170 GLY A N 1
ATOM 1298 C CA . GLY A 1 170 ? -12.410 -10.730 -9.379 1.00 78.75 170 GLY A CA 1
ATOM 1299 C C . GLY A 1 170 ? -12.077 -10.652 -7.890 1.00 78.75 170 GLY A C 1
ATOM 1300 O O . GLY A 1 170 ? -11.615 -11.625 -7.291 1.00 78.75 170 GLY A O 1
ATOM 1301 N N . MET A 1 171 ? -12.289 -9.481 -7.280 1.00 81.62 171 MET A N 1
ATOM 1302 C CA . MET A 1 171 ? -12.026 -9.298 -5.839 1.00 81.62 171 MET A CA 1
ATOM 1303 C C . MET A 1 171 ? -13.103 -9.942 -4.958 1.00 81.62 171 MET A C 1
ATOM 1305 O O . MET A 1 171 ? -12.886 -10.166 -3.771 1.00 81.62 171 MET A O 1
ATOM 1309 N N . ASP A 1 172 ? -14.268 -10.232 -5.529 1.00 80.56 172 ASP A N 1
ATOM 1310 C CA . ASP A 1 172 ? -15.369 -10.945 -4.884 1.00 80.56 172 ASP A CA 1
ATOM 1311 C C . ASP A 1 172 ? -15.109 -12.450 -4.722 1.00 80.56 172 ASP A C 1
ATOM 1313 O O . ASP A 1 172 ? -15.800 -13.100 -3.945 1.00 80.56 172 ASP A O 1
ATOM 1317 N N . SER A 1 173 ? -14.104 -12.992 -5.411 1.00 83.69 173 SER A N 1
ATOM 1318 C CA . SER A 1 173 ? -13.605 -14.360 -5.244 1.00 83.69 173 SER A CA 1
ATOM 1319 C C . SER A 1 173 ? -12.149 -14.386 -4.767 1.00 83.69 173 SER A C 1
ATOM 1321 O O . SER A 1 173 ? -11.426 -15.337 -5.063 1.00 83.69 173 SER A O 1
ATOM 1323 N N . ALA A 1 174 ? -11.682 -13.308 -4.136 1.00 86.44 174 ALA A N 1
ATOM 1324 C CA . ALA A 1 174 ? -10.300 -13.202 -3.695 1.00 86.44 174 ALA A CA 1
ATOM 1325 C C . ALA A 1 174 ? -10.001 -14.190 -2.559 1.00 86.44 174 ALA A C 1
ATOM 1327 O O . ALA A 1 174 ? -10.810 -14.353 -1.646 1.00 86.44 174 ALA A O 1
ATOM 1328 N N . GLU A 1 175 ? -8.816 -14.784 -2.602 1.00 88.62 175 GLU A N 1
ATOM 1329 C CA . GLU A 1 175 ? -8.240 -15.612 -1.546 1.00 88.62 175 GLU A CA 1
ATOM 1330 C C . GLU A 1 175 ? -6.861 -15.058 -1.178 1.00 88.62 175 GLU A C 1
ATOM 1332 O O . GLU A 1 175 ? -6.137 -14.556 -2.042 1.00 88.62 175 GLU A O 1
ATOM 1337 N N . GLY A 1 176 ? -6.475 -15.134 0.093 1.00 89.12 176 GLY A N 1
ATOM 1338 C CA . GLY A 1 176 ? -5.143 -14.719 0.519 1.00 89.12 176 GLY A CA 1
ATOM 1339 C C . GLY A 1 176 ? -5.095 -14.116 1.912 1.00 89.12 176 GLY A C 1
ATOM 1340 O O . GLY A 1 176 ? -5.906 -14.430 2.776 1.00 89.12 176 GLY A O 1
ATOM 1341 N N . LYS A 1 177 ? -4.110 -13.249 2.141 1.00 90.00 177 LYS A N 1
ATOM 1342 C CA . LYS A 1 177 ? -3.797 -12.706 3.457 1.00 90.00 177 LYS A CA 1
ATOM 1343 C C . LYS A 1 177 ? -3.399 -11.237 3.392 1.00 90.00 177 LYS A C 1
ATOM 1345 O O . LYS A 1 177 ? -2.651 -10.818 2.510 1.00 90.00 177 LYS A O 1
ATOM 1350 N N . VAL A 1 178 ? -3.841 -10.463 4.379 1.00 86.75 178 VAL A N 1
ATOM 1351 C CA . VAL A 1 178 ? -3.350 -9.102 4.622 1.00 86.75 178 VAL A CA 1
ATOM 1352 C C . VAL A 1 178 ? -2.849 -8.999 6.053 1.00 86.75 178 VAL A C 1
ATOM 1354 O O . VAL A 1 178 ? -3.567 -9.315 6.993 1.00 86.75 178 VAL A O 1
ATOM 1357 N N . VAL A 1 179 ? -1.619 -8.535 6.235 1.00 87.25 179 VAL A N 1
ATOM 1358 C CA . VAL A 1 179 ? -1.014 -8.302 7.546 1.00 87.25 179 VAL A CA 1
ATOM 1359 C C . VAL A 1 179 ? -0.530 -6.864 7.613 1.00 87.25 179 VAL A C 1
ATOM 1361 O O . VAL A 1 179 ? 0.243 -6.414 6.772 1.00 87.25 179 VAL A O 1
ATOM 1364 N N . ILE A 1 180 ? -0.966 -6.143 8.640 1.00 86.69 180 ILE A N 1
ATOM 1365 C CA . ILE A 1 180 ? -0.512 -4.791 8.945 1.00 86.69 180 ILE A CA 1
ATOM 1366 C C . ILE A 1 180 ? 0.072 -4.815 10.346 1.00 86.69 180 ILE A C 1
ATOM 1368 O O . ILE A 1 180 ? -0.622 -5.104 11.322 1.00 86.69 180 ILE A O 1
ATOM 1372 N N . GLN A 1 181 ? 1.356 -4.504 10.447 1.00 88.19 181 GLN A N 1
ATOM 1373 C CA . GLN A 1 181 ? 2.082 -4.513 11.704 1.00 88.19 181 GLN A CA 1
ATOM 1374 C C . GLN A 1 181 ? 2.823 -3.210 11.913 1.00 88.19 181 GLN A C 1
ATOM 1376 O O . GLN A 1 181 ? 3.347 -2.602 10.988 1.00 88.19 181 GLN A O 1
ATOM 1381 N N . SER A 1 182 ? 2.900 -2.783 13.163 1.00 84.12 182 SER A N 1
ATOM 1382 C CA . SER A 1 182 ? 3.813 -1.721 13.543 1.00 84.12 182 SER A CA 1
ATOM 1383 C C . SER A 1 182 ? 4.188 -1.812 15.007 1.00 84.12 182 SER A C 1
ATOM 1385 O O . SER A 1 182 ? 3.453 -2.358 15.830 1.00 84.12 182 SER A O 1
ATOM 1387 N N . SER A 1 183 ? 5.336 -1.226 15.320 1.00 76.56 183 SER A N 1
ATOM 1388 C CA . SER A 1 183 ? 5.783 -0.980 16.681 1.00 76.56 183 SER A CA 1
ATOM 1389 C C . SER A 1 183 ? 6.295 0.446 16.829 1.00 76.56 183 SER A C 1
ATOM 1391 O O . SER A 1 183 ? 6.832 1.006 15.873 1.00 76.56 183 SER A O 1
ATOM 1393 N N . ASP A 1 184 ? 6.175 0.998 18.036 1.00 74.62 184 ASP A N 1
ATOM 1394 C CA . ASP A 1 184 ? 6.732 2.304 18.414 1.00 74.62 184 ASP A CA 1
ATOM 1395 C C . ASP A 1 184 ? 6.239 3.478 17.541 1.00 74.62 184 ASP A C 1
ATOM 1397 O O . ASP A 1 184 ? 7.016 4.341 17.119 1.00 74.62 184 ASP A O 1
ATOM 1401 N N . ILE A 1 185 ? 4.936 3.526 17.258 1.00 79.44 185 ILE A N 1
ATOM 1402 C CA . ILE A 1 185 ? 4.323 4.671 16.581 1.00 79.44 185 ILE A CA 1
ATOM 1403 C C . ILE A 1 185 ? 4.069 5.779 17.599 1.00 79.44 185 ILE A C 1
ATOM 1405 O O . ILE A 1 185 ? 3.463 5.565 18.645 1.00 79.44 185 ILE A O 1
ATOM 1409 N N . VAL A 1 186 ? 4.458 7.001 17.258 1.00 77.88 186 VAL A N 1
ATOM 1410 C CA . VAL A 1 186 ? 4.105 8.202 18.010 1.00 77.88 186 VAL A CA 1
ATOM 1411 C C . VAL A 1 186 ? 3.148 9.028 17.172 1.00 77.88 186 VAL A C 1
ATOM 1413 O O . VAL A 1 186 ? 3.535 9.558 16.132 1.00 77.88 186 VAL A O 1
ATOM 1416 N N . VAL A 1 187 ? 1.908 9.162 17.631 1.00 75.62 187 VAL A N 1
ATOM 1417 C CA . VAL A 1 187 ? 0.898 9.999 16.988 1.00 75.62 187 VAL A CA 1
ATOM 1418 C C . VAL A 1 187 ? 0.677 11.255 17.815 1.00 75.62 187 VAL A C 1
ATOM 1420 O O . VAL A 1 187 ? 0.306 11.193 18.982 1.00 75.62 187 VAL A O 1
ATOM 1423 N N . ASN A 1 188 ? 0.919 12.408 17.208 1.00 68.12 188 ASN A N 1
ATOM 1424 C CA . ASN A 1 188 ? 0.752 13.717 17.832 1.00 68.12 188 ASN A CA 1
ATOM 1425 C C . ASN A 1 188 ? -0.570 14.373 17.415 1.00 68.12 188 ASN A C 1
ATOM 1427 O O . ASN A 1 188 ? -1.186 15.072 18.212 1.00 68.12 188 ASN A O 1
ATOM 1431 N N . THR A 1 189 ? -1.010 14.127 16.181 1.00 65.12 189 THR A N 1
ATOM 1432 C CA . THR A 1 189 ? -2.213 14.724 15.595 1.00 65.12 189 THR A CA 1
ATOM 1433 C C . THR A 1 189 ? -2.869 13.706 14.670 1.00 65.12 189 THR A C 1
ATOM 1435 O O . THR A 1 189 ? -2.171 13.039 13.906 1.00 65.12 189 THR A O 1
ATOM 1438 N N . ILE A 1 190 ? -4.195 13.583 14.724 1.00 64.12 190 ILE A N 1
ATOM 1439 C CA . ILE A 1 190 ? -4.973 12.779 13.776 1.00 64.12 190 ILE A CA 1
ATOM 1440 C C . ILE A 1 190 ? -6.148 13.627 13.311 1.00 64.12 190 ILE A C 1
ATOM 1442 O O . ILE A 1 190 ? -7.027 13.941 14.106 1.00 64.12 190 ILE A O 1
ATOM 1446 N N . SER A 1 191 ? -6.182 13.946 12.024 1.00 58.22 191 SER A N 1
ATOM 1447 C CA . SER A 1 191 ? -7.337 14.533 11.359 1.00 58.22 191 SER A CA 1
ATOM 1448 C C . SER A 1 191 ? -7.731 13.615 10.206 1.00 58.22 191 SER A C 1
ATOM 1450 O O . SER A 1 191 ? -7.015 13.505 9.213 1.00 58.22 191 SER A O 1
ATOM 1452 N N . ILE A 1 192 ? -8.836 12.883 10.367 1.00 56.09 192 ILE A N 1
ATOM 1453 C CA . ILE A 1 192 ? -9.407 12.030 9.317 1.00 56.09 192 ILE A CA 1
ATOM 1454 C C . ILE A 1 192 ? -10.839 12.516 9.065 1.00 56.09 192 ILE A C 1
ATOM 1456 O O . ILE A 1 192 ? -11.702 12.293 9.931 1.00 56.09 192 ILE A O 1
ATOM 1460 N N . PRO A 1 193 ? -11.105 13.140 7.901 1.00 49.72 193 PRO A N 1
ATOM 1461 C CA . PRO A 1 193 ? -12.424 13.657 7.565 1.00 49.72 193 PRO A CA 1
ATOM 1462 C C . PRO A 1 193 ? -13.511 12.583 7.668 1.00 49.72 193 PRO A C 1
ATOM 1464 O O . PRO A 1 193 ? -13.352 11.456 7.197 1.00 49.72 193 PRO A O 1
ATOM 1467 N N . GLY A 1 194 ? -14.638 12.928 8.286 1.00 48.12 194 GLY A N 1
ATOM 1468 C CA . GLY A 1 194 ? -15.822 12.074 8.411 1.00 48.12 194 GLY A CA 1
ATOM 1469 C C . GLY A 1 194 ? -15.758 10.949 9.453 1.00 48.12 194 GLY A C 1
ATOM 1470 O O . GLY A 1 194 ? -16.811 10.405 9.780 1.00 48.12 194 GLY A O 1
ATOM 1471 N N . LEU A 1 195 ? -14.584 10.606 10.002 1.00 49.31 195 LEU A N 1
ATOM 1472 C CA . LEU A 1 195 ? -14.461 9.601 11.073 1.00 49.31 195 LEU A CA 1
ATOM 1473 C C . LEU A 1 195 ? -14.237 10.238 12.451 1.00 49.31 195 LEU A C 1
ATOM 1475 O O . LEU A 1 195 ? -14.773 9.755 13.445 1.00 49.31 195 LEU A O 1
ATOM 1479 N N . LEU A 1 196 ? -13.450 11.318 12.505 1.00 53.66 196 LEU A N 1
ATOM 1480 C CA . LEU A 1 196 ? -13.069 11.992 13.753 1.00 53.66 196 LEU A CA 1
ATOM 1481 C C . LEU A 1 196 ? -13.580 13.436 13.856 1.00 53.66 196 LEU A C 1
ATOM 1483 O O . LEU A 1 196 ? -13.478 14.025 14.931 1.00 53.66 196 LEU A O 1
ATOM 1487 N N . ASP A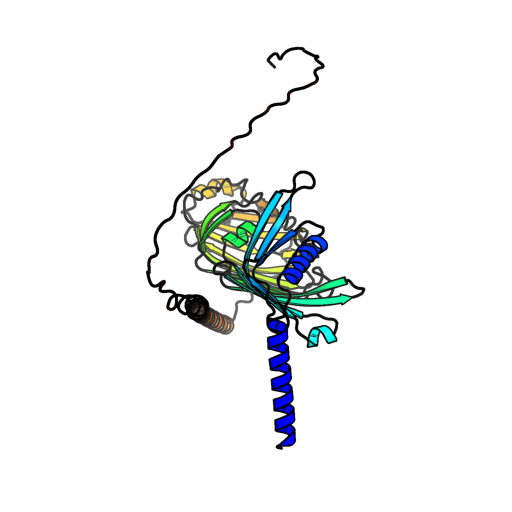 1 197 ? -14.198 13.973 12.798 1.00 51.66 197 ASP A N 1
ATOM 1488 C CA . ASP A 1 197 ? -14.787 15.324 12.787 1.00 51.66 197 ASP A CA 1
ATOM 1489 C C . ASP A 1 197 ? -15.844 15.512 13.891 1.00 51.66 197 ASP A C 1
ATOM 1491 O O . ASP A 1 197 ? -16.012 16.604 14.429 1.00 51.66 197 ASP A O 1
ATOM 1495 N N . GLU A 1 198 ? -16.547 14.440 14.273 1.00 44.16 198 GLU A N 1
ATOM 1496 C CA . GLU A 1 198 ? -17.526 14.469 15.368 1.00 44.16 198 GLU A CA 1
ATOM 1497 C C . GLU A 1 198 ? -16.874 14.445 16.761 1.00 44.16 198 GLU A C 1
ATOM 1499 O O . GLU A 1 198 ? -17.496 14.866 17.737 1.00 44.16 198 GLU A O 1
ATOM 1504 N N . LEU A 1 199 ? -15.623 13.981 16.865 1.00 49.09 199 LEU A N 1
ATOM 1505 C CA . LEU A 1 199 ? -14.894 13.853 18.129 1.00 49.09 199 LEU A CA 1
ATOM 1506 C C . LEU A 1 199 ? -13.992 15.060 18.434 1.00 49.09 199 LEU A C 1
ATOM 1508 O O . LEU A 1 199 ? -13.553 15.191 19.575 1.00 49.09 199 LEU A O 1
ATOM 1512 N N . ASN A 1 200 ? -13.773 15.962 17.467 1.00 47.38 200 ASN A N 1
ATOM 1513 C CA . ASN A 1 200 ? -13.055 17.234 17.643 1.00 47.38 200 ASN A CA 1
ATOM 1514 C C . ASN A 1 200 ? -11.677 17.045 18.322 1.00 47.38 200 ASN A C 1
ATOM 1516 O O . ASN A 1 200 ? -11.317 17.754 19.264 1.00 47.38 200 ASN A O 1
ATOM 1520 N N . LEU A 1 201 ? -10.934 16.023 17.877 1.00 53.97 201 LEU A N 1
ATOM 1521 C CA . LEU A 1 201 ? -9.630 15.607 18.418 1.00 53.97 201 LEU A CA 1
ATOM 1522 C C . LEU A 1 201 ? -8.447 16.253 17.668 1.00 53.97 201 LEU A C 1
ATOM 1524 O O . LEU A 1 201 ? -7.363 15.674 17.608 1.00 53.97 201 LEU A O 1
ATOM 1528 N N . ASP A 1 202 ? -8.648 17.452 17.112 1.00 50.91 202 ASP A N 1
ATOM 1529 C CA . ASP A 1 202 ? -7.672 18.161 16.264 1.00 50.91 202 ASP A CA 1
ATOM 1530 C C . ASP A 1 202 ? -6.356 18.492 16.984 1.00 50.91 202 ASP A C 1
ATOM 1532 O O . ASP A 1 202 ? -5.325 18.721 16.355 1.00 50.91 202 ASP A O 1
ATOM 1536 N N . ASP A 1 203 ? -6.368 18.475 18.313 1.00 53.41 203 ASP A N 1
ATOM 1537 C CA . ASP A 1 203 ? -5.171 18.555 19.131 1.00 53.41 203 ASP A CA 1
ATOM 1538 C C . ASP A 1 203 ? -5.323 17.569 20.288 1.00 53.41 203 ASP A C 1
ATOM 1540 O O . ASP A 1 203 ? -5.998 17.841 21.284 1.00 53.41 203 ASP A O 1
ATOM 1544 N N . LEU A 1 204 ? -4.710 16.388 20.162 1.00 53.31 204 LEU A N 1
ATOM 1545 C CA . LEU A 1 204 ? -4.694 15.412 21.251 1.00 53.31 204 LEU A CA 1
ATOM 1546 C C . LEU A 1 204 ? -4.020 15.991 22.508 1.00 53.31 204 LEU A C 1
ATOM 1548 O O . LEU A 1 204 ? -4.150 15.396 23.580 1.00 53.31 204 LEU A O 1
ATOM 1552 N N . GLY A 1 205 ? -3.285 17.117 22.410 1.00 50.69 205 GLY A N 1
ATOM 1553 C CA . GLY A 1 205 ? -2.584 17.783 23.518 1.00 50.69 205 GLY A CA 1
ATOM 1554 C C . GLY A 1 205 ? -1.565 16.887 24.241 1.00 50.69 205 GLY A C 1
ATOM 1555 O O . GLY A 1 205 ? -0.927 17.295 25.213 1.00 50.69 205 GLY A O 1
ATOM 1556 N N . MET A 1 206 ? -1.435 15.645 23.780 1.00 59.19 206 MET A N 1
ATOM 1557 C CA . MET A 1 206 ? -0.732 14.518 24.354 1.00 59.19 206 MET A CA 1
ATOM 1558 C C . MET A 1 206 ? -0.345 13.619 23.184 1.00 59.19 206 MET A C 1
ATOM 1560 O O . MET A 1 206 ? -1.207 13.150 22.444 1.00 59.19 206 MET A O 1
ATOM 1564 N N . ALA A 1 207 ? 0.950 13.363 23.028 1.00 64.50 207 ALA A N 1
ATOM 1565 C CA . ALA A 1 207 ? 1.415 12.361 22.083 1.00 64.50 207 ALA A CA 1
ATOM 1566 C C . ALA A 1 207 ? 0.869 10.984 22.503 1.00 64.50 207 ALA A C 1
ATOM 1568 O O . ALA A 1 207 ? 1.130 10.521 23.619 1.00 64.50 207 ALA A O 1
ATOM 1569 N N . LEU A 1 208 ? 0.103 10.343 21.623 1.00 72.38 208 LEU A N 1
ATOM 1570 C CA . LEU A 1 208 ? -0.327 8.962 21.773 1.00 72.38 208 LEU A CA 1
ATOM 1571 C C . LEU A 1 208 ? 0.801 8.062 21.273 1.00 72.38 208 LEU A C 1
ATOM 1573 O O . LEU A 1 208 ? 1.091 8.011 20.079 1.00 72.38 208 LEU A O 1
ATOM 1577 N N . VAL A 1 209 ? 1.445 7.355 22.194 1.00 78.19 209 VAL A N 1
ATOM 1578 C CA . VAL A 1 209 ? 2.432 6.334 21.843 1.00 78.19 209 VAL A CA 1
ATOM 1579 C C . VAL A 1 209 ? 1.699 5.009 21.689 1.00 78.19 209 VAL A C 1
ATOM 1581 O O . VAL A 1 209 ? 1.147 4.489 22.657 1.00 78.19 209 VAL A O 1
ATOM 1584 N N . ILE A 1 210 ? 1.676 4.494 20.466 1.00 81.88 210 ILE A N 1
ATOM 1585 C CA . ILE A 1 210 ? 1.142 3.185 20.112 1.00 81.88 210 ILE A CA 1
ATOM 1586 C C . ILE A 1 210 ? 2.327 2.217 20.058 1.00 81.88 210 ILE A C 1
ATOM 1588 O O . ILE A 1 210 ? 3.205 2.327 19.203 1.00 81.88 210 ILE A O 1
ATOM 1592 N N . ASP A 1 211 ? 2.358 1.283 21.000 1.00 83.44 211 ASP A N 1
ATOM 1593 C CA . ASP A 1 211 ? 3.430 0.294 21.149 1.00 83.44 211 ASP A CA 1
ATOM 1594 C C . ASP A 1 211 ? 3.296 -0.842 20.133 1.00 83.44 211 ASP A C 1
ATOM 1596 O O . ASP A 1 211 ? 4.288 -1.289 19.562 1.00 83.44 211 ASP A O 1
ATOM 1600 N N . GLU A 1 212 ? 2.063 -1.275 19.860 1.00 84.44 212 GLU A N 1
ATOM 1601 C CA . GLU A 1 212 ? 1.775 -2.404 18.974 1.00 84.44 212 GLU A CA 1
ATOM 1602 C C . GLU A 1 212 ? 0.540 -2.099 18.117 1.00 84.44 212 GLU A C 1
ATOM 1604 O O . GLU A 1 212 ? -0.517 -1.753 18.646 1.00 84.44 212 GLU A O 1
ATOM 1609 N N . ILE A 1 213 ? 0.672 -2.258 16.799 1.00 86.00 213 ILE A N 1
ATOM 1610 C CA . ILE A 1 213 ? -0.445 -2.474 15.871 1.00 86.00 213 ILE A CA 1
ATOM 1611 C C . ILE A 1 213 ? -0.231 -3.857 15.261 1.00 86.00 213 ILE A C 1
ATOM 1613 O O . ILE A 1 213 ? 0.845 -4.125 14.728 1.00 86.00 213 ILE A O 1
ATOM 1617 N N . ASP A 1 214 ? -1.226 -4.733 15.356 1.00 89.06 214 ASP A N 1
ATOM 1618 C CA . ASP A 1 214 ? -1.219 -6.055 14.724 1.00 89.06 214 ASP A CA 1
ATOM 1619 C C . ASP A 1 214 ? -2.619 -6.341 14.181 1.00 89.06 214 ASP A C 1
ATOM 1621 O O . ASP A 1 214 ? -3.534 -6.683 14.937 1.00 89.06 214 ASP A O 1
ATOM 1625 N N . LEU A 1 215 ? -2.779 -6.135 12.876 1.00 88.06 215 LEU A N 1
ATOM 1626 C CA . LEU A 1 215 ? -3.982 -6.469 12.128 1.00 88.06 215 LEU A CA 1
ATOM 1627 C C . LEU A 1 215 ? -3.646 -7.616 11.175 1.00 88.06 215 LEU A C 1
ATOM 1629 O O . LEU A 1 215 ? -2.787 -7.475 10.308 1.00 88.06 215 LEU A O 1
ATOM 1633 N N . ASP A 1 216 ? -4.315 -8.745 11.344 1.00 89.69 216 ASP A N 1
ATOM 1634 C CA . ASP A 1 216 ? -4.181 -9.940 10.519 1.00 89.69 216 ASP A CA 1
ATOM 1635 C C . ASP A 1 216 ? -5.560 -10.262 9.936 1.00 89.69 216 ASP A C 1
ATOM 1637 O O . ASP A 1 216 ? -6.529 -10.452 10.682 1.00 89.69 216 ASP A O 1
ATOM 1641 N N . PHE A 1 217 ? -5.642 -10.255 8.609 1.00 89.38 217 PHE A N 1
ATOM 1642 C CA . PHE A 1 217 ? -6.841 -10.557 7.851 1.00 89.38 217 PHE A CA 1
ATOM 1643 C C . PHE A 1 217 ? -6.613 -11.805 7.001 1.00 89.38 217 PHE A C 1
ATOM 1645 O O . PHE A 1 217 ? -5.690 -11.840 6.182 1.00 89.38 217 PHE A O 1
ATOM 1652 N N . ASP A 1 218 ? -7.506 -12.775 7.148 1.00 91.75 218 ASP A N 1
ATOM 1653 C CA . ASP A 1 218 ? -7.606 -13.939 6.271 1.00 91.75 218 ASP A CA 1
ATOM 1654 C C . ASP A 1 218 ? -8.704 -13.672 5.239 1.00 91.75 218 ASP A C 1
ATOM 1656 O O . ASP A 1 218 ? -9.824 -13.299 5.599 1.00 91.75 218 ASP A O 1
ATOM 1660 N N . VAL A 1 219 ? -8.373 -13.778 3.955 1.00 89.56 219 VAL A N 1
ATOM 1661 C CA . VAL A 1 219 ? -9.294 -13.509 2.849 1.00 89.56 219 VAL A CA 1
ATOM 1662 C C . VAL A 1 219 ? -9.699 -14.835 2.228 1.00 89.56 219 VAL A C 1
ATOM 1664 O O . VAL A 1 219 ? -8.857 -15.552 1.694 1.00 89.56 219 VAL A O 1
ATOM 1667 N N . ASP A 1 220 ? -10.992 -15.137 2.281 1.00 90.94 220 ASP A N 1
ATOM 1668 C CA . ASP A 1 220 ? -11.572 -16.362 1.730 1.00 90.94 220 ASP A CA 1
ATOM 1669 C C . ASP A 1 220 ? -12.866 -16.023 0.984 1.00 90.94 220 ASP A C 1
ATOM 1671 O O . ASP A 1 220 ? -13.744 -15.353 1.535 1.00 90.94 220 ASP A O 1
ATOM 1675 N N . GLU A 1 221 ? -12.966 -16.438 -0.280 1.00 89.69 221 GLU A N 1
ATOM 1676 C CA . GLU A 1 221 ? -14.103 -16.166 -1.174 1.00 89.69 221 GLU A CA 1
ATOM 1677 C C . GLU A 1 221 ? -14.566 -14.686 -1.155 1.00 89.69 221 GLU A C 1
ATOM 1679 O O . GLU A 1 221 ? -15.756 -14.380 -1.038 1.00 89.69 221 GLU A O 1
ATOM 1684 N N . GLY A 1 222 ? -13.615 -13.744 -1.221 1.00 85.12 222 GLY A N 1
ATOM 1685 C CA . GLY A 1 222 ? -13.894 -12.302 -1.207 1.00 85.12 222 GLY A CA 1
ATOM 1686 C C . GLY A 1 222 ? -14.353 -11.749 0.148 1.00 85.12 222 GLY A C 1
ATOM 1687 O O . GLY A 1 222 ? -14.779 -10.596 0.235 1.00 85.12 222 GLY A O 1
ATOM 1688 N N . GLU A 1 223 ? -14.273 -12.520 1.230 1.00 91.12 223 GLU A N 1
ATOM 1689 C CA . GLU A 1 223 ? -14.524 -12.064 2.596 1.00 91.12 223 GLU A CA 1
ATOM 1690 C C . GLU A 1 223 ? -13.209 -12.009 3.385 1.00 91.12 223 GLU A C 1
ATOM 1692 O O . GLU A 1 223 ? -12.630 -13.036 3.718 1.00 91.12 223 GLU A O 1
ATOM 1697 N N . ALA A 1 224 ? -12.751 -10.801 3.723 1.00 89.50 224 ALA A N 1
ATOM 1698 C CA . ALA A 1 224 ? -11.585 -10.584 4.577 1.00 89.50 224 ALA A CA 1
ATOM 1699 C C . ALA A 1 224 ? -12.005 -10.569 6.054 1.00 89.50 224 ALA A C 1
ATOM 1701 O O . ALA A 1 224 ? -12.599 -9.596 6.529 1.00 89.50 224 ALA A O 1
ATOM 1702 N N . LYS A 1 225 ? -11.731 -11.648 6.785 1.00 91.69 225 LYS A N 1
ATOM 1703 C CA . LYS A 1 225 ? -12.034 -11.800 8.215 1.00 91.69 225 LYS A CA 1
ATOM 1704 C C . LYS A 1 225 ? -10.865 -11.330 9.061 1.00 91.69 225 LYS A C 1
ATOM 1706 O O . LYS A 1 225 ? -9.722 -11.641 8.758 1.00 91.69 225 LYS A O 1
ATOM 1711 N N . ILE A 1 226 ? -11.160 -10.592 10.127 1.00 88.56 226 ILE A N 1
ATOM 1712 C CA . ILE A 1 226 ? -10.148 -10.177 11.097 1.00 88.56 226 ILE A CA 1
ATOM 1713 C C . ILE A 1 226 ? -9.864 -11.356 12.026 1.00 88.56 226 ILE A C 1
ATOM 1715 O O . ILE A 1 226 ? -10.673 -11.668 12.898 1.00 88.56 226 ILE A O 1
ATOM 1719 N N . ASP A 1 227 ? -8.705 -11.981 11.852 1.00 85.69 227 ASP A N 1
ATOM 1720 C CA . ASP A 1 227 ? -8.217 -13.046 12.731 1.00 85.69 227 ASP A CA 1
ATOM 1721 C C . ASP A 1 227 ? -7.587 -12.476 14.004 1.00 85.69 227 ASP A C 1
ATOM 1723 O O . ASP A 1 227 ? -7.682 -13.058 15.090 1.00 85.69 227 ASP A O 1
ATOM 1727 N N . ARG A 1 228 ? -6.928 -11.322 13.876 1.00 81.06 228 ARG A N 1
ATOM 1728 C CA . ARG A 1 228 ? -6.388 -10.558 14.999 1.00 81.06 228 ARG A CA 1
ATOM 1729 C C . ARG A 1 228 ? -6.442 -9.081 14.656 1.00 81.06 228 ARG A C 1
ATOM 1731 O O . ARG A 1 228 ? -5.800 -8.666 13.705 1.00 81.06 228 ARG A O 1
ATOM 1738 N N . GLY A 1 229 ? -7.161 -8.289 15.440 1.00 86.81 229 GLY A N 1
ATOM 1739 C CA . GLY A 1 229 ? -7.155 -6.838 15.316 1.00 86.81 229 GLY A CA 1
ATOM 1740 C C . GLY A 1 229 ? -6.796 -6.213 16.649 1.00 86.81 229 GLY A C 1
ATOM 1741 O O . GLY A 1 229 ? -7.652 -6.099 17.514 1.00 86.81 229 GLY A O 1
ATOM 1742 N N . LEU A 1 230 ? -5.532 -5.852 16.855 1.00 88.31 230 LEU A N 1
ATOM 1743 C CA . LEU A 1 230 ? -5.072 -5.314 18.132 1.00 88.31 230 LEU A CA 1
ATOM 1744 C C . LEU A 1 230 ? -4.283 -4.025 17.935 1.00 88.31 230 LEU A C 1
ATOM 1746 O O . LEU A 1 230 ? -3.338 -3.975 17.149 1.00 88.31 230 LEU A O 1
ATOM 1750 N N . LEU A 1 231 ? -4.626 -3.015 18.725 1.00 86.38 231 LEU A N 1
ATOM 1751 C CA . LEU A 1 231 ? -3.854 -1.793 18.876 1.00 86.38 231 LEU A CA 1
ATOM 1752 C C . LEU A 1 231 ? -3.630 -1.538 20.363 1.00 86.38 231 LEU A C 1
ATOM 1754 O O . LEU A 1 231 ? -4.587 -1.466 21.130 1.00 86.38 231 LEU A O 1
ATOM 1758 N N . ARG A 1 232 ? -2.370 -1.399 20.774 1.00 85.56 232 ARG A N 1
ATOM 1759 C CA . ARG A 1 232 ? -1.999 -1.110 22.164 1.00 85.56 232 ARG A CA 1
ATOM 1760 C C . ARG A 1 232 ? -1.325 0.239 22.277 1.00 85.56 232 ARG A C 1
ATOM 1762 O O . ARG A 1 232 ? -0.263 0.455 21.694 1.00 85.56 232 ARG A O 1
ATOM 1769 N N . ALA A 1 233 ? -1.903 1.117 23.084 1.00 83.25 233 ALA A N 1
ATOM 1770 C CA . ALA A 1 233 ? -1.302 2.377 23.491 1.00 83.25 233 ALA A CA 1
ATOM 1771 C C . ALA A 1 233 ? -1.086 2.362 25.017 1.00 83.25 233 ALA A C 1
ATOM 1773 O O . ALA A 1 233 ? -2.016 2.661 25.780 1.00 83.25 233 ALA A O 1
ATOM 1774 N N . PRO A 1 234 ? 0.126 2.000 25.490 1.00 78.38 234 PRO A N 1
ATOM 1775 C CA . PRO A 1 234 ? 0.392 1.747 26.901 1.00 78.38 234 PRO A CA 1
ATOM 1776 C C . PRO A 1 234 ? -0.015 2.915 27.793 1.00 78.38 234 PRO A C 1
ATOM 1778 O O . PRO A 1 234 ? 0.352 4.067 27.560 1.00 78.38 234 PRO A O 1
ATOM 1781 N N . GLY A 1 235 ? -0.776 2.609 28.843 1.00 73.00 235 GLY A N 1
ATOM 1782 C CA . GLY A 1 235 ? -1.240 3.609 29.803 1.00 73.00 235 GLY A CA 1
ATOM 1783 C C . GLY A 1 235 ? -2.315 4.555 29.265 1.00 73.00 235 GLY A C 1
ATOM 1784 O O . GLY A 1 235 ? -2.760 5.418 30.017 1.00 73.00 235 GLY A O 1
ATOM 1785 N N . LYS A 1 236 ? -2.778 4.394 28.016 1.00 79.88 236 LYS A N 1
ATOM 1786 C CA . LYS A 1 236 ? -3.820 5.224 27.395 1.00 79.88 236 LYS A CA 1
ATOM 1787 C C . LYS A 1 236 ? -5.043 4.406 26.996 1.00 79.88 236 LYS A C 1
ATOM 1789 O O . LYS A 1 236 ? -6.108 4.622 27.571 1.00 79.88 236 LYS A O 1
ATOM 1794 N N . ALA A 1 237 ? -4.902 3.491 26.043 1.00 81.38 237 ALA A N 1
ATOM 1795 C CA . ALA A 1 237 ? -6.010 2.682 25.555 1.00 81.38 237 ALA A CA 1
ATOM 1796 C C . ALA A 1 237 ? -5.525 1.436 24.809 1.00 81.38 237 ALA A C 1
ATOM 1798 O O . ALA A 1 237 ? -4.545 1.502 24.070 1.00 81.38 237 ALA A O 1
ATOM 1799 N N . ASP A 1 238 ? -6.268 0.345 24.948 1.00 85.62 238 ASP A N 1
ATOM 1800 C CA . ASP A 1 238 ? -6.155 -0.836 24.100 1.00 85.62 238 ASP A CA 1
ATOM 1801 C C . ASP A 1 238 ? -7.428 -0.952 23.253 1.00 85.62 238 ASP A C 1
ATOM 1803 O O . ASP A 1 238 ? -8.537 -0.761 23.754 1.00 85.62 238 ASP A O 1
ATOM 1807 N N . ILE A 1 239 ? -7.271 -1.238 21.962 1.00 84.19 239 ILE A N 1
ATOM 1808 C CA . ILE A 1 239 ? -8.375 -1.414 21.019 1.00 84.19 239 ILE A CA 1
ATOM 1809 C C . ILE A 1 239 ? -8.283 -2.818 20.435 1.00 84.19 239 ILE A C 1
ATOM 1811 O O . ILE A 1 239 ? -7.252 -3.206 19.884 1.00 84.19 239 ILE A O 1
ATOM 1815 N N . GLU A 1 240 ? -9.377 -3.558 20.545 1.00 88.44 240 GLU A N 1
ATOM 1816 C CA . GLU A 1 240 ? -9.571 -4.854 19.910 1.00 88.44 240 GLU A CA 1
ATOM 1817 C C . GLU A 1 240 ? -10.602 -4.697 18.789 1.00 88.44 240 GLU A C 1
ATOM 1819 O O . GLU A 1 240 ? -11.658 -4.096 18.985 1.00 88.44 240 GLU A O 1
ATOM 1824 N N . LEU A 1 241 ? -10.263 -5.174 17.597 1.00 86.50 241 LEU A N 1
ATOM 1825 C CA . LEU A 1 241 ? -11.093 -5.135 16.401 1.00 86.50 241 LEU A CA 1
ATOM 1826 C C . LEU A 1 241 ? -11.395 -6.567 15.976 1.00 86.50 241 LEU A C 1
ATOM 1828 O O . LEU A 1 241 ? -10.484 -7.374 15.797 1.00 86.50 241 LEU A O 1
ATOM 1832 N N . GLU A 1 242 ? -12.670 -6.851 15.757 1.00 89.69 242 GLU A N 1
ATOM 1833 C CA . GLU A 1 242 ? -13.153 -8.123 15.231 1.00 89.69 242 GLU A CA 1
ATOM 1834 C C . GLU A 1 242 ? -14.145 -7.873 14.094 1.00 89.69 242 GLU A C 1
ATOM 1836 O O . GLU A 1 242 ? -14.710 -6.787 13.964 1.00 89.69 242 GLU A O 1
ATOM 1841 N N . GLY A 1 243 ? -14.376 -8.882 13.257 1.00 89.38 243 GLY A N 1
ATOM 1842 C CA . GLY A 1 243 ? -15.399 -8.836 12.217 1.00 89.38 243 GLY A CA 1
ATOM 1843 C C . GLY A 1 243 ? -14.864 -9.173 10.834 1.00 89.38 243 GLY A C 1
ATOM 1844 O O . GLY A 1 243 ? -13.913 -9.935 10.682 1.00 89.38 243 GLY A O 1
ATOM 1845 N N . SER A 1 244 ? -15.524 -8.641 9.811 1.00 90.25 244 SER A N 1
ATOM 1846 C CA . SER A 1 244 ? -15.270 -9.011 8.419 1.00 90.25 244 SER A CA 1
ATOM 1847 C C . SER A 1 244 ? -15.495 -7.847 7.463 1.00 90.25 244 SER A C 1
ATOM 1849 O O . SER A 1 244 ? -16.376 -7.003 7.674 1.00 90.25 244 SER A O 1
ATOM 1851 N N . ILE A 1 245 ? -14.772 -7.868 6.353 1.00 88.75 245 ILE A N 1
ATOM 1852 C CA . ILE A 1 245 ? -14.929 -6.957 5.229 1.00 88.75 245 ILE A CA 1
ATOM 1853 C C . ILE A 1 245 ? -15.298 -7.787 4.002 1.00 88.75 245 ILE A C 1
ATOM 1855 O O . ILE A 1 245 ? -14.513 -8.605 3.538 1.00 88.75 245 ILE A O 1
ATOM 1859 N N . THR A 1 246 ? -16.489 -7.568 3.449 1.00 89.69 246 THR A N 1
ATOM 1860 C CA . THR A 1 246 ? -16.869 -8.179 2.170 1.00 89.69 246 THR A CA 1
ATOM 1861 C C . THR A 1 246 ? -16.296 -7.341 1.036 1.00 89.69 246 THR A C 1
ATOM 1863 O O . THR A 1 246 ? -16.737 -6.203 0.824 1.00 89.69 246 THR A O 1
ATOM 1866 N N . LEU A 1 247 ? -15.318 -7.897 0.330 1.00 86.94 247 LEU A N 1
ATOM 1867 C CA . LEU A 1 247 ? -14.618 -7.276 -0.780 1.00 86.94 247 LEU A CA 1
ATOM 1868 C C . LEU A 1 247 ? -15.504 -7.226 -2.028 1.00 86.94 247 LEU A C 1
ATOM 1870 O O . LEU A 1 247 ? -16.373 -8.065 -2.262 1.00 86.94 247 LEU A O 1
ATOM 1874 N N . LYS A 1 248 ? -15.310 -6.173 -2.814 1.00 84.44 248 LYS A N 1
ATOM 1875 C CA . LYS A 1 248 ? -15.877 -6.002 -4.151 1.00 84.44 248 LYS A CA 1
ATOM 1876 C C . LYS A 1 248 ? -14.773 -5.513 -5.074 1.00 84.44 248 LYS A C 1
ATOM 1878 O O . LYS A 1 248 ? -13.780 -4.972 -4.597 1.00 84.44 248 LYS A O 1
ATOM 1883 N N . ASP A 1 249 ? -14.998 -5.618 -6.381 1.00 77.44 249 ASP A N 1
ATOM 1884 C CA . ASP A 1 249 ? -14.058 -5.119 -7.399 1.00 77.44 249 ASP A CA 1
ATOM 1885 C C . ASP A 1 249 ? -13.673 -3.651 -7.187 1.00 77.44 249 ASP A C 1
ATOM 1887 O O . ASP A 1 249 ? -12.525 -3.263 -7.380 1.00 77.44 249 ASP A O 1
ATOM 1891 N N . ASP A 1 250 ? -14.633 -2.842 -6.735 1.00 76.94 250 ASP A N 1
ATOM 1892 C CA . ASP A 1 250 ? -14.370 -1.503 -6.224 1.00 76.94 250 ASP A CA 1
ATOM 1893 C C . ASP A 1 250 ? -14.226 -1.554 -4.699 1.00 76.94 250 ASP A C 1
ATOM 1895 O O . ASP A 1 250 ? -15.217 -1.705 -3.969 1.00 76.94 250 ASP A O 1
ATOM 1899 N N . ILE A 1 251 ? -12.988 -1.381 -4.228 1.00 74.38 251 ILE A N 1
ATOM 1900 C CA . ILE A 1 251 ? -12.643 -1.449 -2.809 1.00 74.38 251 ILE A CA 1
ATOM 1901 C C . ILE A 1 251 ? -13.409 -0.417 -1.976 1.00 74.38 251 ILE A C 1
ATOM 1903 O O . ILE A 1 251 ? -13.815 -0.713 -0.855 1.00 74.38 251 ILE A O 1
ATOM 1907 N N . MET A 1 252 ? -13.727 0.758 -2.530 1.00 76.19 252 MET A N 1
ATOM 1908 C CA . MET A 1 252 ? -14.475 1.795 -1.809 1.00 76.19 252 MET A CA 1
ATOM 1909 C C . MET A 1 252 ? -15.926 1.379 -1.543 1.00 76.19 252 MET A C 1
ATOM 1911 O O . MET A 1 252 ? -16.573 1.906 -0.631 1.00 76.19 252 MET A O 1
ATOM 1915 N N . ARG A 1 253 ? -16.437 0.403 -2.305 1.00 79.31 253 ARG A N 1
ATOM 1916 C CA . ARG A 1 253 ? -17.781 -0.184 -2.171 1.00 79.31 253 ARG A CA 1
ATOM 1917 C C . ARG A 1 253 ? -17.795 -1.495 -1.384 1.00 79.31 253 ARG A C 1
ATOM 1919 O O . ARG A 1 253 ? -18.895 -2.027 -1.140 1.00 79.31 253 ARG A O 1
ATOM 1926 N N . SER A 1 254 ? -16.630 -2.004 -0.986 1.00 83.56 254 SER A N 1
ATOM 1927 C CA . SER A 1 254 ? -16.497 -3.124 -0.053 1.00 83.56 254 SER A CA 1
ATOM 1928 C C . SER A 1 254 ? -17.209 -2.796 1.252 1.00 83.56 254 SER A C 1
ATOM 1930 O O . SER A 1 254 ? -17.212 -1.651 1.704 1.00 83.56 254 SER A O 1
ATOM 1932 N N . THR A 1 255 ? -17.901 -3.783 1.814 1.00 88.44 255 THR A N 1
ATOM 1933 C CA . THR A 1 255 ? -18.810 -3.592 2.952 1.00 88.44 255 THR A CA 1
ATOM 1934 C C . THR A 1 255 ? -18.118 -3.969 4.252 1.00 88.44 255 THR A C 1
ATOM 1936 O O . THR A 1 255 ? -17.642 -5.089 4.393 1.00 88.44 255 THR A O 1
ATOM 1939 N N . LEU A 1 256 ? -18.098 -3.038 5.201 1.00 88.38 256 LEU A N 1
ATOM 1940 C CA . LEU A 1 256 ? -17.518 -3.187 6.529 1.00 88.38 256 LEU A CA 1
ATOM 1941 C C . LEU A 1 256 ? -18.569 -3.712 7.512 1.00 88.38 256 LEU A C 1
ATOM 1943 O O . LEU A 1 256 ? -19.698 -3.206 7.555 1.00 88.38 256 LEU A O 1
ATOM 1947 N N . ARG A 1 257 ? -18.182 -4.698 8.321 1.00 89.50 257 ARG A N 1
ATOM 1948 C CA . ARG A 1 257 ? -18.888 -5.124 9.534 1.00 89.50 257 ARG A CA 1
ATOM 1949 C C . ARG A 1 257 ? -17.851 -5.454 10.595 1.00 89.50 257 ARG A C 1
ATOM 1951 O O . ARG A 1 257 ? -17.453 -6.610 10.718 1.00 89.50 257 ARG A O 1
ATOM 1958 N N . LEU A 1 258 ? -17.383 -4.424 11.287 1.00 87.12 258 LEU A N 1
ATOM 1959 C CA . LEU A 1 258 ? -16.375 -4.555 12.330 1.00 87.12 258 LEU A CA 1
ATOM 1960 C C . LEU A 1 258 ? -16.976 -4.153 13.669 1.00 87.12 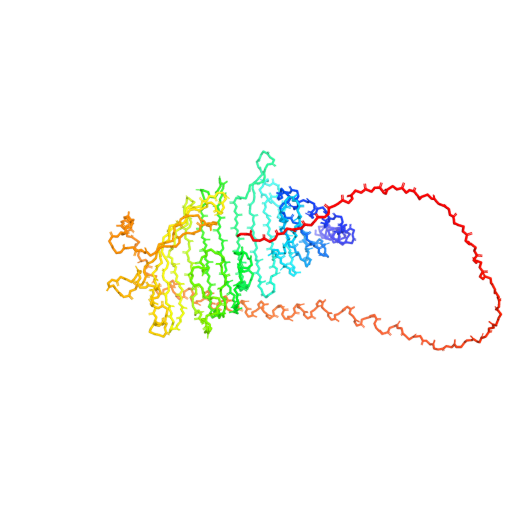258 LEU A C 1
ATOM 1962 O O . LEU A 1 258 ? -17.744 -3.195 13.737 1.00 87.12 258 LEU A O 1
ATOM 1966 N N . ASP A 1 259 ? -16.589 -4.848 14.721 1.00 86.81 259 ASP A N 1
ATOM 1967 C CA . ASP A 1 259 ? -16.872 -4.469 16.094 1.00 86.81 259 ASP A CA 1
ATOM 1968 C C . ASP A 1 259 ? -15.547 -4.086 16.762 1.00 86.81 259 ASP A C 1
ATOM 1970 O O . ASP A 1 259 ? -14.526 -4.754 16.598 1.00 86.81 259 ASP A O 1
ATOM 1974 N N . ALA A 1 260 ? -15.557 -2.954 17.458 1.00 85.25 260 ALA A N 1
ATOM 1975 C CA . ALA A 1 260 ? -14.404 -2.373 18.120 1.00 85.25 260 ALA A CA 1
ATOM 1976 C C . ALA A 1 260 ? -14.663 -2.297 19.622 1.00 85.25 260 ALA A C 1
ATOM 1978 O O . ALA A 1 260 ? -15.630 -1.671 20.064 1.00 85.25 260 ALA A O 1
ATOM 1979 N N . VAL A 1 261 ? -13.777 -2.905 20.402 1.00 87.19 261 VAL A N 1
ATOM 1980 C CA . VAL A 1 261 ? -13.802 -2.877 21.862 1.00 87.19 261 VAL A CA 1
ATOM 1981 C C . VAL A 1 261 ? -12.638 -2.027 22.340 1.00 87.19 261 VAL A C 1
ATOM 1983 O O . VAL A 1 261 ? -11.482 -2.335 22.063 1.00 87.19 261 VAL A O 1
ATOM 1986 N N . LEU A 1 262 ? -12.939 -0.947 23.055 1.00 84.44 262 LEU A N 1
ATOM 1987 C CA . LEU A 1 262 ? -11.943 -0.028 23.588 1.00 84.44 262 LEU A CA 1
ATOM 1988 C C . LEU A 1 262 ? -11.866 -0.181 25.107 1.00 84.44 262 LEU A C 1
ATOM 1990 O O . LEU A 1 262 ? -12.852 0.018 25.821 1.00 84.44 262 LEU A O 1
ATOM 1994 N N . ASP A 1 263 ? -10.671 -0.484 25.598 1.00 85.38 263 ASP A N 1
ATOM 1995 C CA . ASP A 1 263 ? -10.319 -0.468 27.012 1.00 85.38 263 ASP A CA 1
ATOM 1996 C C . ASP A 1 263 ? -9.487 0.787 27.292 1.00 85.38 263 ASP A C 1
ATOM 1998 O O . ASP A 1 263 ? -8.371 0.934 26.797 1.00 85.38 263 ASP A O 1
ATOM 2002 N N . ILE A 1 264 ? -10.061 1.740 28.025 1.00 82.38 264 ILE A N 1
ATOM 2003 C CA . ILE A 1 264 ? -9.497 3.082 28.194 1.00 82.38 264 ILE A CA 1
ATOM 2004 C C . ILE A 1 264 ? -9.005 3.262 29.626 1.00 82.38 264 ILE A C 1
ATOM 2006 O O . ILE A 1 264 ? -9.762 3.127 30.597 1.00 82.38 264 ILE A O 1
ATOM 2010 N N . SER A 1 265 ? -7.742 3.661 29.762 1.00 80.06 265 SER A N 1
ATOM 2011 C CA . SER A 1 265 ? -7.105 3.870 31.058 1.00 80.06 265 SER A CA 1
ATOM 2012 C C . SER A 1 265 ? -7.709 5.052 31.826 1.00 80.06 265 SER A C 1
ATOM 2014 O O . SER A 1 265 ? -8.367 5.941 31.275 1.00 80.06 265 SER A O 1
ATOM 2016 N N . GLU A 1 266 ? -7.460 5.105 33.135 1.00 74.25 266 GLU A N 1
ATOM 2017 C CA . GLU A 1 266 ? -7.844 6.255 33.963 1.00 74.25 266 GLU A CA 1
ATOM 2018 C C . GLU A 1 266 ? -7.151 7.561 33.540 1.00 74.25 266 GLU A C 1
ATOM 2020 O O . GLU A 1 266 ? -7.709 8.637 33.744 1.00 74.25 266 GLU A O 1
ATOM 2025 N N . GLU A 1 267 ? -5.980 7.501 32.896 1.00 68.50 267 GLU A N 1
ATOM 2026 C CA . GLU A 1 267 ? -5.292 8.704 32.406 1.00 68.50 267 GLU A CA 1
ATOM 2027 C C . GLU A 1 267 ? -6.063 9.410 31.286 1.00 68.50 267 GLU A C 1
ATOM 2029 O O . GLU A 1 267 ? -5.888 10.607 31.067 1.00 68.50 267 GLU A O 1
ATOM 2034 N N . MET A 1 268 ? -6.944 8.677 30.605 1.00 69.62 268 MET A N 1
ATOM 2035 C CA . MET A 1 268 ? -7.830 9.184 29.561 1.00 69.62 268 MET A CA 1
ATOM 2036 C C . MET A 1 268 ? -9.242 9.479 30.097 1.00 69.62 268 MET A C 1
ATOM 2038 O O . MET A 1 268 ? -10.195 9.582 29.326 1.00 69.62 268 MET A O 1
ATOM 2042 N N . ALA A 1 269 ? -9.401 9.676 31.416 1.00 66.62 269 ALA A N 1
ATOM 2043 C CA . ALA A 1 269 ? -10.690 9.969 32.058 1.00 66.62 269 ALA A CA 1
ATOM 2044 C C . ALA A 1 269 ? -11.435 11.175 31.459 1.00 66.62 269 ALA A C 1
ATOM 2046 O O . ALA A 1 269 ? -12.664 11.195 31.468 1.00 66.62 269 ALA A O 1
ATOM 2047 N N . MET A 1 270 ? -10.716 12.160 30.907 1.00 65.19 270 MET A N 1
ATOM 2048 C CA . MET A 1 270 ? -11.334 13.303 30.221 1.00 65.19 270 MET A CA 1
ATOM 2049 C C . MET A 1 270 ? -12.111 12.884 28.964 1.00 65.19 270 MET A C 1
ATOM 2051 O O . MET A 1 270 ? -13.113 13.511 28.638 1.00 65.19 270 MET A O 1
ATOM 2055 N N . VAL A 1 271 ? -11.681 11.811 28.290 1.00 67.69 271 VAL A N 1
ATOM 2056 C CA . VAL A 1 271 ? -12.305 11.299 27.060 1.00 67.69 271 VAL A CA 1
ATOM 2057 C C . VAL A 1 271 ? -13.456 10.337 27.377 1.00 67.69 271 VAL A C 1
ATOM 2059 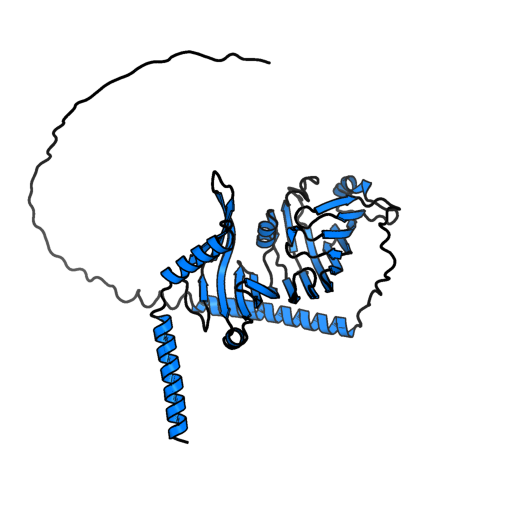O O . VAL A 1 271 ? -14.431 10.282 26.634 1.00 67.69 271 VAL A O 1
ATOM 2062 N N . LYS A 1 272 ? -13.422 9.659 28.537 1.00 67.62 272 LYS A N 1
ATOM 2063 C CA . LYS A 1 272 ? -14.490 8.743 28.993 1.00 67.62 272 LYS A CA 1
ATOM 2064 C C . LYS A 1 272 ? -15.874 9.395 29.028 1.00 67.62 272 LYS A C 1
ATOM 2066 O O . LYS A 1 272 ? -16.860 8.761 28.671 1.00 67.62 272 LYS A O 1
ATOM 2071 N N . GLY A 1 273 ? -15.952 10.680 29.388 1.00 64.12 273 GLY A N 1
ATOM 2072 C CA . GLY A 1 273 ? -17.216 11.427 29.397 1.00 64.12 273 GLY A CA 1
ATOM 2073 C C . GLY A 1 273 ? -17.908 11.482 28.029 1.00 64.12 273 GLY A C 1
ATOM 2074 O O . GLY A 1 273 ? -19.134 11.417 27.967 1.00 64.12 273 GLY A O 1
ATOM 2075 N N . PHE A 1 274 ? -17.131 11.527 26.944 1.00 65.00 274 PHE A N 1
ATOM 2076 C CA . PHE A 1 274 ? -17.634 11.565 25.566 1.00 65.00 274 PHE A CA 1
ATOM 2077 C C . PHE A 1 274 ? -18.018 10.184 25.026 1.00 65.00 274 PHE A C 1
ATOM 2079 O O . PHE A 1 274 ? -18.787 10.094 24.077 1.00 65.00 274 PHE A O 1
ATOM 2086 N N . LEU A 1 275 ? -17.504 9.116 25.638 1.00 69.94 275 LEU A N 1
ATOM 2087 C CA . LEU A 1 275 ? -17.705 7.731 25.199 1.00 69.94 275 LEU A CA 1
ATOM 2088 C C . LEU A 1 275 ? -18.766 6.997 26.033 1.00 69.94 275 LEU A C 1
ATOM 2090 O O . LEU A 1 275 ? -19.072 5.843 25.752 1.00 69.94 275 LEU A O 1
ATOM 2094 N N . SER A 1 276 ? -19.329 7.660 27.047 1.00 64.62 276 SER A N 1
ATOM 2095 C CA . SER A 1 276 ? -20.215 7.070 28.062 1.00 64.62 276 SER A CA 1
ATOM 2096 C C . SER A 1 276 ? -21.433 6.319 27.510 1.00 64.62 276 SER A C 1
ATOM 2098 O O . SER A 1 276 ? -21.860 5.341 28.115 1.00 64.62 276 SER A O 1
ATOM 2100 N N . ASP A 1 277 ? -21.950 6.701 26.340 1.00 70.69 277 ASP A N 1
ATOM 2101 C CA . ASP A 1 277 ? -23.080 6.021 25.689 1.00 70.69 277 ASP A CA 1
ATOM 2102 C C . ASP A 1 277 ? -22.737 4.613 25.151 1.00 70.69 277 ASP A C 1
ATOM 2104 O O . ASP A 1 277 ? -23.638 3.862 24.770 1.00 70.69 277 ASP A O 1
ATOM 2108 N N . ALA A 1 278 ? -21.448 4.263 25.095 1.00 74.19 278 ALA A N 1
ATOM 2109 C CA . ALA A 1 278 ? -20.927 2.988 24.604 1.00 74.19 278 ALA A CA 1
ATOM 2110 C C . ALA A 1 278 ? -20.362 2.085 25.716 1.00 74.19 278 ALA A C 1
ATOM 2112 O O . ALA A 1 278 ? -19.908 0.982 25.411 1.00 74.19 278 ALA A O 1
ATOM 2113 N N . GLU A 1 279 ? -20.349 2.544 26.973 1.00 81.12 279 GLU A N 1
ATOM 2114 C CA . GLU A 1 279 ? -19.831 1.772 28.110 1.00 81.12 279 GLU A CA 1
ATOM 2115 C C . GLU A 1 279 ? -20.785 0.621 28.443 1.00 81.12 279 GLU A C 1
ATOM 2117 O O . GLU A 1 279 ? -21.980 0.839 28.656 1.00 81.12 279 GLU A O 1
ATOM 2122 N N . TRP A 1 280 ? -20.270 -0.605 28.453 1.00 83.88 280 TRP A N 1
ATOM 2123 C CA . TRP A 1 280 ? -21.017 -1.798 28.856 1.00 83.88 280 TRP A CA 1
ATOM 2124 C C . TRP A 1 280 ? -20.697 -2.180 30.305 1.00 83.88 280 TRP A C 1
ATOM 2126 O O . TRP A 1 280 ? -19.768 -1.650 30.917 1.00 83.88 280 TRP A O 1
ATOM 2136 N N . ASP A 1 281 ? -21.441 -3.143 30.859 1.00 78.50 281 ASP A N 1
ATOM 2137 C CA . ASP A 1 281 ? -21.258 -3.640 32.232 1.00 78.50 281 ASP A CA 1
ATOM 2138 C C . ASP A 1 281 ? -19.842 -4.199 32.527 1.00 78.50 281 ASP A C 1
ATOM 2140 O O . ASP A 1 281 ? -19.461 -4.362 33.691 1.00 78.50 281 ASP A O 1
ATOM 2144 N N . ASP A 1 282 ? -19.047 -4.503 31.495 1.00 80.50 282 ASP A N 1
ATOM 2145 C CA . ASP A 1 282 ? -17.647 -4.933 31.609 1.00 80.50 282 ASP A CA 1
ATOM 2146 C C . ASP A 1 282 ? -16.653 -3.773 31.818 1.00 80.50 282 ASP A C 1
ATOM 2148 O O . ASP A 1 282 ? -15.463 -4.019 32.028 1.00 80.50 282 ASP A O 1
ATOM 2152 N N . GLY A 1 283 ? -17.134 -2.524 31.803 1.00 77.94 283 GLY A N 1
ATOM 2153 C CA . GLY A 1 283 ? -16.325 -1.312 31.926 1.00 77.94 283 GLY A CA 1
ATOM 2154 C C . GLY A 1 283 ? -15.558 -0.952 30.652 1.00 77.94 283 GLY A C 1
ATOM 2155 O O . GLY A 1 283 ? -14.672 -0.096 30.703 1.00 77.94 283 GLY A O 1
ATOM 2156 N N . LYS A 1 284 ? -15.868 -1.607 29.525 1.00 85.00 284 LYS A N 1
ATOM 2157 C CA . LYS A 1 284 ? -15.285 -1.335 28.208 1.00 85.00 284 LYS A CA 1
ATOM 2158 C C . LYS A 1 284 ? -16.280 -0.606 27.315 1.00 85.00 284 LYS A C 1
ATOM 2160 O O . LYS A 1 284 ? -17.492 -0.654 27.525 1.00 85.00 284 LYS A O 1
ATOM 2165 N N . TYR A 1 285 ? -15.754 0.064 26.297 1.00 84.19 285 TYR A N 1
ATOM 2166 C CA . TYR A 1 285 ? -16.550 0.825 25.342 1.00 84.19 285 TYR A CA 1
ATOM 2167 C C . TYR A 1 285 ? -16.676 0.052 24.032 1.00 84.19 285 TYR A C 1
ATOM 2169 O O . TYR A 1 285 ? -15.668 -0.252 23.396 1.00 84.19 285 TYR A O 1
ATOM 2177 N N . HIS A 1 286 ? -17.904 -0.251 23.617 1.00 86.38 286 HIS A N 1
ATOM 2178 C CA . HIS A 1 286 ? -18.175 -1.084 22.442 1.00 86.38 286 HIS A CA 1
ATOM 2179 C C . HIS A 1 286 ? -18.750 -0.250 21.300 1.00 86.38 286 HIS A C 1
ATOM 2181 O O . HIS A 1 286 ? -19.754 0.449 21.456 1.00 86.38 286 HIS A O 1
ATOM 2187 N N . TYR A 1 287 ? -18.150 -0.358 20.120 1.00 83.94 287 TYR A N 1
ATOM 2188 C CA . TYR A 1 287 ? -18.583 0.331 18.909 1.00 83.94 287 TYR A CA 1
ATOM 2189 C C . TYR A 1 287 ? -18.757 -0.651 17.761 1.00 83.94 287 TYR A C 1
ATOM 2191 O O . TYR A 1 287 ? -17.998 -1.600 17.623 1.00 83.94 287 TYR A O 1
ATOM 2199 N N . SER A 1 288 ? -19.733 -0.383 16.899 1.00 85.25 288 SER A N 1
ATOM 2200 C CA . SER A 1 288 ? -19.920 -1.108 15.648 1.00 85.25 288 SER A CA 1
ATOM 2201 C C . SER A 1 288 ? -19.618 -0.183 14.473 1.00 85.25 288 SER A C 1
ATOM 2203 O O . SER A 1 288 ? -20.176 0.916 14.363 1.00 85.25 288 SER A O 1
ATOM 2205 N N . ILE A 1 289 ? -18.714 -0.628 13.606 1.00 83.88 289 ILE A N 1
ATOM 2206 C CA . ILE A 1 289 ? -18.292 0.031 12.373 1.00 83.88 289 ILE A CA 1
ATOM 2207 C C . ILE A 1 289 ? -18.955 -0.706 11.215 1.00 83.88 289 ILE A C 1
ATOM 2209 O O . ILE A 1 289 ? -18.639 -1.853 10.896 1.00 83.88 289 ILE A O 1
ATOM 2213 N N . THR A 1 290 ? -19.891 -0.034 10.559 1.00 87.56 290 THR A N 1
ATOM 2214 C CA . THR A 1 290 ? -20.658 -0.602 9.446 1.00 87.56 290 THR A CA 1
ATOM 2215 C C . THR A 1 290 ? -20.650 0.328 8.244 1.00 87.56 290 THR A C 1
ATOM 2217 O O . THR A 1 290 ? -20.269 1.489 8.350 1.00 87.56 290 THR A O 1
ATOM 2220 N N . GLY A 1 291 ? -21.091 -0.153 7.085 1.00 85.44 291 GLY A N 1
ATOM 2221 C CA . GLY A 1 291 ? -21.190 0.662 5.871 1.00 85.44 291 GLY A CA 1
ATOM 2222 C C . GLY A 1 291 ? -20.202 0.201 4.813 1.00 85.44 291 GLY A C 1
ATOM 2223 O O . GLY A 1 291 ? -19.946 -0.994 4.701 1.00 85.44 291 GLY A O 1
ATOM 2224 N N . SER A 1 292 ? -19.685 1.123 4.008 1.00 83.25 29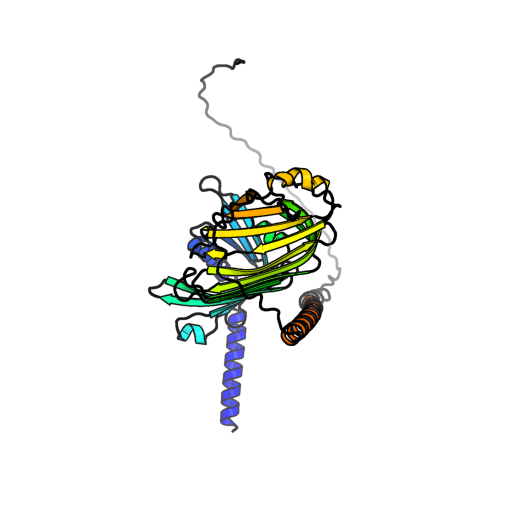2 SER A N 1
ATOM 2225 C CA . SER A 1 292 ? -18.677 0.819 2.986 1.00 83.25 292 SER A CA 1
ATOM 2226 C C . SER A 1 292 ? -17.328 1.430 3.347 1.00 83.25 292 SER A C 1
ATOM 2228 O O . SER A 1 292 ? -17.313 2.427 4.061 1.00 83.25 292 SER A O 1
ATOM 2230 N N . ILE A 1 293 ? -16.218 0.909 2.815 1.00 78.38 293 ILE A N 1
ATOM 2231 C CA . ILE A 1 293 ? -14.874 1.475 3.054 1.00 78.38 293 ILE A CA 1
ATOM 2232 C C . ILE A 1 293 ? -14.828 2.977 2.754 1.00 78.38 293 ILE A C 1
ATOM 2234 O O . ILE A 1 293 ? -14.308 3.740 3.556 1.00 78.38 293 ILE A O 1
ATOM 2238 N N . GLY A 1 294 ? -15.452 3.428 1.662 1.00 68.00 294 GLY A N 1
ATOM 2239 C CA . GLY A 1 294 ? -15.470 4.854 1.324 1.00 68.00 294 GLY A CA 1
ATOM 2240 C C . GLY A 1 294 ? -16.401 5.720 2.182 1.00 68.00 294 GLY A C 1
ATOM 2241 O O . GLY A 1 294 ? -16.368 6.940 2.067 1.00 68.00 294 GLY A O 1
ATOM 2242 N N . ARG A 1 295 ? -17.283 5.113 2.988 1.00 73.75 295 ARG A N 1
ATOM 2243 C CA . ARG A 1 295 ? -18.253 5.798 3.865 1.00 73.75 295 ARG A CA 1
ATOM 2244 C C . ARG A 1 295 ? -18.538 4.941 5.105 1.00 73.75 295 ARG A C 1
ATOM 2246 O O . ARG A 1 295 ? -19.637 4.378 5.215 1.00 73.75 295 ARG A O 1
ATOM 2253 N N . PRO A 1 296 ? -17.554 4.784 6.001 1.00 76.12 296 PRO A N 1
ATOM 2254 C CA . PRO A 1 296 ? -17.749 4.039 7.231 1.00 76.12 296 PRO A CA 1
ATOM 2255 C C . PRO A 1 296 ? -18.714 4.797 8.148 1.00 76.12 296 PRO A C 1
ATOM 2257 O O . PRO A 1 296 ? -18.777 6.024 8.149 1.00 76.12 296 PRO A O 1
ATOM 2260 N N . SER A 1 297 ? -19.486 4.060 8.935 1.00 76.00 297 SER A N 1
ATOM 2261 C CA . SER A 1 297 ? -20.353 4.590 9.980 1.00 76.00 297 SER A CA 1
ATOM 2262 C C . SER A 1 297 ? -19.982 3.927 11.294 1.00 76.00 297 SER A C 1
ATOM 2264 O O . SER A 1 297 ? -20.147 2.717 11.446 1.00 76.00 297 SER A O 1
ATOM 2266 N N . LEU A 1 298 ? -19.505 4.737 12.235 1.00 78.56 298 LEU A N 1
ATOM 2267 C CA . LEU A 1 298 ? -19.207 4.338 13.604 1.00 78.56 298 LEU A CA 1
ATOM 2268 C C . LEU A 1 298 ? -20.427 4.626 14.486 1.00 78.56 298 LEU A C 1
ATOM 2270 O O . LEU A 1 298 ? -20.975 5.727 14.453 1.00 78.56 298 LEU A O 1
ATOM 2274 N N . LYS A 1 299 ? -20.883 3.641 15.262 1.00 83.25 299 LYS A N 1
ATOM 2275 C CA . LYS A 1 299 ? -21.982 3.814 16.224 1.00 83.25 299 LYS A CA 1
ATOM 2276 C C . LYS A 1 299 ? -21.673 3.091 17.523 1.00 83.25 299 LYS A C 1
ATOM 2278 O O . LYS A 1 299 ? -21.159 1.979 17.485 1.00 83.25 299 LYS A O 1
ATOM 2283 N N . ALA A 1 300 ? -22.057 3.683 18.652 1.00 81.81 300 ALA A N 1
ATOM 2284 C CA . ALA A 1 300 ? -22.043 2.993 19.938 1.00 81.81 300 ALA A CA 1
ATOM 2285 C C . ALA A 1 300 ? -22.890 1.711 19.848 1.00 81.81 300 ALA A C 1
ATOM 2287 O O . ALA A 1 300 ? -24.064 1.751 19.452 1.00 81.81 300 ALA A O 1
ATOM 2288 N N . ALA A 1 301 ? -22.287 0.572 20.181 1.00 78.06 301 ALA A N 1
ATOM 2289 C CA . ALA A 1 301 ? -22.989 -0.695 20.239 1.00 78.06 301 ALA A CA 1
ATOM 2290 C C . ALA A 1 301 ? -23.873 -0.689 21.488 1.00 78.06 301 ALA A C 1
ATOM 2292 O O . ALA A 1 301 ? -23.413 -0.453 22.602 1.00 78.06 301 ALA A O 1
ATOM 2293 N N . ARG A 1 302 ? -25.175 -0.919 21.315 1.00 66.00 302 ARG A N 1
ATOM 2294 C CA . ARG A 1 302 ? -26.105 -0.961 22.447 1.00 66.00 302 ARG A CA 1
ATOM 2295 C C . ARG A 1 302 ? -26.077 -2.336 23.086 1.00 66.00 302 ARG A C 1
ATOM 2297 O O . ARG A 1 302 ? -26.308 -3.331 22.397 1.00 66.00 302 ARG A O 1
ATOM 2304 N N . GLU A 1 303 ? -25.897 -2.367 24.398 1.00 54.28 303 GLU A N 1
ATOM 2305 C CA . GLU A 1 303 ? -25.958 -3.576 25.212 1.00 54.28 303 GLU A CA 1
ATOM 2306 C C . GLU A 1 303 ? -27.260 -4.358 24.927 1.00 54.28 303 GLU A C 1
ATOM 2308 O O . GLU A 1 303 ? -28.365 -3.808 24.926 1.00 54.28 303 GLU A O 1
ATOM 2313 N N . GLY A 1 304 ? -27.131 -5.637 24.557 1.00 52.66 304 GLY A N 1
ATOM 2314 C CA . GLY A 1 304 ? -28.256 -6.496 24.150 1.00 52.66 304 GLY A CA 1
ATOM 2315 C C . GLY A 1 304 ? -28.680 -6.399 22.675 1.00 52.66 304 GLY A C 1
ATOM 2316 O O . GLY A 1 304 ? -29.514 -7.186 22.230 1.00 52.66 304 GLY A O 1
ATOM 2317 N N . THR A 1 305 ? -28.074 -5.500 21.898 1.00 46.16 305 THR A N 1
ATOM 2318 C CA . THR A 1 305 ? -28.170 -5.455 20.428 1.00 46.16 305 THR A CA 1
ATOM 2319 C C . THR A 1 305 ? -26.896 -6.038 19.831 1.00 46.16 305 THR A C 1
ATOM 2321 O O . THR A 1 305 ? -26.295 -5.459 18.931 1.00 46.16 305 THR A O 1
ATOM 2324 N N . SER A 1 306 ? -26.459 -7.194 20.337 1.00 42.09 306 SER A N 1
ATOM 2325 C CA . SER A 1 306 ? -25.525 -7.996 19.565 1.00 42.09 306 SER A CA 1
ATOM 2326 C C . SER A 1 306 ? -26.239 -8.327 18.261 1.00 42.09 306 SER A C 1
ATOM 2328 O O . SER A 1 306 ? -27.295 -8.969 18.238 1.00 42.09 306 SER A O 1
ATOM 2330 N N . SER A 1 307 ? -25.708 -7.816 17.152 1.00 41.91 307 SER A N 1
ATOM 2331 C CA . SER A 1 307 ? -26.033 -8.423 15.878 1.00 41.91 307 SER A CA 1
ATOM 2332 C C . SER A 1 307 ? -25.646 -9.893 16.033 1.00 41.91 307 SER A C 1
ATOM 2334 O O . SER A 1 307 ? -24.545 -10.239 16.454 1.00 41.91 307 SER A O 1
ATOM 2336 N N . SER A 1 308 ? -26.639 -10.759 15.904 1.00 37.88 308 SER A N 1
ATOM 2337 C CA . SER A 1 308 ? -26.509 -12.188 16.117 1.00 37.88 308 SER A CA 1
ATOM 2338 C C . SER A 1 308 ? -25.621 -12.780 15.020 1.00 37.88 308 SER A C 1
ATOM 2340 O O . SER A 1 308 ? -26.128 -13.291 14.024 1.00 37.88 308 SER A O 1
ATOM 2342 N N . SER A 1 309 ? -24.307 -12.685 15.199 1.00 37.62 309 SER A N 1
ATOM 2343 C CA . SER A 1 309 ? -23.262 -13.443 14.500 1.00 37.62 309 SER A CA 1
ATOM 2344 C C . SER A 1 309 ? -22.409 -14.256 15.486 1.00 37.62 309 SER A C 1
ATOM 2346 O O . SER A 1 309 ? -21.436 -14.893 15.098 1.00 37.62 309 SER A O 1
ATOM 2348 N N . SER A 1 310 ? -22.813 -14.351 16.757 1.00 36.94 310 SER A N 1
ATOM 2349 C CA . SER A 1 310 ? -22.203 -15.243 17.746 1.00 36.94 310 SER A CA 1
ATOM 2350 C C . SER A 1 310 ? -22.709 -16.686 17.608 1.00 36.94 310 SER A C 1
ATOM 2352 O O . SER A 1 310 ? -23.446 -17.199 18.445 1.00 36.94 310 SER A O 1
ATOM 2354 N N . SER A 1 311 ? -22.327 -17.369 16.525 1.00 31.66 311 SER A N 1
ATOM 2355 C CA . SER A 1 311 ? -22.206 -18.841 16.523 1.00 31.66 311 SER A CA 1
ATOM 2356 C C . SER A 1 311 ? -21.381 -19.388 15.354 1.00 31.66 311 SER A C 1
ATOM 2358 O O . SER A 1 311 ? -21.708 -20.410 14.761 1.00 31.66 311 SER A O 1
ATOM 2360 N N . SER A 1 312 ? -20.235 -18.781 15.085 1.00 30.55 312 SER A N 1
ATOM 2361 C CA . SER A 1 312 ? -19.049 -19.572 14.768 1.00 30.55 312 SER A CA 1
ATOM 2362 C C . SER A 1 312 ? -18.075 -19.282 15.887 1.00 30.55 312 SER A C 1
ATOM 2364 O O . SER A 1 312 ? -17.490 -18.208 15.943 1.00 30.55 312 SER A O 1
ATOM 2366 N N . ALA A 1 313 ? -17.988 -20.209 16.841 1.00 34.50 313 ALA A N 1
ATOM 2367 C CA . ALA A 1 313 ? -16.893 -20.220 17.787 1.00 34.50 313 ALA A CA 1
ATOM 2368 C C . ALA A 1 313 ? -15.607 -20.218 16.957 1.00 34.50 313 ALA A C 1
ATOM 2370 O O . ALA A 1 313 ? -15.231 -21.254 16.407 1.00 34.50 313 ALA A O 1
ATOM 2371 N N . SER A 1 314 ? -14.971 -19.053 16.838 1.00 31.95 314 SER A N 1
ATOM 2372 C CA . SER A 1 314 ? -13.556 -18.998 16.552 1.00 31.95 314 SER A CA 1
ATOM 2373 C C . SER A 1 314 ? -12.935 -19.789 17.694 1.00 31.95 314 SER A C 1
ATOM 2375 O O . SER A 1 314 ? -12.928 -19.406 18.865 1.00 31.95 314 SER A O 1
ATOM 2377 N N . THR A 1 315 ? -12.513 -21.011 17.395 1.00 33.19 315 THR A N 1
ATOM 2378 C CA . THR A 1 315 ? -11.474 -21.633 18.193 1.00 33.19 315 THR A CA 1
ATOM 2379 C C . THR A 1 315 ? -10.316 -20.659 18.125 1.00 33.19 315 THR A C 1
ATOM 2381 O O . THR A 1 315 ? -9.581 -20.666 17.144 1.00 33.19 315 THR A O 1
ATOM 2384 N N . ARG A 1 316 ? -10.206 -19.796 19.144 1.00 39.97 316 ARG A N 1
ATOM 2385 C CA . ARG A 1 316 ? -8.979 -19.118 19.542 1.00 39.97 316 ARG A CA 1
ATOM 2386 C C . ARG A 1 316 ? -7.891 -20.173 19.450 1.00 39.97 316 ARG A C 1
ATOM 2388 O O . ARG A 1 316 ? -7.776 -21.032 20.325 1.00 39.97 316 ARG A O 1
ATOM 2395 N N . ARG A 1 317 ? -7.170 -20.193 18.334 1.00 39.06 317 ARG A N 1
ATOM 2396 C CA . ARG A 1 317 ? -6.043 -21.089 18.159 1.00 39.06 317 ARG A CA 1
ATOM 2397 C C . ARG A 1 317 ? -4.933 -20.429 18.952 1.00 39.06 317 ARG A C 1
ATOM 2399 O O . ARG A 1 317 ? -4.211 -19.584 18.438 1.00 39.06 317 ARG A O 1
ATOM 2406 N N . GLU A 1 318 ? -4.888 -20.730 20.249 1.00 40.03 318 GLU A N 1
ATOM 2407 C CA . GLU A 1 318 ? -3.710 -20.437 21.053 1.00 40.03 318 GLU A CA 1
ATOM 2408 C C . GLU A 1 318 ? -2.536 -21.087 20.329 1.00 40.03 318 GLU A C 1
ATOM 2410 O O . GLU A 1 318 ? -2.485 -22.311 20.170 1.00 40.03 318 GLU A O 1
ATOM 2415 N N . ARG A 1 319 ? -1.664 -20.236 19.783 1.00 51.03 319 ARG A N 1
ATOM 2416 C CA . ARG A 1 319 ? -0.480 -20.682 19.065 1.00 51.03 319 ARG A CA 1
ATOM 2417 C C . ARG A 1 319 ? 0.363 -21.527 19.998 1.00 51.03 319 ARG A C 1
ATOM 2419 O O . ARG A 1 319 ? 0.448 -21.271 21.203 1.00 51.03 319 ARG A O 1
ATOM 2426 N N . THR A 1 320 ? 0.987 -22.552 19.440 1.00 60.25 320 THR A N 1
ATOM 2427 C CA . THR A 1 320 ? 1.961 -23.310 20.215 1.00 60.25 320 THR A CA 1
ATOM 2428 C C . THR A 1 320 ? 3.172 -22.409 20.499 1.00 60.25 320 THR A C 1
ATOM 2430 O O . THR A 1 320 ? 3.483 -21.516 19.708 1.00 60.25 320 THR A O 1
ATOM 2433 N N . PRO A 1 321 ? 3.915 -22.645 21.593 1.00 58.72 321 PRO A N 1
ATOM 2434 C CA . PRO A 1 321 ? 5.159 -21.921 21.874 1.00 58.72 321 PRO A CA 1
ATOM 2435 C C . PRO A 1 321 ? 6.182 -21.986 20.725 1.00 58.72 321 PRO A C 1
ATOM 2437 O O . PRO A 1 321 ? 7.075 -21.150 20.636 1.00 58.72 321 PRO A O 1
ATOM 2440 N N . GLU A 1 322 ? 6.055 -22.987 19.850 1.00 55.56 322 GLU A N 1
ATOM 2441 C CA . GLU A 1 322 ? 6.866 -23.164 18.646 1.00 55.56 322 GLU A CA 1
ATOM 2442 C C . GLU A 1 322 ? 6.516 -22.130 17.566 1.00 55.56 322 GLU A C 1
ATOM 2444 O O . GLU A 1 322 ? 7.418 -21.463 17.069 1.00 55.56 322 GLU A O 1
ATOM 2449 N N . GLU A 1 323 ? 5.227 -21.909 17.285 1.00 55.00 323 GLU A N 1
ATOM 2450 C CA . GLU A 1 323 ? 4.758 -20.868 16.353 1.00 55.00 323 GLU A CA 1
ATOM 2451 C C . GLU A 1 323 ? 5.101 -19.451 16.868 1.00 55.00 323 GLU A C 1
ATOM 2453 O O . GLU A 1 323 ? 5.383 -18.539 16.089 1.00 55.00 323 GLU A O 1
ATOM 2458 N N . GLU A 1 324 ? 5.130 -19.251 18.191 1.00 53.91 324 GLU A N 1
ATOM 2459 C CA . GLU A 1 324 ? 5.551 -17.988 18.814 1.00 53.91 324 GLU A CA 1
ATOM 2460 C C . GLU A 1 324 ? 7.075 -17.772 18.739 1.00 53.91 324 GLU A C 1
ATOM 2462 O O . GLU A 1 324 ? 7.544 -16.660 18.476 1.00 53.91 324 GLU A O 1
ATOM 2467 N N . ALA A 1 325 ? 7.866 -18.835 18.912 1.00 61.00 325 ALA A N 1
ATOM 2468 C CA . ALA A 1 325 ? 9.321 -18.790 18.790 1.00 61.00 325 ALA A CA 1
ATOM 2469 C C . ALA A 1 325 ? 9.781 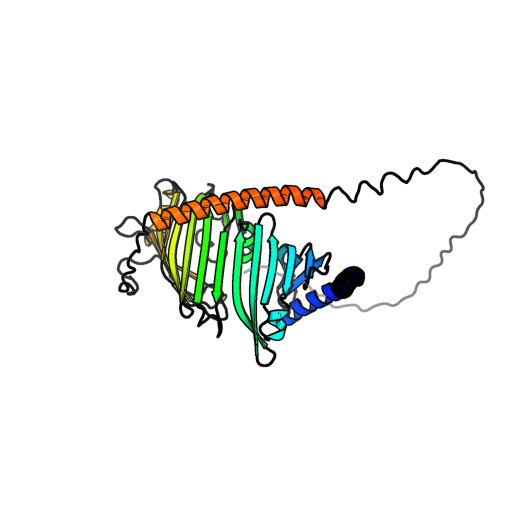-18.586 17.339 1.00 61.00 325 ALA A C 1
ATOM 2471 O O . ALA A 1 325 ? 10.695 -17.799 17.094 1.00 61.00 325 ALA A O 1
ATOM 2472 N N . GLU A 1 326 ? 9.131 -19.246 16.381 1.00 63.34 326 GLU A N 1
ATOM 2473 C CA . GLU A 1 326 ? 9.408 -19.097 14.950 1.00 63.34 326 GLU A CA 1
ATOM 2474 C C . GLU A 1 326 ? 9.066 -17.675 14.473 1.00 63.34 326 GLU A C 1
ATOM 2476 O O . GLU A 1 326 ? 9.825 -17.067 13.720 1.00 63.34 326 GLU A O 1
ATOM 2481 N N . ARG A 1 327 ? 8.007 -17.069 15.031 1.00 59.53 327 ARG A N 1
ATOM 2482 C CA . ARG A 1 327 ? 7.660 -15.659 14.802 1.00 59.53 327 ARG A CA 1
ATOM 2483 C C . ARG A 1 327 ? 8.653 -14.686 15.430 1.00 59.53 327 ARG A C 1
ATOM 2485 O O . ARG A 1 327 ? 9.010 -13.701 14.791 1.00 59.53 327 ARG A O 1
ATOM 2492 N N . ASN A 1 328 ? 9.106 -14.927 16.660 1.00 61.03 328 ASN A N 1
ATOM 2493 C CA . ASN A 1 328 ? 10.134 -14.084 17.278 1.00 61.03 328 ASN A CA 1
ATOM 2494 C C . ASN A 1 328 ? 11.457 -14.169 16.505 1.00 61.03 328 ASN A C 1
ATOM 2496 O O . ASN A 1 328 ? 12.115 -13.150 16.313 1.00 61.03 328 ASN A O 1
ATOM 2500 N N . ALA A 1 329 ? 11.797 -15.350 15.983 1.00 63.72 329 ALA A N 1
ATOM 2501 C CA . ALA A 1 329 ? 12.939 -15.527 15.097 1.00 63.72 329 ALA A CA 1
ATOM 2502 C C . ALA A 1 329 ? 12.755 -14.775 13.770 1.00 63.72 329 ALA A C 1
ATOM 2504 O O . ALA A 1 329 ? 13.654 -14.037 13.374 1.00 63.72 329 ALA A O 1
ATOM 2505 N N . ALA A 1 330 ? 11.582 -14.870 13.135 1.00 61.41 330 ALA A N 1
ATOM 2506 C CA . ALA A 1 330 ? 11.261 -14.110 11.928 1.00 61.41 330 ALA A CA 1
ATOM 2507 C C . ALA A 1 330 ? 11.278 -12.591 12.177 1.00 61.41 330 ALA A C 1
ATOM 2509 O O . ALA A 1 330 ? 11.741 -11.829 11.334 1.00 61.41 330 ALA A O 1
ATOM 2510 N N . ARG A 1 331 ? 10.838 -12.135 13.357 1.00 59.00 331 ARG A N 1
ATOM 2511 C CA . ARG A 1 331 ? 10.885 -10.728 13.784 1.00 59.00 331 ARG A CA 1
ATOM 2512 C C . ARG A 1 331 ? 12.319 -10.240 13.974 1.00 59.00 331 ARG A C 1
ATOM 2514 O O . ARG A 1 331 ? 12.659 -9.160 13.495 1.00 59.00 331 ARG A O 1
ATOM 2521 N N . ASP A 1 332 ? 13.159 -11.021 14.647 1.00 67.00 332 ASP A N 1
ATOM 2522 C CA . ASP A 1 332 ? 14.575 -10.697 14.840 1.00 67.00 332 ASP A CA 1
ATOM 2523 C C . ASP A 1 332 ? 15.348 -10.734 13.515 1.00 67.00 332 ASP A C 1
ATOM 2525 O O . ASP A 1 332 ? 16.230 -9.905 13.284 1.00 67.00 332 ASP A O 1
ATOM 2529 N N . GLU A 1 333 ? 14.992 -11.649 12.615 1.00 64.19 333 GLU A N 1
ATOM 2530 C CA . GLU A 1 333 ? 15.542 -11.722 11.264 1.00 64.19 333 GLU A CA 1
ATOM 2531 C C . GLU A 1 333 ? 15.100 -10.527 10.411 1.00 64.19 333 GLU A C 1
ATOM 2533 O O . GLU A 1 333 ? 15.948 -9.881 9.799 1.00 64.19 333 GLU A O 1
ATOM 2538 N N . ARG A 1 334 ? 13.819 -10.135 10.456 1.00 59.34 334 ARG A N 1
ATOM 2539 C CA . ARG A 1 334 ? 13.310 -8.905 9.822 1.00 59.34 334 ARG A CA 1
ATOM 2540 C C . ARG A 1 334 ? 13.982 -7.656 10.398 1.00 59.34 334 ARG A C 1
ATOM 2542 O O . ARG A 1 334 ? 14.379 -6.775 9.641 1.00 59.34 334 ARG A O 1
ATOM 2549 N N . ARG A 1 335 ? 14.206 -7.587 11.716 1.00 61.44 335 ARG A N 1
ATOM 2550 C CA . ARG A 1 335 ? 14.939 -6.482 12.360 1.00 61.44 335 ARG A CA 1
ATOM 2551 C C . ARG A 1 335 ? 16.392 -6.405 11.889 1.00 61.44 335 ARG A C 1
ATOM 2553 O O . ARG A 1 335 ? 16.871 -5.314 11.594 1.00 61.44 335 ARG A O 1
ATOM 2560 N N . ARG A 1 336 ? 17.079 -7.543 11.768 1.00 69.38 336 ARG A N 1
ATOM 2561 C CA . ARG A 1 336 ? 18.432 -7.591 11.190 1.00 69.38 336 ARG A CA 1
ATOM 2562 C C . ARG A 1 336 ? 18.431 -7.200 9.720 1.00 69.38 336 ARG A C 1
ATOM 2564 O O . ARG A 1 336 ? 19.280 -6.422 9.312 1.00 69.38 336 ARG A O 1
ATOM 2571 N N . ARG A 1 337 ? 17.450 -7.661 8.947 1.00 60.38 337 ARG A N 1
ATOM 2572 C CA . ARG A 1 337 ? 17.297 -7.304 7.534 1.00 60.38 337 ARG A CA 1
ATOM 2573 C C . ARG A 1 337 ? 17.027 -5.809 7.356 1.00 60.38 337 ARG A C 1
ATOM 2575 O O . ARG A 1 337 ? 17.600 -5.205 6.461 1.00 60.38 337 ARG A O 1
ATOM 2582 N N . ARG A 1 338 ? 16.252 -5.185 8.250 1.00 52.97 338 ARG A N 1
ATOM 2583 C CA . ARG A 1 338 ? 16.074 -3.723 8.331 1.00 52.97 338 ARG A CA 1
ATOM 2584 C C . ARG A 1 338 ? 17.387 -2.996 8.608 1.00 52.97 338 ARG A C 1
ATOM 2586 O O . ARG A 1 338 ? 17.660 -1.982 7.973 1.00 52.97 338 ARG A O 1
ATOM 2593 N N . GLU A 1 339 ? 18.200 -3.493 9.539 1.00 60.41 339 GLU A N 1
ATOM 2594 C CA . GLU A 1 339 ? 19.525 -2.923 9.814 1.00 60.41 339 GLU A CA 1
ATOM 2595 C C . GLU A 1 339 ? 20.465 -3.080 8.609 1.00 60.41 339 GLU A C 1
ATOM 2597 O O . GLU A 1 339 ? 21.099 -2.104 8.212 1.00 60.41 339 GLU A O 1
ATOM 2602 N N . GLU A 1 340 ? 20.475 -4.245 7.957 1.00 64.69 340 GLU A N 1
ATOM 2603 C CA . GLU A 1 340 ? 21.271 -4.511 6.753 1.00 64.69 340 GLU A CA 1
ATOM 2604 C C . GLU A 1 340 ? 20.824 -3.674 5.550 1.00 64.69 340 GLU A C 1
ATOM 2606 O O . GLU A 1 340 ? 21.667 -3.131 4.843 1.00 64.69 340 GLU A O 1
ATOM 2611 N N . ILE A 1 341 ? 19.519 -3.521 5.311 1.00 54.44 341 ILE A N 1
ATOM 2612 C CA . ILE A 1 341 ? 18.985 -2.674 4.235 1.00 54.44 341 ILE A CA 1
ATOM 2613 C C . ILE A 1 341 ? 19.303 -1.206 4.524 1.00 54.44 341 ILE A C 1
ATOM 2615 O O . ILE A 1 341 ? 19.737 -0.487 3.629 1.00 54.44 341 ILE A O 1
ATOM 2619 N N . ARG A 1 342 ? 19.175 -0.750 5.776 1.00 51.59 342 ARG A N 1
ATOM 2620 C CA . ARG A 1 342 ? 19.555 0.613 6.180 1.00 51.59 342 ARG A CA 1
ATOM 2621 C C . ARG A 1 342 ? 21.053 0.863 6.000 1.00 51.59 342 ARG A C 1
ATOM 2623 O O . ARG A 1 342 ? 21.452 1.959 5.605 1.00 51.59 342 ARG A O 1
ATOM 2630 N N . GLU A 1 343 ? 21.882 -0.139 6.270 1.00 57.09 343 GLU A N 1
ATOM 2631 C CA . GLU A 1 343 ? 23.323 -0.085 6.035 1.00 57.09 343 GLU A CA 1
ATOM 2632 C C . GLU A 1 343 ? 23.653 -0.120 4.534 1.00 57.09 343 GLU A C 1
ATOM 2634 O O . GLU A 1 343 ? 24.477 0.672 4.075 1.00 57.09 343 GLU A O 1
ATOM 2639 N N . GLN A 1 344 ? 22.954 -0.932 3.736 1.00 54.22 344 GLN A N 1
ATOM 2640 C CA . GLN A 1 344 ? 23.067 -0.936 2.274 1.00 54.22 344 GLN A CA 1
ATOM 2641 C C . GLN A 1 344 ? 22.659 0.408 1.673 1.00 54.22 344 GLN A C 1
ATOM 2643 O O . GLN A 1 344 ? 23.410 0.942 0.870 1.00 54.22 344 GLN A O 1
ATOM 2648 N N . LEU A 1 345 ? 21.562 1.019 2.121 1.00 49.31 345 LEU A N 1
ATOM 2649 C CA . LEU A 1 345 ? 21.130 2.353 1.689 1.00 49.31 345 LEU A CA 1
ATOM 2650 C C . LEU A 1 345 ? 22.151 3.435 2.059 1.00 49.31 345 LEU A C 1
ATOM 2652 O O . LEU A 1 345 ? 22.414 4.334 1.264 1.00 49.31 345 LEU A O 1
ATOM 2656 N N . ARG A 1 346 ? 22.792 3.325 3.229 1.00 51.47 346 ARG A N 1
ATOM 2657 C CA . ARG A 1 346 ? 23.897 4.217 3.612 1.00 51.47 346 ARG A CA 1
ATOM 2658 C C . ARG A 1 346 ? 25.120 4.033 2.711 1.00 51.47 346 ARG A C 1
ATOM 2660 O O . ARG A 1 346 ? 25.832 4.995 2.450 1.00 51.47 346 ARG A O 1
ATOM 2667 N N . THR A 1 347 ? 25.362 2.812 2.242 1.00 51.66 347 THR A N 1
ATOM 2668 C CA . THR A 1 347 ? 26.537 2.457 1.432 1.00 51.66 347 THR A CA 1
ATOM 2669 C C . THR A 1 347 ? 26.319 2.701 -0.069 1.00 51.66 347 THR A C 1
ATOM 2671 O O . THR A 1 347 ? 27.263 3.056 -0.770 1.00 51.66 347 THR A O 1
ATOM 2674 N N . GLU A 1 348 ? 25.093 2.541 -0.573 1.00 47.94 348 GLU A N 1
ATOM 2675 C CA . GLU A 1 348 ? 24.692 2.826 -1.959 1.00 47.94 348 GLU A CA 1
ATOM 2676 C C . GLU A 1 348 ? 24.393 4.319 -2.166 1.00 47.94 348 GLU A C 1
ATOM 2678 O O . GLU A 1 348 ? 24.802 4.881 -3.179 1.00 47.94 348 GLU A O 1
ATOM 2683 N N . GLY A 1 349 ? 23.796 5.001 -1.180 1.00 39.88 349 GLY A N 1
ATOM 2684 C CA . GLY A 1 349 ? 23.559 6.451 -1.222 1.00 39.88 349 GLY A CA 1
ATOM 2685 C C . GLY A 1 349 ? 24.837 7.301 -1.222 1.00 39.88 349 GLY A C 1
ATOM 2686 O O . GLY A 1 349 ? 24.815 8.425 -1.708 1.00 39.88 349 GLY A O 1
ATOM 2687 N N . LEU A 1 350 ? 25.962 6.755 -0.742 1.00 40.44 350 LEU A N 1
ATOM 2688 C CA . LEU A 1 350 ? 27.288 7.385 -0.828 1.00 40.44 350 LEU A CA 1
ATOM 2689 C C . LEU A 1 350 ? 28.030 7.083 -2.142 1.00 40.44 350 LEU A C 1
ATOM 2691 O O . LEU A 1 350 ? 29.047 7.709 -2.407 1.00 40.44 350 LEU A O 1
ATOM 2695 N N . LYS A 1 351 ? 27.563 6.131 -2.962 1.00 41.59 351 LYS A N 1
ATOM 2696 C CA . LYS A 1 351 ? 28.261 5.730 -4.199 1.00 41.59 351 LYS A CA 1
ATOM 2697 C C . LYS A 1 351 ? 27.751 6.406 -5.466 1.00 41.59 351 LYS A C 1
ATOM 2699 O O . LYS A 1 351 ? 28.514 6.531 -6.413 1.00 41.59 351 LYS A O 1
ATOM 2704 N N . ASP A 1 352 ? 26.501 6.856 -5.484 1.00 41.69 352 ASP A N 1
ATOM 2705 C CA . ASP A 1 352 ? 25.924 7.507 -6.669 1.00 41.69 352 ASP A CA 1
ATOM 2706 C C . ASP A 1 352 ? 25.949 9.051 -6.592 1.00 41.69 352 ASP A C 1
ATOM 2708 O O . ASP A 1 352 ? 25.541 9.706 -7.551 1.00 41.69 352 ASP A O 1
ATOM 2712 N N . GLY A 1 353 ? 26.408 9.633 -5.472 1.00 35.94 353 GLY A N 1
ATOM 2713 C CA . GLY A 1 353 ? 26.400 11.083 -5.223 1.00 35.94 353 GLY A CA 1
ATOM 2714 C C . GLY A 1 353 ? 27.749 11.803 -5.337 1.00 35.94 353 GLY A C 1
ATOM 2715 O O . GLY A 1 353 ? 27.766 12.929 -5.820 1.00 35.94 353 GLY A O 1
ATOM 2716 N N . ASP A 1 354 ? 28.864 11.169 -4.954 1.00 36.56 354 ASP A N 1
ATOM 2717 C CA . ASP A 1 354 ? 30.153 11.877 -4.798 1.00 36.56 354 ASP A CA 1
ATOM 2718 C C . ASP A 1 354 ? 31.197 11.563 -5.894 1.00 36.56 354 ASP A C 1
ATOM 2720 O O . ASP A 1 354 ? 32.145 12.320 -6.070 1.00 36.56 354 ASP A O 1
ATOM 2724 N N . ASP A 1 355 ? 31.015 10.515 -6.707 1.00 36.38 355 ASP A N 1
ATOM 2725 C CA . ASP A 1 355 ? 32.037 10.092 -7.687 1.00 36.38 355 ASP A CA 1
ATOM 2726 C C . ASP A 1 355 ? 31.898 10.751 -9.083 1.00 36.38 355 ASP A C 1
ATOM 2728 O O . ASP A 1 355 ? 32.650 10.419 -10.000 1.00 36.38 355 ASP A O 1
ATOM 2732 N N . LEU A 1 356 ? 30.952 11.682 -9.283 1.00 41.66 356 LEU A N 1
ATOM 2733 C CA . LEU A 1 356 ? 30.762 12.382 -10.570 1.00 41.66 356 LEU A CA 1
ATOM 2734 C C . LEU A 1 356 ? 30.935 13.909 -10.518 1.00 41.66 356 LEU A C 1
ATOM 2736 O O . LEU A 1 356 ? 30.909 14.535 -11.575 1.00 41.66 356 LEU A O 1
ATOM 2740 N N . GLU A 1 357 ? 31.163 14.517 -9.348 1.00 39.69 357 GLU A N 1
ATOM 2741 C CA . GLU A 1 357 ? 31.428 15.967 -9.255 1.00 39.69 357 GLU A CA 1
ATOM 2742 C C . GLU A 1 357 ? 32.915 16.334 -9.078 1.00 39.69 357 GLU A C 1
ATOM 2744 O O . GLU A 1 357 ? 33.281 17.491 -9.304 1.00 39.69 357 GLU A O 1
ATOM 2749 N N . ASP A 1 358 ? 33.793 15.370 -8.775 1.00 37.00 358 ASP A N 1
ATOM 2750 C CA . ASP A 1 358 ? 35.220 15.643 -8.535 1.00 37.00 358 ASP A CA 1
ATOM 2751 C C . ASP A 1 358 ? 36.123 15.530 -9.784 1.00 37.00 358 ASP A C 1
ATOM 2753 O O . ASP A 1 358 ? 37.212 16.104 -9.793 1.00 37.00 358 ASP A O 1
ATOM 2757 N N . GLU A 1 359 ? 35.686 14.905 -10.888 1.00 36.81 359 GLU A N 1
ATOM 2758 C CA . GLU A 1 359 ? 36.509 14.831 -12.117 1.00 36.81 359 GLU A CA 1
ATOM 2759 C C . GLU A 1 359 ? 36.362 16.047 -13.061 1.00 36.81 359 GLU A C 1
ATOM 2761 O O . GLU A 1 359 ? 37.241 16.279 -13.893 1.00 36.81 359 GLU A O 1
ATOM 2766 N N . GLU A 1 360 ? 35.329 16.892 -12.921 1.00 37.91 360 GLU A N 1
ATOM 2767 C CA . GLU A 1 360 ? 35.177 18.100 -13.762 1.00 37.91 360 GLU A CA 1
ATOM 2768 C C . GLU A 1 360 ? 35.756 19.390 -13.148 1.00 37.91 360 GLU A C 1
ATOM 2770 O O . GLU A 1 360 ? 35.859 20.408 -13.841 1.00 37.91 360 GLU A O 1
ATOM 2775 N N . ARG A 1 361 ? 36.207 19.380 -11.883 1.00 38.00 361 ARG A N 1
ATOM 2776 C CA . ARG A 1 361 ? 36.738 20.588 -11.214 1.00 38.00 361 ARG A CA 1
ATOM 2777 C C . ARG A 1 361 ? 38.258 20.780 -11.284 1.00 38.00 361 ARG A C 1
ATOM 2779 O O . ARG A 1 361 ? 38.719 21.879 -10.984 1.00 38.00 361 ARG A O 1
ATOM 2786 N N . GLU A 1 362 ? 39.044 19.807 -11.753 1.00 38.03 362 GLU A N 1
ATOM 2787 C CA . GLU A 1 362 ? 40.515 19.955 -11.833 1.00 38.03 362 GLU A CA 1
ATOM 2788 C C . GLU A 1 362 ? 41.062 20.522 -13.161 1.00 38.03 362 GLU A C 1
ATOM 2790 O O . GLU A 1 362 ? 42.245 20.857 -13.242 1.00 38.03 362 GLU A O 1
ATOM 2795 N N . HIS A 1 363 ? 40.231 20.741 -14.189 1.00 39.97 363 HIS A N 1
ATOM 2796 C CA . HIS A 1 363 ? 40.702 21.195 -15.509 1.00 39.97 363 HIS A CA 1
ATOM 2797 C C . HIS A 1 363 ? 40.030 22.467 -16.052 1.00 39.97 363 HIS A C 1
ATOM 2799 O O . HIS A 1 363 ? 39.715 22.548 -17.235 1.00 39.97 363 HIS A O 1
ATOM 2805 N N . ARG A 1 364 ? 39.892 23.524 -15.242 1.00 35.28 364 ARG A N 1
ATOM 2806 C CA . ARG A 1 364 ? 39.817 24.907 -15.763 1.00 35.28 364 ARG A CA 1
ATOM 2807 C C . ARG A 1 364 ? 40.520 25.893 -14.833 1.00 35.28 364 ARG A C 1
ATOM 2809 O O . ARG A 1 364 ? 39.893 26.564 -14.024 1.00 35.28 364 ARG A O 1
ATOM 2816 N N . ARG A 1 365 ? 41.836 26.027 -15.005 1.00 41.00 365 ARG A N 1
ATOM 2817 C CA . ARG A 1 365 ? 42.485 27.332 -14.834 1.00 41.00 365 ARG A CA 1
ATOM 2818 C C . ARG A 1 365 ? 42.287 28.107 -16.137 1.00 41.00 365 ARG A C 1
ATOM 2820 O O . ARG A 1 365 ? 42.740 27.608 -17.166 1.00 41.00 365 ARG A O 1
ATOM 2827 N N . PRO A 1 366 ? 41.658 29.286 -16.141 1.00 39.19 366 PRO A N 1
ATOM 2828 C CA . PRO A 1 366 ? 41.979 30.289 -17.135 1.00 39.19 366 PRO A CA 1
ATOM 2829 C C . PRO A 1 366 ? 43.301 30.926 -16.702 1.00 39.19 366 PRO A C 1
ATOM 2831 O O . PRO A 1 366 ? 43.400 31.478 -15.606 1.00 39.19 366 PRO A O 1
ATOM 2834 N N . GLU A 1 367 ? 44.330 30.766 -17.528 1.00 37.62 367 GLU A N 1
ATOM 2835 C CA . GLU A 1 367 ? 45.486 31.654 -17.501 1.00 37.62 367 GLU A CA 1
ATOM 2836 C C . GLU A 1 367 ? 44.997 33.065 -17.850 1.00 37.62 367 GLU A C 1
ATOM 2838 O O . GLU A 1 367 ? 44.223 33.254 -18.791 1.00 37.62 367 GLU A O 1
ATOM 2843 N N . GLU A 1 368 ? 45.399 34.025 -17.024 1.00 43.38 368 GLU A N 1
ATOM 2844 C CA . GLU A 1 368 ? 45.392 35.446 -17.346 1.00 43.38 368 GLU A CA 1
ATOM 2845 C C . GLU A 1 368 ? 46.355 35.675 -18.521 1.00 43.38 368 GLU A C 1
ATOM 2847 O O . GLU A 1 368 ? 47.467 35.150 -18.491 1.00 43.38 368 GLU A O 1
ATOM 2852 N N . ASP A 1 369 ? 45.928 36.429 -19.534 1.00 37.28 369 ASP A N 1
ATOM 2853 C CA . ASP A 1 369 ? 46.793 37.364 -20.266 1.00 37.28 369 ASP A CA 1
ATOM 2854 C C . ASP A 1 369 ? 45.925 38.302 -21.129 1.00 37.28 369 ASP A C 1
ATOM 2856 O O . ASP A 1 369 ? 45.269 37.889 -22.088 1.00 37.28 369 ASP A O 1
ATOM 2860 N N . ASP A 1 370 ? 45.868 39.552 -20.665 1.00 42.94 370 ASP A N 1
ATOM 2861 C CA . ASP A 1 370 ? 45.962 40.836 -21.371 1.00 42.94 370 ASP A CA 1
ATOM 2862 C C . ASP A 1 370 ? 45.738 40.870 -22.893 1.00 42.94 370 ASP A C 1
ATOM 2864 O O . ASP A 1 370 ? 46.419 40.171 -23.633 1.00 42.94 370 ASP A O 1
ATOM 2868 N N . PHE A 1 371 ? 44.896 41.799 -23.372 1.00 34.03 371 PHE A N 1
ATOM 2869 C CA . PHE A 1 371 ? 45.303 42.815 -24.361 1.00 34.03 371 PHE A CA 1
ATOM 2870 C C . PHE A 1 371 ? 44.275 43.962 -24.469 1.00 34.03 371 PHE A C 1
ATOM 2872 O O . PHE A 1 371 ? 43.064 43.741 -24.464 1.00 34.03 371 PHE A O 1
ATOM 2879 N N . ASP A 1 372 ? 44.846 45.165 -24.546 1.00 39.66 372 ASP A N 1
ATOM 2880 C CA . ASP A 1 372 ? 44.298 46.527 -24.522 1.00 39.66 372 ASP A CA 1
ATOM 2881 C C . ASP A 1 372 ? 43.254 46.903 -25.595 1.00 39.66 372 ASP A C 1
ATOM 2883 O O . ASP A 1 372 ? 43.245 46.364 -26.701 1.00 39.66 372 ASP A O 1
ATOM 2887 N N . ASP A 1 373 ? 42.447 47.905 -25.213 1.00 42.66 373 ASP A N 1
ATOM 2888 C CA . ASP A 1 373 ? 41.981 49.106 -25.932 1.00 42.66 373 ASP A CA 1
ATOM 2889 C C . ASP A 1 373 ? 41.730 49.055 -27.453 1.00 42.66 373 ASP A C 1
ATOM 2891 O O . ASP A 1 373 ? 42.633 48.816 -28.247 1.00 42.66 373 ASP A O 1
ATOM 2895 N N . GLU A 1 374 ? 40.529 49.479 -27.875 1.00 38.25 374 GLU A N 1
ATOM 2896 C CA . GLU A 1 374 ? 40.371 50.717 -28.662 1.00 38.25 374 GLU A CA 1
ATOM 2897 C C . GLU A 1 374 ? 38.893 51.155 -28.787 1.00 38.25 374 GLU A C 1
ATOM 2899 O O . GLU A 1 374 ? 37.951 50.373 -28.666 1.00 38.25 374 GLU A O 1
ATOM 2904 N N . GLU A 1 375 ? 38.754 52.467 -28.948 1.00 39.56 375 GLU A N 1
ATOM 2905 C CA . GLU A 1 375 ? 37.623 53.379 -28.747 1.00 39.56 375 GLU A CA 1
ATOM 2906 C C . GLU A 1 375 ? 36.731 53.564 -30.007 1.00 39.56 375 GLU A C 1
ATOM 2908 O O . GLU A 1 375 ? 37.044 53.035 -31.074 1.00 39.56 375 GLU A O 1
ATOM 2913 N N . TYR A 1 376 ? 35.694 54.410 -29.858 1.00 42.03 376 TYR A N 1
ATOM 2914 C CA . TYR A 1 376 ? 34.768 55.043 -30.836 1.00 42.03 376 TYR A CA 1
ATOM 2915 C C . TYR A 1 376 ? 33.387 54.375 -31.010 1.00 42.03 376 TYR A C 1
ATOM 2917 O O . TYR A 1 376 ? 33.290 53.212 -31.389 1.00 42.03 376 TYR A O 1
ATOM 2925 N N . GLU A 1 377 ? 32.307 55.002 -30.500 1.00 37.72 377 GLU A N 1
ATOM 2926 C CA . GLU A 1 377 ? 31.445 56.029 -31.159 1.00 37.72 377 GLU A CA 1
ATOM 2927 C C . GLU A 1 377 ? 30.729 55.403 -32.388 1.00 37.72 377 GLU A C 1
ATOM 2929 O O . GLU A 1 377 ? 31.369 54.771 -33.216 1.00 37.72 377 GLU A O 1
ATOM 2934 N N . ASP A 1 378 ? 29.411 55.460 -32.587 1.00 42.84 378 ASP A N 1
ATOM 2935 C CA . ASP A 1 378 ? 28.520 56.599 -32.419 1.00 42.84 378 ASP A CA 1
ATOM 2936 C C . ASP A 1 378 ? 27.037 56.153 -32.633 1.00 42.84 378 ASP A C 1
ATOM 2938 O O . ASP A 1 378 ? 26.762 55.113 -33.240 1.00 42.84 378 ASP A O 1
ATOM 2942 N N . ASP A 1 379 ? 26.156 56.940 -32.011 1.00 41.84 379 ASP A N 1
ATOM 2943 C CA . ASP A 1 379 ? 24.837 57.466 -32.410 1.00 41.84 379 ASP A CA 1
ATOM 2944 C C . ASP A 1 379 ? 23.571 56.684 -32.889 1.00 41.84 379 ASP A C 1
ATOM 2946 O O . ASP A 1 379 ? 23.536 55.630 -33.519 1.00 41.84 379 ASP A O 1
ATOM 2950 N N . GLU A 1 380 ? 22.482 57.387 -32.532 1.00 43.34 380 GLU A N 1
ATOM 2951 C CA . GLU A 1 380 ? 21.133 57.488 -33.107 1.00 43.34 380 GLU A CA 1
ATOM 2952 C C . GLU A 1 380 ? 19.957 56.734 -32.453 1.00 43.34 380 GLU A C 1
ATOM 2954 O O . GLU A 1 380 ? 19.444 55.711 -32.907 1.00 43.34 380 GLU A O 1
ATOM 2959 N N . GLU A 1 381 ? 19.455 57.384 -31.392 1.00 45.84 381 GLU A N 1
ATOM 2960 C CA . GLU A 1 381 ? 18.036 57.461 -31.045 1.00 45.84 381 GLU A CA 1
ATOM 2961 C C . GLU A 1 381 ? 17.182 57.890 -32.251 1.00 45.84 381 GLU A C 1
ATOM 2963 O O . GLU A 1 381 ? 17.429 58.921 -32.875 1.00 45.84 381 GLU A O 1
ATOM 2968 N N . GLY A 1 382 ? 16.112 57.140 -32.510 1.00 36.06 382 GLY A N 1
ATOM 2969 C CA . GLY A 1 382 ? 15.025 57.528 -33.402 1.00 36.06 382 GLY A CA 1
ATOM 2970 C C . GLY A 1 382 ? 13.685 57.275 -32.722 1.00 36.06 382 GLY A C 1
ATOM 2971 O O . GLY A 1 382 ? 13.129 56.184 -32.826 1.00 36.06 382 GLY A O 1
ATOM 2972 N N . PHE A 1 383 ? 13.193 58.282 -32.001 1.00 41.09 383 PHE A N 1
ATOM 2973 C CA . PHE A 1 383 ? 11.766 58.453 -31.734 1.00 41.09 383 PHE A CA 1
ATOM 2974 C C . PHE A 1 383 ? 11.085 58.889 -33.031 1.00 41.09 383 PHE A C 1
ATOM 2976 O O . PHE A 1 383 ? 11.602 59.781 -33.694 1.00 41.09 383 PHE A O 1
ATOM 2983 N N . GLU A 1 384 ? 9.908 58.344 -33.331 1.00 43.16 384 GLU A N 1
ATOM 2984 C CA . GLU A 1 384 ? 8.779 59.156 -33.791 1.00 43.16 384 GLU A CA 1
ATOM 2985 C C . GLU A 1 384 ? 7.461 58.394 -33.584 1.00 43.16 384 GLU A C 1
ATOM 2987 O O . GLU A 1 384 ? 7.332 57.210 -33.904 1.00 43.16 384 GLU A O 1
ATOM 2992 N N . ASP A 1 385 ? 6.540 59.117 -32.950 1.00 46.19 385 ASP A N 1
ATOM 2993 C CA . ASP A 1 385 ? 5.131 58.824 -32.731 1.00 46.19 385 ASP A CA 1
ATOM 2994 C C . ASP A 1 385 ? 4.390 58.524 -34.040 1.00 46.19 385 ASP A C 1
ATOM 2996 O O . ASP A 1 385 ? 4.724 59.075 -35.083 1.00 46.19 385 ASP A O 1
ATOM 3000 N N . ASP A 1 386 ? 3.303 57.756 -33.950 1.00 46.53 386 ASP A N 1
ATOM 3001 C CA . ASP A 1 386 ? 2.078 58.138 -34.652 1.00 46.53 386 ASP A CA 1
ATOM 3002 C C . ASP A 1 386 ? 0.844 57.648 -33.880 1.00 46.53 386 ASP A C 1
ATOM 3004 O O . ASP A 1 386 ? 0.668 56.465 -33.567 1.00 46.53 386 ASP A O 1
ATOM 3008 N N . GLU A 1 387 ? 0.025 58.643 -33.549 1.00 45.06 387 GLU A N 1
ATOM 3009 C CA . GLU A 1 387 ? -1.310 58.595 -32.972 1.00 45.06 387 GLU A CA 1
ATOM 3010 C C . GLU A 1 387 ? -2.355 58.025 -33.960 1.00 45.06 387 GLU A C 1
ATOM 3012 O O . GLU A 1 387 ? -2.071 57.688 -35.107 1.00 45.06 387 GLU A O 1
ATOM 3017 N N . ASP A 1 388 ? -3.603 58.020 -33.484 1.00 41.44 388 ASP A N 1
ATOM 3018 C CA . ASP A 1 388 ? -4.878 57.782 -34.169 1.00 41.44 388 ASP A CA 1
ATOM 3019 C C . ASP A 1 388 ? -5.337 56.315 -34.245 1.00 41.44 388 ASP A C 1
ATOM 3021 O O . ASP A 1 388 ? -4.753 55.455 -34.890 1.00 41.44 388 ASP A O 1
ATOM 3025 N N . GLY A 1 389 ? -6.469 55.921 -33.668 1.00 36.16 389 GLY A N 1
ATOM 3026 C CA . GLY A 1 389 ? -7.590 56.695 -33.160 1.00 36.16 389 GLY A CA 1
ATOM 3027 C C . GLY A 1 389 ? -8.876 55.871 -33.290 1.00 36.16 389 GLY A C 1
ATOM 3028 O O . GLY A 1 389 ? -8.936 54.916 -34.068 1.00 36.16 389 GLY A O 1
ATOM 3029 N N . ARG A 1 390 ? -9.909 56.338 -32.577 1.00 44.66 390 ARG A N 1
ATOM 3030 C CA . ARG A 1 390 ? -11.323 55.899 -32.482 1.00 44.66 390 ARG A CA 1
ATOM 3031 C C . ARG A 1 390 ? -11.625 55.169 -31.172 1.00 44.66 390 ARG A C 1
ATOM 3033 O O . ARG A 1 390 ? -11.220 54.032 -30.975 1.00 44.66 390 ARG A O 1
ATOM 3040 N N . GLU A 1 391 ? -12.173 55.856 -30.166 1.00 43.06 391 GLU A N 1
ATOM 3041 C CA . GLU A 1 391 ? -13.571 56.349 -30.072 1.00 43.06 391 GLU A CA 1
ATOM 3042 C C . GLU A 1 391 ? -14.595 55.238 -30.335 1.00 43.06 391 GLU A C 1
ATOM 3044 O O . GLU A 1 391 ? -14.471 54.515 -31.315 1.00 43.06 391 GLU A O 1
ATOM 3049 N N . ARG A 1 392 ? -15.711 55.088 -29.628 1.00 42.41 392 ARG A N 1
ATOM 3050 C CA . ARG A 1 392 ? -16.331 55.622 -28.401 1.00 42.41 392 ARG A CA 1
ATOM 3051 C C . ARG A 1 392 ? -17.730 54.981 -28.458 1.00 42.41 392 ARG A C 1
ATOM 3053 O O . ARG A 1 392 ? -18.259 54.873 -29.556 1.00 42.41 392 ARG A O 1
ATOM 3060 N N . ASP A 1 393 ? -18.258 54.530 -27.330 1.00 44.62 393 ASP A N 1
ATOM 3061 C CA . ASP A 1 393 ? -19.690 54.353 -27.003 1.00 44.62 393 ASP A CA 1
ATOM 3062 C C . ASP A 1 393 ? -19.665 53.700 -25.600 1.00 44.62 393 ASP A C 1
ATOM 3064 O O . ASP A 1 393 ? -19.291 52.539 -25.463 1.00 44.62 393 ASP A O 1
ATOM 3068 N N . GLU A 1 394 ? -19.742 54.425 -24.470 1.00 47.59 394 GLU A N 1
ATOM 3069 C CA . GLU A 1 394 ? -20.912 55.168 -23.942 1.00 47.59 394 GLU A CA 1
ATOM 3070 C C . GLU A 1 394 ? -22.215 54.379 -24.173 1.00 47.59 394 GLU A C 1
ATOM 3072 O O . GLU A 1 394 ? -22.522 53.998 -25.291 1.00 47.59 394 GLU A O 1
ATOM 3077 N N . LEU A 1 395 ? -23.087 54.080 -23.217 1.00 44.91 395 LEU A N 1
ATOM 3078 C CA . LEU A 1 395 ? -23.348 54.537 -21.854 1.00 44.91 395 LEU A CA 1
ATOM 3079 C C . LEU A 1 395 ? -24.433 53.586 -21.312 1.00 44.91 395 LEU A C 1
ATOM 3081 O O . LEU A 1 395 ? -25.198 53.009 -22.090 1.00 44.91 395 LEU A O 1
ATOM 3085 N N . GLY A 1 396 ? -24.550 53.464 -19.994 1.00 36.34 396 GLY A N 1
ATOM 3086 C CA . GLY A 1 396 ? -25.641 52.714 -19.380 1.00 36.34 396 GLY A CA 1
ATOM 3087 C C . GLY A 1 396 ? -25.516 52.641 -17.870 1.00 36.34 396 GLY A C 1
ATOM 3088 O O . GLY A 1 396 ? -25.384 51.549 -17.327 1.00 36.34 396 GLY A O 1
ATOM 3089 N N . ASP A 1 397 ? -25.499 53.815 -17.242 1.00 46.16 397 ASP A N 1
ATOM 3090 C CA . ASP A 1 397 ? -25.660 54.029 -15.807 1.00 46.16 397 ASP A CA 1
ATOM 3091 C C . ASP A 1 397 ? -26.905 53.312 -15.250 1.00 46.16 397 ASP A C 1
ATOM 3093 O O . ASP A 1 397 ? -27.917 53.180 -15.938 1.00 46.16 397 ASP A O 1
ATOM 3097 N N . ASP A 1 398 ? -26.827 52.842 -14.003 1.00 44.03 398 ASP A N 1
ATOM 3098 C CA . ASP A 1 398 ? -27.585 53.427 -12.882 1.00 44.03 398 ASP A CA 1
ATOM 3099 C C . ASP A 1 398 ? -27.643 52.467 -11.674 1.00 44.03 398 ASP A C 1
ATOM 3101 O O . ASP A 1 398 ? -28.439 51.533 -11.621 1.00 44.03 398 ASP A O 1
ATOM 3105 N N . GLU A 1 399 ? -26.793 52.785 -10.690 1.00 46.81 399 GLU A N 1
ATOM 3106 C CA . GLU A 1 399 ? -27.193 53.103 -9.305 1.00 46.81 399 GLU A CA 1
ATOM 3107 C C . GLU A 1 399 ? -27.780 52.010 -8.356 1.00 46.81 399 GLU A C 1
ATOM 3109 O O . GLU A 1 399 ? -28.008 50.872 -8.755 1.00 46.81 399 GLU A O 1
ATOM 3114 N N . PRO A 1 400 ? -27.839 52.257 -7.021 1.00 54.09 400 PRO A N 1
ATOM 3115 C CA . PRO A 1 400 ? -27.166 51.409 -6.037 1.00 54.09 400 PRO A CA 1
ATOM 3116 C C . PRO A 1 400 ? -28.109 50.648 -5.077 1.00 54.09 400 PRO A C 1
ATOM 3118 O O . PRO A 1 400 ? -29.332 50.727 -5.151 1.00 54.09 400 PRO A O 1
ATOM 3121 N N . LEU A 1 401 ? -27.482 49.907 -4.151 1.00 50.88 401 LEU A N 1
ATOM 3122 C CA . LEU A 1 401 ? -28.064 49.165 -3.017 1.00 50.88 401 LEU A CA 1
ATOM 3123 C C . LEU A 1 401 ? -29.120 49.951 -2.213 1.00 50.88 401 LEU A C 1
ATOM 3125 O O . LEU A 1 401 ? -29.052 51.178 -2.120 1.00 50.88 401 LEU A O 1
ATOM 3129 N N . PRO A 1 402 ? -29.985 49.227 -1.475 1.00 54.88 402 PRO A N 1
ATOM 3130 C CA . PRO A 1 402 ? -29.923 49.413 -0.023 1.00 54.88 402 PRO A CA 1
ATOM 3131 C C . PRO A 1 402 ? -30.067 48.132 0.820 1.00 54.88 402 PRO A C 1
ATOM 3133 O O . PRO A 1 402 ? -30.373 47.044 0.339 1.00 54.88 402 PRO A O 1
ATOM 3136 N N . GLU A 1 403 ? -29.784 48.354 2.101 1.00 54.19 403 GLU A N 1
ATOM 3137 C CA . GLU A 1 403 ? -29.703 47.477 3.268 1.00 54.19 403 GLU A CA 1
ATOM 3138 C C . GLU A 1 403 ? -31.011 46.764 3.688 1.00 54.19 403 GLU A C 1
ATOM 3140 O O . GLU A 1 403 ? -32.107 47.136 3.278 1.00 54.19 403 GLU A O 1
ATOM 3145 N N . GLU A 1 404 ? -30.823 45.815 4.619 1.00 49.66 404 GLU A N 1
ATOM 3146 C CA . GLU A 1 404 ? -31.767 45.222 5.588 1.00 49.66 404 GLU A CA 1
ATOM 3147 C C . GLU A 1 404 ? -32.908 44.319 5.074 1.00 49.66 404 GLU A C 1
ATOM 3149 O O . GLU A 1 404 ? -33.876 44.776 4.473 1.00 49.66 404 GLU A O 1
ATOM 3154 N N . PHE A 1 405 ? -32.823 43.023 5.417 1.00 48.00 405 PHE A N 1
ATOM 3155 C CA . PHE A 1 405 ? -33.672 42.359 6.427 1.00 48.00 405 PHE A CA 1
ATOM 3156 C C . PHE A 1 405 ? -33.013 41.078 6.954 1.00 48.00 405 PHE A C 1
ATOM 3158 O O . PHE A 1 405 ? -32.373 40.370 6.142 1.00 48.00 405 PHE A O 1
#

Sequence (405 aa):
MKRLLLVLLAIVWFVGVLYVTWRVTFPSEVVAENIKWQVYRLSDEEFFVELSDVKPWGLGLSAKNVRIFEVMGYRDPRTELRFAMEAARLRVYPGSLLARAPVVSGRVQLGSGLVDLKVGTSISDGMVAVTSAELEADSFPLAEIAALAGGEIGGAGGLDIEVDIEAPDGMDSAEGKVVIQSSDIVVNTISIPGLLDELNLDDLGMALVIDEIDLDFDVDEGEAKIDRGLLRAPGKADIELEGSITLKDDIMRSTLRLDAVLDISEEMAMVKGFLSDAEWDDGKYHYSITGSIGRPSLKAAREGTSSSSSSSASTRRERTPEEEAERNAARDERRRRREEIREQLRTEGLKDGDDLEDEEREHRRPEEDDFDDEEYEDDEEGFEDDEDGRERDELGDDEPLPEEF

pLDDT: mean 70.12, std 17.15, range [30.55, 91.75]

Radius of gyration: 30.95 Å; chains: 1; bounding box: 80×86×69 Å

Foldseek 3Di:
DVVVVVVVVVVVVVVVVVVVCCQVVPPQVVVQVVVQVCVCVVVVNQKGWDWADWTDDDARIKTAFIWIWGFDDPPDTDTDTLATWGMKDKHWDPVCVVVQWIKIWMWTHGPPKIKTKIWIWHADPNDIHTFWIWIWIDFQFPQSVQSVLVHGWDWGTGKTWTDTWGHRPALQQIFDKIWIKTAFIWTQATGHPQPCPVVPPRGVVDTQTWGIFIWIWGAHSQKTWTPWGWIDRPQAKIKTKGDIWRHGNPQQQIWDWIKIKMDGHPVNVVCCVVQVQQQDPVRIGIWTWTDGNNNIDIDRDDVVPPPPPPPPPPPPPPDDVVVVVVVVVVVVVVVVVVVVVVVVCVVVVVVPPPPPPPPVPPPDDDDDDDDDDDDDDDDDDDDDDDDDDDDDDDDDDDDDDDDDD

Secondary structure (DSSP, 8-state):
-HHHHHHHHHHHHHHHHHHHHHHHS--HHHHHHHHHHHHHHHTTTSEEEEEEEEEEETTEEEEEEEEEEEEE-SSS-EEEEEEEEEEEEEEE-HHHHHTT--EEEEEEEETTEEEEEEEEEEEETTEEEEEEEEEEEEEEEHHHHHHHTTSEEEEE-EEEEEEEEE-SS-GGG-EEEEEEEEEEEEEEEEE-TTTTTTTT-S--SS-EEEEEEEEEEEEETTEEEEEEEEEEETTTEEEEEEEEEE--SSGGGPEEEEEEEEEE-GGGHHHHHHHGGGB-TTS-EEEEEEEETTEEEEEEPPTT---S-TTS--------HHHHHHHHHHHHHHHHHHHHHHHHHHHHTTTTTSTTTSSSSSS-PPPP-------------------------------------